Protein AF-A0AAY4C9L9-F1 (afdb_monomer_lite)

InterPro domains:
  IPR002957 Keratin, type I [PR01248] (118-131)
  IPR002957 Keratin, type I [PR01248] (139-162)
  IPR002957 Keratin, type I [PR01248] (191-211)
  IPR002957 Keratin, type I [PR01248] (263-278)
  IPR002957 Keratin, type I [PR01248] (289-315)
  IPR002957 Keratin, type I [PTHR23239] (31-345)
  IPR039008 Intermediate filament, rod domain [PF00038] (39-345)
  IPR039008 Intermediate filament, rod domain [PS51842] (40-349)
  IPR039008 Intermediate filament, rod domain [SM01391] (39-347)

Radius of gyration: 69.82 Å; chains: 1; bounding box: 141×66×205 Å

Sequence (403 aa):
MIHSVFCLCSFTKRATSVQSSPGFYTTFNTTNALDVATNEKATMQNLNDRLASYLERVHSLEKANEHLELKIHQYMESRVSVTTCDHSSYMAIISELQGKILDATRENRIIYLNIDNSKVAVEDFRVKYETELGMAMAVSVDIDGLRKVMDDLSFTCADLKTQADCLKDELMYLKRAHEEVSWFLNIGGEINVEVDAAPQEDLSEILAGVRKHYEMMANKSREELESWFQSQVEILNKDVSVSTETLQTSRSEITEVKRTLQGLQIELQSLQSMKDTLEGNLADVQNRYSVMLSGYQSQVLILEEQLVQLRSDLKCQSQEYQMLLDVKTRLEAEIEEYRRLMEGDISFQTRALALPCLFNPYFPLLVKCINLSTPYATVIPTLVIFVILLHHVWTSCYINLCL

Foldseek 3Di:
DDDDDDDDDDDDDDDDDDDDDDDDDDDDDDDDPDCVVVVVVVVVVVVVVVVVVVVVVVVVVVVVVVVVVVVVVVVVVVVVVVVPDPCVVVVVVVVVVVVVVVVVVVVVVVVVVVVVVVVVVVVVVVVVVVVVVVVVVVVVVVVVVVVVVVVVVVVVVVVVVVVVVVVVVVVVVVVVVVVVVVVCVVVPDDDDDDPDPPPDDDVVVVVVVVVVVVVVVVVVVVVVVVVVVVVVVVVVVVVVVVVVVVVVVVVVVVVVVVVVVVVVVVVVVVVVVVVVVVVVVVVVVVVVVVVVVVVVVVVVVVVVVVVVVVVVVVVVVVVVVVVVVVVVVVVVVVVVVVVVVVVVVPDPDDDDDDDDDDDDDDDDDPPPPPDDDDDPPPVVVVVVVVVVVVVVVVVVVVVVVVD

pLDDT: mean 78.33, std 23.44, range [29.06, 98.56]

Structure (mmCIF, N/CA/C/O backbone):
data_AF-A0AAY4C9L9-F1
#
_entry.id   AF-A0AAY4C9L9-F1
#
loop_
_atom_site.group_PDB
_atom_site.id
_atom_site.type_symbol
_atom_site.label_atom_id
_atom_site.label_alt_id
_atom_site.label_comp_id
_atom_site.label_asym_id
_atom_site.label_entity_id
_atom_site.label_seq_id
_atom_site.pdbx_PDB_ins_code
_atom_site.Cartn_x
_atom_site.Cartn_y
_atom_site.Cartn_z
_atom_site.occupancy
_atom_site.B_iso_or_equiv
_atom_site.auth_seq_id
_atom_site.auth_comp_id
_atom_site.auth_asym_id
_atom_site.auth_atom_id
_atom_site.pdbx_PDB_model_num
ATOM 1 N N . MET A 1 1 ? 33.837 36.889 -34.610 1.00 35.47 1 MET A N 1
ATOM 2 C CA . MET A 1 1 ? 35.268 36.527 -34.588 1.00 35.47 1 MET A CA 1
ATOM 3 C C . MET A 1 1 ? 35.414 35.153 -35.230 1.00 35.47 1 MET A C 1
ATOM 5 O O . MET A 1 1 ? 34.881 34.220 -34.661 1.00 35.47 1 MET A O 1
ATOM 9 N N . ILE A 1 2 ? 36.034 35.118 -36.424 1.00 34.12 2 ILE A N 1
ATOM 10 C CA . ILE A 1 2 ? 36.898 34.068 -37.030 1.00 34.12 2 ILE A CA 1
ATOM 11 C C . ILE A 1 2 ? 36.414 32.597 -36.899 1.00 34.12 2 ILE A C 1
ATOM 13 O O . ILE A 1 2 ? 36.300 32.106 -35.790 1.00 34.12 2 ILE A O 1
ATOM 17 N N . HIS A 1 3 ? 36.095 31.802 -37.931 1.00 34.72 3 HIS A N 1
ATOM 18 C CA . HIS A 1 3 ? 36.743 31.472 -39.220 1.00 34.72 3 HIS A CA 1
ATOM 19 C C . HIS A 1 3 ? 35.649 30.922 -40.179 1.00 34.72 3 HIS A C 1
ATOM 21 O O . HIS A 1 3 ? 34.847 30.100 -39.753 1.00 34.72 3 HIS A O 1
ATOM 27 N N . SER A 1 4 ? 35.441 31.411 -41.411 1.00 32.00 4 SER A N 1
ATOM 28 C CA . SER A 1 4 ? 36.259 31.248 -42.638 1.00 32.00 4 SER A CA 1
ATOM 29 C C . SER A 1 4 ? 36.440 29.774 -43.051 1.00 32.00 4 SER A C 1
ATOM 31 O O . SER A 1 4 ? 37.273 29.078 -42.483 1.00 32.00 4 SER A O 1
ATOM 33 N N . VAL A 1 5 ? 35.515 29.217 -43.846 1.00 37.56 5 VAL A N 1
ATOM 34 C CA . VAL A 1 5 ? 35.585 29.064 -45.323 1.00 37.56 5 VAL A CA 1
ATOM 35 C C . VAL A 1 5 ? 36.653 28.056 -45.769 1.00 37.56 5 VAL A C 1
ATOM 37 O O . VAL A 1 5 ? 37.830 28.383 -45.869 1.00 37.56 5 VAL A O 1
ATOM 40 N N . PHE A 1 6 ? 36.207 26.852 -46.144 1.00 32.81 6 PHE A N 1
ATOM 41 C CA . PHE A 1 6 ? 36.914 26.007 -47.106 1.00 32.81 6 PHE A CA 1
ATOM 42 C C . PHE A 1 6 ? 35.989 25.771 -48.302 1.00 32.81 6 PHE A C 1
ATOM 44 O O . PHE A 1 6 ? 35.068 24.959 -48.277 1.00 32.81 6 PHE A O 1
ATOM 51 N N . CYS A 1 7 ? 36.217 26.590 -49.325 1.00 32.25 7 CYS A N 1
ATOM 52 C CA . CYS A 1 7 ? 35.628 26.500 -50.648 1.00 32.25 7 CYS A CA 1
ATOM 53 C C . CYS A 1 7 ? 36.491 25.522 -51.459 1.00 32.25 7 CYS A C 1
ATOM 55 O O . CYS A 1 7 ? 37.651 25.817 -51.747 1.00 32.25 7 CYS A O 1
ATOM 57 N N . LEU A 1 8 ? 35.959 24.343 -51.787 1.00 35.53 8 LEU A N 1
ATOM 58 C CA . LEU A 1 8 ? 36.582 23.437 -52.750 1.00 35.53 8 LEU A CA 1
ATOM 59 C C . LEU A 1 8 ? 36.266 23.960 -54.152 1.00 35.53 8 LEU A C 1
ATOM 61 O O . LEU A 1 8 ? 35.142 23.860 -54.636 1.00 35.53 8 LEU A O 1
ATOM 65 N N . CYS A 1 9 ? 37.272 24.577 -54.769 1.00 31.62 9 CYS A N 1
ATOM 66 C CA . CYS A 1 9 ? 37.211 25.080 -56.130 1.00 31.62 9 CYS A CA 1
ATOM 67 C C . CYS A 1 9 ? 37.229 23.904 -57.116 1.00 31.62 9 CYS A C 1
ATOM 69 O O . CYS A 1 9 ? 38.213 23.173 -57.237 1.00 31.62 9 CYS A O 1
ATOM 71 N N . SER A 1 10 ? 36.107 23.735 -57.805 1.00 29.33 10 SER A N 1
ATOM 72 C CA . SER A 1 10 ? 35.879 22.826 -58.919 1.00 29.33 10 SER A CA 1
ATOM 73 C C . SER A 1 10 ? 36.805 23.155 -60.093 1.00 29.33 10 SER A C 1
ATOM 75 O O . SER A 1 10 ? 36.739 24.242 -60.664 1.00 29.33 10 SER A O 1
ATOM 77 N N . PHE A 1 11 ? 37.647 22.205 -60.503 1.00 30.78 11 PHE A N 1
ATOM 78 C CA . PHE A 1 11 ? 38.456 22.335 -61.714 1.00 30.78 11 PHE A CA 1
ATOM 79 C C . PHE A 1 11 ? 37.626 21.905 -62.935 1.00 30.78 11 PHE A C 1
ATOM 81 O O . PHE A 1 11 ? 37.612 20.745 -63.345 1.00 30.78 11 PHE A O 1
ATOM 88 N N . THR A 1 12 ? 36.886 22.852 -63.507 1.00 33.81 12 THR A N 1
ATOM 89 C CA . THR A 1 12 ? 36.213 22.713 -64.806 1.00 33.81 12 THR A CA 1
ATOM 90 C C . THR A 1 12 ? 37.241 22.607 -65.935 1.00 33.81 12 THR A C 1
ATOM 92 O O . THR A 1 12 ? 37.936 23.573 -66.248 1.00 33.81 12 THR A O 1
ATOM 95 N N . LYS A 1 13 ? 37.309 21.443 -66.594 1.00 34.09 13 LYS A N 1
ATOM 96 C CA . LYS A 1 13 ? 37.946 21.283 -67.910 1.00 34.09 13 LYS A CA 1
ATOM 97 C C . LYS A 1 13 ? 37.100 22.005 -68.964 1.00 34.09 13 LYS A C 1
ATOM 99 O O . LYS A 1 13 ? 35.952 21.632 -69.189 1.00 34.09 13 LYS A O 1
ATOM 104 N N . ARG A 1 14 ? 37.675 23.006 -69.635 1.00 29.94 14 ARG A N 1
ATOM 105 C CA . ARG A 1 14 ? 37.118 23.612 -70.853 1.00 29.94 14 ARG A CA 1
ATOM 106 C C . ARG A 1 14 ? 37.928 23.141 -72.058 1.00 29.94 14 ARG A C 1
ATOM 108 O O . ARG A 1 14 ? 39.137 23.340 -72.107 1.00 29.94 14 ARG A O 1
ATOM 115 N N . ALA A 1 15 ? 37.238 22.511 -73.002 1.00 31.30 15 ALA A N 1
ATOM 116 C CA . ALA A 1 15 ? 37.758 22.122 -74.303 1.00 31.30 15 ALA A CA 1
ATOM 117 C C . ALA A 1 15 ? 37.485 23.206 -75.365 1.00 31.30 15 ALA A C 1
ATOM 119 O O . ALA A 1 15 ? 36.562 24.010 -75.225 1.00 31.30 15 ALA A O 1
ATOM 120 N N . THR A 1 16 ? 38.271 23.117 -76.445 1.00 31.06 16 THR A N 1
ATOM 121 C CA . THR A 1 16 ? 38.093 23.651 -77.813 1.00 31.06 16 THR A CA 1
ATOM 122 C C . THR A 1 16 ? 38.217 25.159 -78.067 1.00 31.06 16 THR A C 1
ATOM 124 O O . THR A 1 16 ? 37.360 25.941 -77.682 1.00 31.06 16 THR A O 1
ATOM 127 N N . SER A 1 17 ? 39.197 25.541 -78.897 1.00 29.06 17 SER A N 1
ATOM 128 C CA . SER A 1 17 ? 38.889 25.954 -80.277 1.00 29.06 17 SER A CA 1
ATOM 129 C C . SER A 1 17 ? 40.125 25.849 -81.181 1.00 29.06 17 SER A C 1
ATOM 131 O O . SER A 1 17 ? 41.230 26.237 -80.810 1.00 29.06 17 SER A O 1
ATOM 133 N N . VAL A 1 18 ? 39.899 25.256 -82.350 1.00 33.91 18 VAL A N 1
ATOM 134 C CA . VAL A 1 18 ? 40.780 25.205 -83.516 1.00 33.91 18 VAL A CA 1
ATOM 135 C C . VAL A 1 18 ? 40.541 26.483 -84.317 1.00 33.91 18 VAL A C 1
ATOM 137 O O . VAL A 1 18 ? 39.386 26.815 -84.578 1.00 33.91 18 VAL A O 1
ATOM 140 N N . GLN A 1 19 ? 41.604 27.162 -84.747 1.00 32.56 19 GLN A N 1
ATOM 141 C CA . GLN A 1 19 ? 41.550 28.128 -85.844 1.00 32.56 19 GLN A CA 1
ATOM 142 C C . GLN A 1 19 ? 42.743 27.951 -86.788 1.00 32.56 19 GLN A C 1
ATOM 144 O O . GLN A 1 19 ? 43.827 27.517 -86.409 1.00 32.56 19 GLN A O 1
ATOM 149 N N . SER A 1 20 ? 42.429 28.222 -88.045 1.00 30.95 20 SER A N 1
ATOM 150 C CA . SER A 1 20 ? 43.047 27.836 -89.308 1.00 30.95 20 SER A CA 1
ATOM 151 C C . SER A 1 20 ? 44.233 28.700 -89.768 1.00 30.95 20 SER A C 1
ATOM 153 O O . SER A 1 20 ? 44.451 29.801 -89.276 1.00 30.95 20 SER A O 1
ATOM 155 N N . SER A 1 21 ? 44.944 28.151 -90.762 1.00 33.44 21 SER A N 1
ATOM 156 C CA . SER A 1 21 ? 46.161 28.579 -91.482 1.00 33.44 21 SER A CA 1
ATOM 157 C C . SER A 1 21 ? 46.196 30.021 -92.035 1.00 33.44 21 SER A C 1
ATOM 159 O O . SER A 1 21 ? 45.169 30.694 -92.089 1.00 33.44 21 SER A O 1
ATOM 161 N N . PRO A 1 22 ? 47.377 30.494 -92.495 1.00 33.91 22 PRO A N 1
A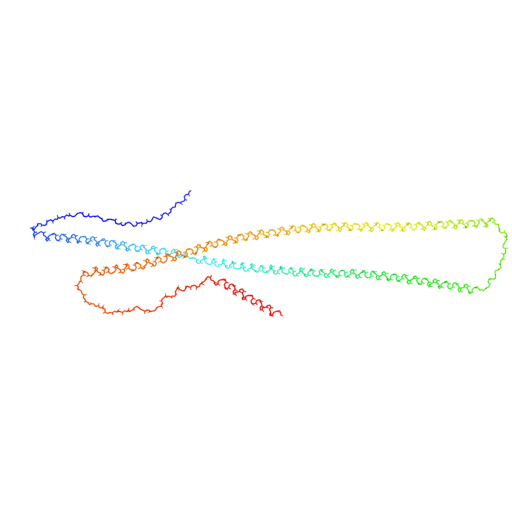TOM 162 C CA . PRO A 1 22 ? 47.845 30.232 -93.875 1.00 33.91 22 PRO A CA 1
ATOM 163 C C . PRO A 1 22 ? 49.320 29.756 -93.903 1.00 33.91 22 PRO A C 1
ATOM 165 O O . PRO A 1 22 ? 50.116 30.141 -93.060 1.00 33.91 22 PRO A O 1
ATOM 168 N N . GLY A 1 23 ? 49.776 28.855 -94.776 1.00 34.47 23 GLY A N 1
ATOM 169 C CA . GLY A 1 23 ? 49.581 28.848 -96.224 1.00 34.47 23 GLY A CA 1
ATOM 170 C C . GLY A 1 23 ? 50.680 29.678 -96.901 1.00 34.47 23 GLY A C 1
ATOM 171 O O . GLY A 1 23 ? 50.385 30.758 -97.400 1.00 34.47 23 GLY A O 1
ATOM 172 N N . PHE A 1 24 ? 51.937 29.210 -96.888 1.00 33.59 24 PHE A N 1
ATOM 173 C CA . PHE A 1 24 ? 53.040 29.823 -97.641 1.00 33.59 24 PHE A CA 1
ATOM 174 C C . PHE A 1 24 ? 53.567 28.832 -98.681 1.00 33.59 24 PHE A C 1
ATOM 176 O O . PHE A 1 24 ? 54.030 27.743 -98.347 1.00 33.59 24 PHE A O 1
ATOM 183 N N . TYR A 1 25 ? 53.433 29.219 -99.946 1.00 34.09 25 TYR A N 1
ATOM 184 C CA . TYR A 1 25 ? 53.912 28.498 -101.116 1.00 34.09 25 TYR A CA 1
ATOM 185 C C . TYR A 1 25 ? 55.359 28.915 -101.388 1.00 34.09 25 TYR A C 1
ATOM 187 O O . TYR A 1 25 ? 55.625 30.104 -101.557 1.00 34.09 25 TYR A O 1
ATOM 195 N N . THR A 1 26 ? 56.278 27.956 -101.493 1.00 37.47 26 THR A N 1
ATOM 196 C CA . THR A 1 26 ? 57.632 28.204 -102.004 1.00 37.47 26 THR A CA 1
ATOM 197 C C . THR A 1 26 ? 57.869 27.362 -103.249 1.00 37.47 26 THR A C 1
ATOM 199 O O . THR A 1 26 ? 58.013 26.143 -103.197 1.00 37.47 26 THR A O 1
ATOM 202 N N . THR A 1 27 ? 57.878 28.052 -104.386 1.00 35.34 27 THR A N 1
ATOM 203 C CA . THR A 1 27 ? 58.291 27.572 -105.704 1.00 35.34 27 THR A CA 1
ATOM 204 C C . THR A 1 27 ? 59.767 27.166 -105.670 1.00 35.34 27 THR A C 1
ATOM 206 O O . THR A 1 27 ? 60.632 27.999 -105.404 1.00 35.34 27 THR A O 1
ATOM 209 N N . PHE A 1 28 ? 60.062 25.896 -105.950 1.00 38.97 28 PHE A N 1
ATOM 210 C CA . PHE A 1 28 ? 61.424 25.387 -106.119 1.00 38.97 28 PHE A CA 1
ATOM 211 C C . PHE A 1 28 ? 61.896 25.611 -107.561 1.00 38.97 28 PHE A C 1
ATOM 213 O O . PHE A 1 28 ? 61.344 25.032 -108.493 1.00 38.97 28 PHE A O 1
ATOM 220 N N . ASN A 1 29 ? 62.940 26.428 -107.728 1.00 43.84 29 ASN A N 1
ATOM 221 C CA . ASN A 1 29 ? 63.720 26.509 -108.960 1.00 43.84 29 ASN A CA 1
ATOM 222 C C . ASN A 1 29 ? 64.898 25.530 -108.889 1.00 43.84 29 ASN A C 1
ATOM 224 O O . ASN A 1 29 ? 65.687 25.529 -107.946 1.00 43.84 29 ASN A O 1
ATOM 228 N N . THR A 1 30 ? 65.002 24.702 -109.919 1.00 48.78 30 THR A N 1
ATOM 229 C CA . THR A 1 30 ? 66.041 23.705 -110.162 1.00 48.78 30 THR A CA 1
ATOM 230 C C . THR A 1 30 ? 67.332 24.345 -110.669 1.00 48.78 30 THR A C 1
ATOM 232 O O . THR A 1 30 ? 67.423 24.622 -111.858 1.00 48.78 30 THR A O 1
ATOM 235 N N . THR A 1 31 ? 68.330 24.511 -109.799 1.00 47.41 31 THR A N 1
ATOM 236 C CA . THR A 1 31 ? 69.777 24.496 -110.114 1.00 47.41 31 THR A CA 1
ATOM 237 C C . THR A 1 31 ? 70.558 24.466 -108.794 1.00 47.41 31 THR A C 1
ATOM 239 O O . THR A 1 31 ? 70.330 25.360 -107.986 1.00 47.41 31 THR A O 1
ATOM 242 N N . ASN A 1 32 ? 71.442 23.467 -108.596 1.00 48.91 32 ASN A N 1
ATOM 243 C CA . ASN A 1 32 ? 72.635 23.428 -107.703 1.00 48.91 32 ASN A CA 1
ATOM 244 C C . ASN A 1 32 ? 72.790 22.094 -106.936 1.00 48.91 32 ASN A C 1
ATOM 246 O O . ASN A 1 32 ? 72.663 22.023 -105.718 1.00 48.91 32 ASN A O 1
ATOM 250 N N . ALA A 1 33 ? 73.124 21.017 -107.652 1.00 53.06 33 ALA A N 1
ATOM 251 C CA . ALA A 1 33 ? 73.328 19.665 -107.110 1.00 53.06 33 ALA A CA 1
ATOM 252 C C . ALA A 1 33 ? 74.711 19.424 -106.447 1.00 53.06 33 ALA A C 1
ATOM 254 O O . ALA A 1 33 ? 75.180 18.291 -106.405 1.00 53.06 33 ALA A O 1
ATOM 255 N N . LEU A 1 34 ? 75.385 20.464 -105.939 1.00 53.59 34 LEU A N 1
ATOM 256 C CA . LEU A 1 34 ? 76.729 20.358 -105.336 1.00 53.59 34 LEU A CA 1
ATOM 257 C C . LEU A 1 34 ? 76.842 20.958 -103.919 1.00 53.59 34 LEU A C 1
ATOM 259 O O . LEU A 1 34 ? 77.919 20.906 -103.337 1.00 53.59 34 LEU A O 1
ATOM 263 N N . ASP A 1 35 ? 75.735 21.438 -103.335 1.00 50.97 35 ASP A N 1
ATOM 264 C CA . ASP A 1 35 ? 75.685 22.038 -101.982 1.00 50.97 35 ASP A CA 1
ATOM 265 C C . ASP A 1 35 ? 74.756 21.271 -101.003 1.00 50.97 35 ASP A C 1
ATOM 267 O O . ASP A 1 35 ? 74.409 21.738 -99.922 1.00 50.97 35 ASP A O 1
ATOM 271 N N . VAL A 1 36 ? 74.315 20.064 -101.385 1.00 55.44 36 VAL A N 1
ATOM 272 C CA . VAL A 1 36 ? 73.344 19.254 -100.615 1.00 55.44 36 VAL A CA 1
ATOM 273 C C . VAL A 1 36 ? 74.030 18.341 -99.584 1.00 55.44 36 VAL A C 1
ATOM 275 O O . VAL A 1 36 ? 73.521 18.164 -98.479 1.00 55.44 36 VAL A O 1
ATOM 278 N N . ALA A 1 37 ? 75.233 17.832 -99.873 1.00 54.22 37 ALA A N 1
ATOM 279 C CA . ALA A 1 37 ? 75.939 16.886 -98.995 1.00 54.22 37 ALA A CA 1
ATOM 280 C C . ALA A 1 37 ? 76.503 17.524 -97.703 1.00 54.22 37 ALA A C 1
ATOM 282 O O . ALA A 1 37 ? 76.649 16.859 -96.675 1.00 54.22 37 ALA A O 1
ATOM 283 N N . THR A 1 38 ? 76.819 18.820 -97.730 1.00 56.47 38 THR A N 1
ATOM 284 C CA . THR A 1 38 ? 77.254 19.612 -96.565 1.00 56.47 38 THR A CA 1
ATOM 285 C C . THR A 1 38 ? 76.075 19.964 -95.657 1.00 56.47 38 THR A C 1
ATOM 287 O O . THR A 1 38 ? 76.204 19.907 -94.432 1.00 56.47 38 THR A O 1
ATOM 290 N N . ASN A 1 39 ? 74.910 20.246 -96.245 1.00 62.97 39 ASN A N 1
ATOM 291 C CA . ASN A 1 39 ? 73.682 20.565 -95.525 1.00 62.97 39 ASN A CA 1
ATOM 292 C C . ASN A 1 39 ? 73.084 19.331 -94.820 1.00 62.97 39 ASN A C 1
ATOM 294 O O . ASN A 1 39 ? 72.758 19.398 -93.638 1.00 62.97 39 ASN A O 1
ATOM 298 N N . GLU A 1 40 ? 73.040 18.168 -95.479 1.00 63.69 40 GLU A N 1
ATOM 299 C CA . GLU A 1 40 ? 72.564 16.917 -94.860 1.00 63.69 40 GLU A CA 1
ATOM 300 C C . GLU A 1 40 ? 73.408 16.517 -93.638 1.00 63.69 40 GLU A C 1
ATOM 302 O O . GLU A 1 40 ? 72.871 16.179 -92.580 1.00 63.69 40 GLU A O 1
ATOM 307 N N . LYS A 1 41 ? 74.737 16.656 -93.719 1.00 73.75 41 LYS A N 1
ATOM 308 C CA . LYS A 1 41 ? 75.633 16.375 -92.588 1.00 73.75 41 LYS A CA 1
ATOM 309 C C . LYS A 1 41 ? 75.434 17.350 -91.421 1.00 73.75 41 LYS A C 1
ATOM 311 O O . LYS A 1 41 ? 75.455 16.923 -90.269 1.00 73.75 41 LYS A O 1
ATOM 316 N N . ALA A 1 42 ? 75.203 18.634 -91.700 1.00 73.62 42 ALA A N 1
ATOM 317 C CA . ALA A 1 42 ? 74.893 19.631 -90.674 1.00 73.62 42 ALA A CA 1
ATOM 318 C C . ALA A 1 42 ? 73.527 19.375 -90.011 1.00 73.62 42 ALA A C 1
ATOM 320 O O . ALA A 1 42 ? 73.399 19.505 -88.793 1.00 73.62 42 ALA A O 1
ATOM 321 N N . THR A 1 43 ? 72.522 18.938 -90.779 1.00 72.69 43 THR A N 1
ATOM 322 C CA . THR A 1 43 ? 71.214 18.550 -90.225 1.00 72.69 43 THR A CA 1
ATOM 323 C C . THR A 1 43 ? 71.298 17.295 -89.353 1.00 72.69 43 THR A C 1
ATOM 325 O O . THR A 1 43 ? 70.719 17.274 -88.269 1.00 72.69 43 THR A O 1
ATOM 328 N N . MET A 1 44 ? 72.089 16.292 -89.751 1.00 78.81 44 MET A N 1
ATOM 329 C CA . MET A 1 44 ? 72.353 15.103 -88.933 1.00 78.81 44 MET A CA 1
ATOM 330 C C . MET A 1 44 ? 73.124 15.434 -87.654 1.00 78.81 44 MET A C 1
ATOM 332 O O . MET A 1 44 ? 72.821 14.878 -86.601 1.00 78.81 44 MET A O 1
ATOM 336 N N . GLN A 1 45 ? 74.073 16.370 -87.712 1.00 81.31 45 GLN A N 1
ATOM 337 C CA . GLN A 1 45 ? 74.774 16.837 -86.519 1.00 81.31 45 GLN A CA 1
ATOM 338 C C . GLN A 1 45 ? 73.815 17.552 -85.555 1.00 81.31 45 GLN A C 1
ATOM 340 O O . GLN A 1 45 ? 73.799 17.229 -84.375 1.00 81.31 45 GLN A O 1
ATOM 345 N N . ASN A 1 46 ? 72.939 18.432 -86.052 1.00 83.88 46 ASN A N 1
ATOM 346 C CA . ASN A 1 46 ? 71.941 19.113 -85.221 1.00 83.88 46 ASN A CA 1
ATOM 347 C C . ASN A 1 46 ? 70.947 18.139 -84.562 1.00 83.88 46 ASN A C 1
ATOM 349 O O . ASN A 1 46 ? 70.570 18.313 -83.402 1.00 83.88 46 ASN A O 1
ATOM 353 N N . LEU A 1 47 ? 70.537 17.096 -85.289 1.00 84.69 47 LEU A N 1
ATOM 354 C CA . LEU A 1 47 ? 69.695 16.026 -84.758 1.00 84.69 47 LEU A CA 1
ATOM 355 C C . LEU A 1 47 ? 70.422 15.215 -83.681 1.00 84.69 47 LEU A C 1
ATOM 357 O O . LEU A 1 47 ? 69.828 14.934 -82.642 1.00 84.69 47 LEU A O 1
ATOM 361 N N . ASN A 1 48 ? 71.698 14.893 -83.892 1.00 86.19 48 ASN A N 1
ATOM 362 C CA . ASN A 1 48 ? 72.524 14.199 -82.906 1.00 86.19 48 ASN A CA 1
ATOM 363 C C . ASN A 1 48 ? 72.772 15.050 -81.656 1.00 86.19 48 ASN A C 1
ATOM 365 O O . ASN A 1 48 ? 72.665 14.531 -80.548 1.00 86.19 48 ASN A O 1
ATOM 369 N N . ASP A 1 49 ? 73.016 16.351 -81.807 1.00 86.81 49 ASP A N 1
ATOM 370 C CA . ASP A 1 49 ? 73.186 17.274 -80.681 1.00 86.81 49 ASP A CA 1
ATOM 371 C C . ASP A 1 49 ? 71.870 17.415 -79.889 1.00 86.81 49 ASP A C 1
ATOM 373 O O . ASP A 1 49 ? 71.868 17.409 -78.655 1.00 86.81 49 ASP A O 1
ATOM 377 N N . ARG A 1 50 ? 70.715 17.443 -80.578 1.00 86.56 50 ARG A N 1
ATOM 378 C CA . ARG A 1 50 ? 69.399 17.371 -79.921 1.00 86.56 50 ARG A CA 1
ATOM 379 C C . ARG A 1 50 ? 69.205 16.039 -79.204 1.00 86.56 50 ARG A C 1
ATOM 381 O O . ARG A 1 50 ? 68.771 16.056 -78.057 1.00 86.56 50 ARG A O 1
ATOM 388 N N . LEU A 1 51 ? 69.535 14.908 -79.824 1.00 90.25 51 LEU A N 1
ATOM 389 C CA . LEU A 1 51 ? 69.459 13.582 -79.197 1.00 90.25 51 LEU A CA 1
ATOM 390 C C . LEU A 1 51 ? 70.344 13.485 -77.951 1.00 90.25 51 LEU A C 1
ATOM 392 O O . LEU A 1 51 ? 69.875 13.005 -76.924 1.00 90.25 51 LEU A O 1
ATOM 396 N N . ALA A 1 52 ? 71.569 14.007 -78.001 1.00 89.06 52 ALA A N 1
ATOM 397 C CA . ALA A 1 52 ? 72.459 14.084 -76.847 1.00 89.06 52 ALA A CA 1
ATOM 398 C C . ALA A 1 52 ? 71.838 14.922 -75.718 1.00 89.06 52 ALA A C 1
ATOM 40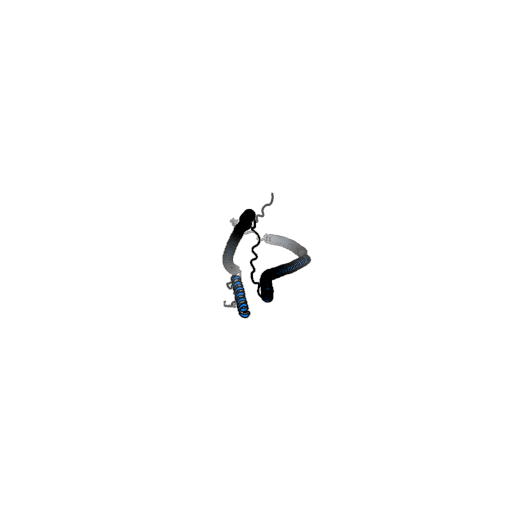0 O O . ALA A 1 52 ? 71.792 14.467 -74.577 1.00 89.06 52 ALA A O 1
ATOM 401 N N . SER A 1 53 ? 71.252 16.084 -76.040 1.00 90.25 53 SER A N 1
ATOM 402 C CA . SER A 1 53 ? 70.544 16.910 -75.051 1.00 90.25 53 SER A CA 1
ATOM 403 C C . SER A 1 53 ? 69.292 16.227 -74.473 1.00 90.25 53 SER A C 1
ATOM 405 O O . SER A 1 53 ? 68.977 16.398 -73.294 1.00 90.25 53 SER A O 1
ATOM 407 N N . TYR A 1 54 ? 68.583 15.417 -75.270 1.00 92.31 54 TYR A N 1
ATOM 408 C CA . TYR A 1 54 ? 67.451 14.619 -74.795 1.00 92.31 54 TYR A CA 1
ATOM 409 C C . TYR A 1 54 ? 67.910 13.486 -73.878 1.00 92.31 54 TYR A C 1
ATOM 411 O O . TYR A 1 54 ? 67.297 13.296 -72.832 1.00 92.31 54 TYR A O 1
ATOM 419 N N . LEU A 1 55 ? 68.986 12.773 -74.219 1.00 92.69 55 LEU A N 1
ATOM 420 C CA . LEU A 1 55 ? 69.553 11.712 -73.380 1.00 92.69 55 LEU A CA 1
ATOM 421 C C . LEU A 1 55 ? 70.072 12.262 -72.047 1.00 92.69 55 LEU A C 1
ATOM 423 O O . LEU A 1 55 ? 69.788 11.693 -70.996 1.00 92.69 55 LEU A O 1
ATOM 427 N N . GLU A 1 56 ? 70.747 13.412 -72.061 1.00 92.94 56 GLU A N 1
ATOM 428 C CA . GLU A 1 56 ? 71.184 14.093 -70.839 1.00 92.94 56 GLU A CA 1
ATOM 429 C C . GLU A 1 56 ? 69.988 14.518 -69.970 1.00 92.94 56 GLU A C 1
ATOM 431 O O . GLU A 1 56 ? 69.982 14.331 -68.748 1.00 92.94 56 GLU A O 1
ATOM 436 N N . ARG A 1 57 ? 68.911 15.007 -70.600 1.00 92.69 57 ARG A N 1
ATOM 437 C CA . ARG A 1 57 ? 67.668 15.335 -69.897 1.00 92.69 57 ARG A CA 1
ATOM 438 C C . ARG A 1 57 ? 66.984 14.092 -69.323 1.00 92.69 57 ARG A C 1
ATOM 440 O O . ARG A 1 57 ? 66.517 14.163 -68.191 1.00 92.69 57 ARG A O 1
ATOM 447 N N . VAL A 1 58 ? 66.955 12.972 -70.044 1.00 94.50 58 VAL A N 1
ATOM 448 C CA . VAL A 1 58 ? 66.408 11.699 -69.547 1.00 94.50 58 VAL A CA 1
ATOM 449 C C . VAL A 1 58 ? 67.201 11.218 -68.335 1.00 94.50 58 VAL A C 1
ATOM 451 O O . VAL A 1 58 ? 66.596 10.992 -67.295 1.00 94.50 58 VAL A O 1
ATOM 454 N N . HIS A 1 59 ? 68.534 11.204 -68.390 1.00 93.00 59 HIS A N 1
ATOM 455 C CA . HIS A 1 59 ? 69.355 10.798 -67.245 1.00 93.00 59 HIS A CA 1
ATOM 456 C C . HIS A 1 59 ? 69.187 11.706 -66.021 1.00 93.00 59 HIS A C 1
ATOM 458 O O . HIS A 1 59 ? 69.134 11.225 -64.887 1.00 93.00 59 HIS A O 1
ATOM 464 N N . SER A 1 60 ? 69.068 13.023 -66.217 1.00 94.06 60 SER A N 1
ATOM 465 C CA . SER A 1 60 ? 68.787 13.932 -65.097 1.00 94.06 60 SER A CA 1
ATOM 466 C C . SER A 1 60 ? 67.405 13.691 -64.474 1.00 94.06 60 SER A C 1
ATOM 468 O O . SER A 1 60 ? 67.267 13.775 -63.253 1.00 94.06 60 SER A O 1
ATOM 470 N N . LEU A 1 61 ? 66.399 13.350 -65.289 1.00 93.12 61 LEU A N 1
ATOM 471 C CA . LEU A 1 61 ? 65.056 13.006 -64.823 1.00 93.12 61 LEU A CA 1
ATOM 472 C C . LEU A 1 61 ? 65.023 11.644 -64.126 1.00 93.12 61 LEU A C 1
ATOM 474 O O . LEU A 1 61 ? 64.397 11.543 -63.080 1.00 93.12 61 LEU A O 1
ATOM 478 N N . GLU A 1 62 ? 65.729 10.637 -64.638 1.00 93.75 62 GLU A N 1
ATOM 479 C CA . GLU A 1 62 ? 65.874 9.323 -63.997 1.00 93.75 62 GLU A CA 1
ATOM 480 C C . GLU A 1 62 ? 66.499 9.462 -62.606 1.00 93.75 62 GLU A C 1
ATOM 482 O O . GLU A 1 62 ? 65.936 8.982 -61.625 1.00 93.75 62 GLU A O 1
ATOM 487 N N . LYS A 1 63 ? 67.593 10.225 -62.490 1.00 94.19 63 LYS A N 1
ATOM 488 C CA . LYS A 1 63 ? 68.253 10.491 -61.204 1.00 94.19 63 LYS A CA 1
ATOM 489 C C . LYS A 1 63 ? 67.365 11.276 -60.235 1.00 94.19 63 LYS A C 1
ATOM 491 O O . LYS A 1 63 ? 67.389 11.042 -59.028 1.00 94.19 63 LYS A O 1
ATOM 496 N N . ALA A 1 64 ? 66.587 12.231 -60.746 1.00 93.38 64 ALA A N 1
ATOM 497 C CA . ALA A 1 64 ? 65.616 12.956 -59.933 1.00 93.38 64 ALA A CA 1
ATOM 498 C C . ALA A 1 64 ? 64.471 12.043 -59.469 1.00 93.38 64 ALA A C 1
ATOM 500 O O . ALA A 1 64 ? 64.014 12.182 -58.336 1.00 93.38 64 ALA A O 1
ATOM 501 N N . ASN A 1 65 ? 64.035 11.108 -60.314 1.00 92.69 65 ASN A N 1
ATOM 502 C CA . ASN A 1 65 ? 62.968 10.170 -59.997 1.00 92.69 65 ASN A CA 1
ATOM 503 C C . ASN A 1 65 ? 63.417 9.148 -58.944 1.00 92.69 65 ASN A C 1
ATOM 505 O O . ASN A 1 65 ? 62.730 8.983 -57.945 1.00 92.69 65 ASN A O 1
ATOM 509 N N . GLU A 1 66 ? 64.617 8.581 -59.086 1.00 95.00 66 GLU A N 1
ATOM 510 C CA . GLU A 1 66 ? 65.229 7.698 -58.081 1.00 95.00 66 GLU A CA 1
ATOM 511 C C . GLU A 1 66 ? 65.349 8.399 -56.714 1.00 95.00 66 GLU A C 1
ATOM 513 O O . GLU A 1 66 ? 64.993 7.851 -55.669 1.00 95.00 66 GLU A O 1
ATOM 518 N N . HIS A 1 67 ? 65.769 9.669 -56.705 1.00 95.00 67 HIS A N 1
ATOM 519 C CA . HIS A 1 67 ? 65.838 10.461 -55.473 1.00 95.00 67 HIS A CA 1
ATOM 520 C C . HIS A 1 67 ? 64.463 10.717 -54.839 1.00 95.00 67 HIS A C 1
ATOM 522 O O . HIS A 1 67 ? 64.331 10.753 -53.612 1.00 95.00 67 HIS A O 1
ATOM 528 N N . LEU A 1 68 ? 63.427 10.920 -55.656 1.00 94.31 68 LEU A N 1
ATOM 529 C CA . LEU A 1 68 ? 62.055 11.077 -55.173 1.00 94.31 68 LEU A CA 1
ATOM 530 C C . LEU A 1 68 ? 61.496 9.757 -54.634 1.00 94.31 68 LEU A C 1
ATOM 532 O O . LEU A 1 68 ? 60.867 9.772 -53.577 1.00 94.31 68 LEU A O 1
ATOM 536 N N . GLU A 1 69 ? 61.772 8.631 -55.288 1.00 93.25 69 GLU A N 1
ATOM 537 C CA . GLU A 1 69 ? 61.387 7.295 -54.822 1.00 93.25 69 GLU A CA 1
ATOM 538 C C . GLU A 1 69 ? 62.004 6.981 -53.453 1.00 93.25 69 GLU A C 1
ATOM 540 O O . GLU A 1 69 ? 61.287 6.582 -52.532 1.00 93.25 69 GLU A O 1
ATOM 545 N N . LEU A 1 70 ? 63.295 7.276 -53.257 1.00 94.12 70 LEU A N 1
ATOM 546 C CA . LEU A 1 70 ? 63.956 7.117 -51.956 1.00 94.12 70 LEU A CA 1
ATOM 547 C C . LEU A 1 70 ? 63.316 7.984 -50.863 1.00 94.12 70 LEU A C 1
ATOM 549 O O . LEU A 1 70 ? 63.086 7.514 -49.747 1.00 94.12 70 LEU A O 1
ATOM 553 N N . LYS A 1 71 ? 62.971 9.239 -51.176 1.00 94.19 71 LYS A N 1
ATOM 554 C CA . LYS A 1 71 ? 62.268 10.119 -50.230 1.00 94.19 71 LYS A CA 1
ATOM 555 C C . LYS A 1 71 ? 60.871 9.614 -49.885 1.00 94.19 71 LYS A C 1
ATOM 557 O O . LYS A 1 71 ? 60.465 9.732 -48.730 1.00 94.19 71 LYS A O 1
ATOM 562 N N . ILE A 1 72 ? 60.138 9.068 -50.856 1.00 90.56 72 ILE A N 1
ATOM 563 C CA . ILE A 1 72 ? 58.814 8.477 -50.624 1.00 90.56 72 ILE A CA 1
ATOM 564 C C . ILE A 1 72 ? 58.944 7.269 -49.695 1.00 90.56 72 ILE A C 1
ATOM 566 O O . ILE A 1 72 ? 58.215 7.193 -48.707 1.00 90.56 72 ILE A O 1
ATOM 570 N N . HIS A 1 73 ? 59.906 6.379 -49.948 1.00 89.25 73 HIS A N 1
ATOM 571 C CA . HIS A 1 73 ? 60.160 5.224 -49.088 1.00 89.25 73 HIS A CA 1
ATOM 572 C C . HIS A 1 73 ? 60.504 5.632 -47.651 1.00 89.25 73 HIS A C 1
ATOM 574 O O . HIS A 1 73 ? 59.872 5.152 -46.709 1.00 89.25 73 HIS A O 1
ATOM 580 N N . GLN A 1 74 ? 61.422 6.583 -47.471 1.00 90.56 74 GLN A N 1
ATOM 581 C CA . GLN A 1 74 ? 61.807 7.077 -46.147 1.00 90.56 74 GLN A CA 1
ATOM 582 C C . GLN A 1 74 ? 60.641 7.772 -45.416 1.00 90.56 74 GLN A C 1
ATOM 584 O O . GLN A 1 74 ? 60.471 7.640 -44.198 1.00 90.56 74 GLN A O 1
ATOM 589 N N . TYR A 1 75 ? 59.796 8.501 -46.152 1.00 86.69 75 TYR A N 1
ATOM 590 C CA . TYR A 1 75 ? 58.588 9.109 -45.598 1.00 86.69 75 TYR A CA 1
ATOM 591 C C . TYR A 1 75 ? 57.565 8.050 -45.161 1.00 86.69 75 TYR A C 1
ATOM 593 O O . TYR A 1 75 ? 56.957 8.179 -44.100 1.00 86.69 75 TYR A O 1
ATOM 601 N N . MET A 1 76 ? 57.395 6.972 -45.929 1.00 84.31 76 MET A N 1
ATOM 602 C CA . MET A 1 76 ? 56.511 5.870 -45.544 1.00 84.31 76 MET A CA 1
ATOM 603 C C . MET A 1 76 ? 57.023 5.141 -44.296 1.00 84.31 76 MET A C 1
ATOM 605 O O . MET A 1 76 ? 56.252 4.920 -43.368 1.00 84.31 76 MET A O 1
ATOM 609 N N . GLU A 1 77 ? 58.317 4.836 -44.218 1.00 82.88 77 GLU A N 1
ATOM 610 C CA . GLU A 1 77 ? 58.916 4.126 -43.079 1.00 82.88 77 GLU A CA 1
ATOM 611 C C . GLU A 1 77 ? 58.856 4.941 -41.770 1.00 82.88 77 GLU A C 1
ATOM 613 O O . GLU A 1 77 ? 58.480 4.431 -40.707 1.00 82.88 77 GLU A O 1
ATOM 618 N N . SER A 1 78 ? 59.110 6.251 -41.851 1.00 79.19 78 SER A N 1
ATOM 619 C CA . SER A 1 78 ? 58.942 7.164 -40.710 1.00 79.19 78 SER A CA 1
ATOM 620 C C . SER A 1 78 ? 57.479 7.321 -40.275 1.00 79.19 78 SER A C 1
ATOM 622 O O . SER A 1 78 ? 57.207 7.480 -39.088 1.00 79.19 78 SER A O 1
ATOM 624 N N . ARG A 1 79 ? 56.503 7.219 -41.188 1.00 75.31 79 ARG A N 1
ATOM 625 C CA . ARG A 1 79 ? 55.078 7.208 -40.815 1.00 75.31 79 ARG A CA 1
ATOM 626 C C . ARG A 1 79 ? 54.635 5.885 -40.197 1.00 75.31 79 ARG A C 1
ATOM 628 O O . ARG A 1 79 ? 53.863 5.908 -39.241 1.00 75.31 79 ARG A O 1
ATOM 635 N N . VAL A 1 80 ? 55.105 4.749 -40.707 1.00 67.31 80 VAL A N 1
ATOM 636 C CA . VAL A 1 80 ? 54.715 3.420 -40.205 1.00 67.31 80 VAL A CA 1
ATOM 637 C C . VAL A 1 80 ? 55.190 3.215 -38.763 1.00 67.31 80 VAL A C 1
ATOM 639 O O . VAL A 1 80 ? 54.397 2.792 -37.928 1.00 67.31 80 VAL A O 1
ATOM 642 N N . SER A 1 81 ? 56.417 3.628 -38.437 1.00 60.94 81 SER A N 1
ATOM 643 C CA . SER A 1 81 ? 56.963 3.558 -37.067 1.00 60.94 81 SER A CA 1
ATOM 644 C C . SER A 1 81 ? 56.263 4.477 -36.054 1.00 60.94 81 SER A C 1
ATOM 646 O O . SER A 1 81 ? 56.193 4.151 -34.874 1.00 60.94 81 SER A O 1
ATOM 648 N N . VAL A 1 82 ? 55.691 5.603 -36.496 1.00 61.06 82 VAL A N 1
ATOM 649 C CA . VAL A 1 82 ? 54.899 6.509 -35.636 1.00 61.06 82 VAL A CA 1
ATOM 650 C C . VAL A 1 82 ? 53.458 6.012 -35.443 1.00 61.06 82 VAL A C 1
ATOM 652 O O . VAL A 1 82 ? 52.799 6.388 -34.477 1.00 61.06 82 VAL A O 1
ATOM 655 N N . THR A 1 83 ? 52.948 5.158 -36.337 1.00 58.69 83 THR A N 1
ATOM 656 C CA . THR A 1 83 ? 51.555 4.672 -36.275 1.00 58.69 83 THR A CA 1
ATOM 657 C C . THR A 1 83 ? 51.398 3.453 -35.355 1.00 58.69 83 THR A C 1
ATOM 659 O O . THR A 1 83 ? 50.289 3.144 -34.928 1.00 58.69 83 THR A O 1
ATOM 662 N N . THR A 1 84 ? 52.492 2.792 -34.970 1.00 59.25 84 THR A N 1
ATOM 663 C CA . THR A 1 84 ? 52.503 1.730 -33.952 1.00 59.25 84 THR A CA 1
ATOM 664 C C . THR A 1 84 ? 52.589 2.316 -32.539 1.00 59.25 84 THR A C 1
ATOM 666 O O . THR A 1 84 ? 53.481 1.974 -31.769 1.00 59.25 84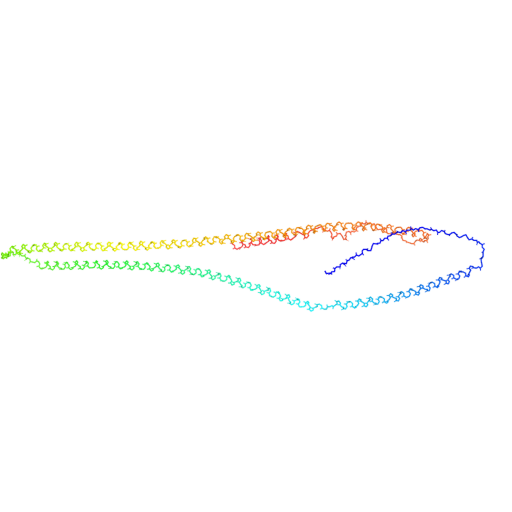 THR A O 1
ATOM 669 N N . CYS A 1 85 ? 51.693 3.242 -32.186 1.00 63.91 85 CYS A N 1
ATOM 670 C CA . CYS A 1 85 ? 51.517 3.614 -30.783 1.00 63.91 85 CYS A CA 1
ATOM 671 C C . CYS A 1 85 ? 50.950 2.403 -30.028 1.00 63.91 85 CYS A C 1
ATOM 673 O O . CYS A 1 85 ? 49.880 1.901 -30.369 1.00 63.91 85 CYS A O 1
ATOM 675 N N . ASP A 1 86 ? 51.650 1.933 -28.998 1.00 69.19 86 ASP A N 1
ATOM 676 C CA . ASP A 1 86 ? 51.244 0.776 -28.199 1.00 69.19 86 ASP A CA 1
ATOM 677 C C . ASP A 1 86 ? 49.966 1.068 -27.390 1.00 69.19 86 ASP A C 1
ATOM 679 O O . ASP A 1 86 ? 49.999 1.478 -26.230 1.00 69.19 86 ASP A O 1
ATOM 683 N N . HIS A 1 87 ? 48.799 0.823 -27.990 1.00 76.81 87 HIS A N 1
ATOM 684 C CA . HIS A 1 87 ? 47.488 0.969 -27.338 1.00 76.81 87 HIS A CA 1
ATOM 685 C C . HIS A 1 87 ? 47.185 -0.129 -26.300 1.00 76.81 87 HIS A C 1
ATOM 687 O O . HIS A 1 87 ? 46.147 -0.092 -25.639 1.00 76.81 87 HIS A O 1
ATOM 693 N N . SER A 1 88 ? 48.087 -1.099 -26.138 1.00 86.00 88 SER A N 1
ATOM 694 C CA . SER A 1 88 ? 47.937 -2.253 -25.246 1.00 86.00 88 SER A CA 1
ATOM 695 C C . SER A 1 88 ? 47.703 -1.854 -23.781 1.00 86.00 88 SER A C 1
ATOM 697 O O . SER A 1 88 ? 46.827 -2.410 -23.118 1.00 86.00 88 SER A O 1
ATOM 699 N N . SER A 1 89 ? 48.405 -0.826 -23.288 1.00 85.88 89 SER A N 1
ATOM 700 C CA . SER A 1 89 ? 48.248 -0.334 -21.910 1.00 85.88 89 SER A CA 1
ATOM 701 C C . SER A 1 89 ? 46.858 0.255 -21.651 1.00 85.88 89 SER A C 1
ATOM 703 O O . SER A 1 89 ? 46.238 -0.043 -20.631 1.00 85.88 89 SER A O 1
ATOM 705 N N . TYR A 1 90 ? 46.325 1.031 -22.599 1.00 86.69 90 TYR A N 1
ATOM 706 C CA . TYR A 1 90 ? 44.970 1.576 -22.515 1.00 86.69 90 TYR A CA 1
ATOM 707 C C . TYR A 1 90 ? 43.913 0.472 -22.568 1.00 86.69 90 TYR A C 1
ATOM 709 O O . TYR A 1 90 ? 42.954 0.516 -21.803 1.00 86.69 90 TYR A O 1
ATOM 717 N N . MET A 1 91 ? 44.102 -0.546 -23.413 1.00 89.88 91 MET A N 1
ATOM 718 C CA . MET A 1 91 ? 43.178 -1.682 -23.490 1.00 89.88 91 MET A CA 1
ATOM 719 C C . MET A 1 91 ? 43.153 -2.502 -22.194 1.00 89.88 91 MET A C 1
ATOM 721 O O . MET A 1 91 ? 42.078 -2.912 -21.761 1.00 89.88 91 MET A O 1
ATOM 725 N N . ALA A 1 92 ? 44.300 -2.679 -21.530 1.00 93.38 92 ALA A N 1
ATOM 726 C CA . ALA A 1 92 ? 44.365 -3.338 -20.226 1.00 93.38 92 ALA A CA 1
ATOM 727 C C . ALA A 1 92 ? 43.582 -2.562 -19.148 1.00 93.38 92 ALA A C 1
ATOM 729 O O . ALA A 1 92 ? 42.773 -3.154 -18.435 1.00 93.38 92 ALA A O 1
ATOM 730 N N . ILE A 1 93 ? 43.747 -1.234 -19.085 1.00 94.56 93 ILE A N 1
ATOM 731 C CA . ILE A 1 93 ? 43.004 -0.372 -18.148 1.00 94.56 93 ILE A CA 1
ATOM 732 C C . ILE A 1 93 ? 41.499 -0.405 -18.449 1.00 94.56 93 ILE A C 1
ATOM 734 O O . ILE A 1 93 ? 40.687 -0.500 -17.532 1.00 94.56 93 ILE A O 1
ATOM 738 N N . ILE A 1 94 ? 41.108 -0.358 -19.727 1.00 94.38 94 ILE A N 1
ATOM 739 C CA . ILE A 1 94 ? 39.699 -0.453 -20.136 1.00 94.38 94 ILE A CA 1
ATOM 740 C C . ILE A 1 94 ? 39.104 -1.794 -19.694 1.00 94.38 94 ILE A C 1
ATOM 742 O O . ILE A 1 94 ? 38.011 -1.809 -19.130 1.00 94.38 94 ILE A O 1
ATOM 746 N N . SER A 1 95 ? 39.821 -2.903 -19.891 1.00 96.06 95 SER A N 1
ATOM 747 C CA . SER A 1 95 ? 39.374 -4.227 -19.448 1.00 96.06 95 SER A CA 1
ATOM 748 C C . SER A 1 95 ? 39.230 -4.306 -17.925 1.00 96.06 95 SER A C 1
ATOM 750 O O . SER A 1 95 ? 38.268 -4.893 -17.432 1.00 96.06 95 SER A O 1
ATOM 752 N N . GLU A 1 96 ? 40.151 -3.706 -17.168 1.00 96.94 96 GLU A N 1
ATOM 753 C CA . GLU A 1 96 ? 40.071 -3.652 -15.705 1.00 96.94 96 GLU A CA 1
ATOM 754 C C . GLU A 1 96 ? 38.859 -2.829 -15.240 1.00 96.94 96 GLU A C 1
ATOM 756 O O . GLU A 1 96 ? 38.111 -3.257 -14.360 1.00 96.94 96 GLU A O 1
ATOM 761 N N . LEU A 1 97 ? 38.621 -1.665 -15.855 1.00 97.31 97 LEU A N 1
ATOM 762 C CA . LEU A 1 97 ? 37.462 -0.822 -15.556 1.00 97.31 97 LEU A CA 1
ATOM 763 C C . LEU A 1 97 ? 36.145 -1.525 -15.900 1.00 97.31 97 LEU A C 1
ATOM 765 O O . LEU A 1 97 ? 35.199 -1.459 -15.118 1.00 97.31 97 LEU A O 1
ATOM 769 N N . GLN A 1 98 ? 36.086 -2.236 -17.028 1.00 97.75 98 GLN A N 1
ATOM 770 C CA . GLN A 1 98 ? 34.932 -3.062 -17.386 1.00 97.75 98 GLN A CA 1
ATOM 771 C C . GLN A 1 98 ? 34.687 -4.164 -16.349 1.00 97.75 98 GLN A C 1
ATOM 773 O O . GLN A 1 98 ? 33.542 -4.357 -15.940 1.00 97.75 98 GLN A O 1
ATOM 778 N N . GLY A 1 99 ? 35.744 -4.826 -15.865 1.00 98.12 99 GLY A N 1
ATOM 779 C CA . GLY A 1 99 ? 35.658 -5.797 -14.771 1.00 98.12 99 GLY A CA 1
ATOM 780 C C . GLY A 1 99 ? 35.062 -5.187 -13.500 1.00 98.12 99 GLY A C 1
ATOM 781 O O . GLY A 1 99 ? 34.056 -5.679 -12.995 1.00 98.12 99 GLY A O 1
ATOM 782 N N . LYS A 1 100 ? 35.592 -4.041 -13.055 1.00 97.88 100 LYS A N 1
ATOM 783 C CA . LYS A 1 100 ? 35.081 -3.320 -11.873 1.00 97.88 100 LYS A CA 1
ATOM 784 C C . LYS A 1 100 ? 33.612 -2.922 -12.012 1.00 97.88 100 LYS A C 1
ATOM 786 O O . LYS A 1 100 ? 32.860 -3.019 -11.047 1.00 97.88 100 LYS A O 1
ATOM 791 N N . ILE A 1 101 ? 33.186 -2.489 -13.200 1.00 97.81 101 ILE A N 1
ATOM 792 C CA . ILE A 1 101 ? 31.779 -2.155 -13.465 1.00 97.81 101 ILE A CA 1
ATOM 793 C C . ILE A 1 101 ? 30.900 -3.403 -13.347 1.00 97.81 101 ILE A C 1
ATOM 795 O O . ILE A 1 101 ? 29.824 -3.337 -12.749 1.00 97.81 101 ILE A O 1
ATOM 799 N N . LEU A 1 102 ? 31.332 -4.541 -13.894 1.00 97.94 102 LEU A N 1
ATOM 800 C CA . LEU A 1 102 ? 30.579 -5.794 -13.813 1.00 97.94 102 LEU A CA 1
ATOM 801 C C . LEU A 1 102 ? 30.459 -6.297 -12.372 1.00 97.94 102 LEU A C 1
ATOM 803 O O . LEU A 1 102 ? 29.359 -6.678 -11.963 1.00 97.94 102 LEU A O 1
ATOM 807 N N . ASP A 1 103 ? 31.547 -6.241 -11.605 1.00 97.81 103 ASP A N 1
ATOM 808 C CA . ASP A 1 103 ? 31.563 -6.624 -10.193 1.00 97.81 103 ASP A CA 1
ATOM 809 C C . ASP A 1 103 ? 30.650 -5.714 -9.366 1.00 97.81 103 ASP A C 1
ATOM 811 O O . ASP A 1 103 ? 29.743 -6.209 -8.698 1.00 97.81 103 ASP A O 1
ATOM 815 N N . ALA A 1 104 ? 30.762 -4.390 -9.519 1.00 97.62 104 ALA A N 1
ATOM 816 C CA . ALA A 1 104 ? 29.870 -3.436 -8.857 1.00 97.62 104 ALA A CA 1
ATOM 817 C C . ALA A 1 104 ? 28.395 -3.645 -9.251 1.00 97.62 104 ALA A C 1
ATOM 819 O O . ALA A 1 104 ? 27.491 -3.550 -8.421 1.00 97.62 104 ALA A O 1
ATOM 820 N N . THR A 1 105 ? 28.120 -3.981 -10.516 1.00 97.56 105 THR A N 1
ATOM 821 C CA . THR A 1 105 ? 26.756 -4.291 -10.979 1.00 97.56 105 THR A CA 1
ATOM 822 C C . THR A 1 105 ? 26.236 -5.581 -10.339 1.00 97.56 105 THR A C 1
ATOM 824 O O . THR A 1 105 ? 25.058 -5.674 -9.987 1.00 97.56 105 THR A O 1
ATOM 827 N N . ARG A 1 106 ? 27.095 -6.594 -10.172 1.00 98.12 106 ARG A N 1
ATOM 828 C CA . ARG A 1 106 ? 26.749 -7.842 -9.486 1.00 98.12 106 ARG A CA 1
ATOM 829 C C . ARG A 1 106 ? 26.475 -7.602 -8.004 1.00 98.12 106 ARG A C 1
ATOM 831 O O . ARG A 1 106 ? 25.457 -8.085 -7.516 1.00 98.12 106 ARG A O 1
ATOM 838 N N . GLU A 1 107 ? 27.335 -6.858 -7.320 1.00 98.00 107 GLU A N 1
ATOM 839 C CA . GLU A 1 107 ? 27.160 -6.491 -5.912 1.00 98.00 107 GLU A CA 1
ATOM 840 C C . GLU A 1 107 ? 25.870 -5.698 -5.701 1.00 98.00 107 GLU A C 1
ATOM 842 O O . GLU A 1 107 ? 25.067 -6.063 -4.843 1.00 98.00 107 GLU A O 1
ATOM 847 N N . ASN A 1 108 ? 25.593 -4.709 -6.556 1.00 97.25 108 ASN A N 1
ATOM 848 C CA . ASN A 1 108 ? 24.334 -3.966 -6.522 1.00 97.25 108 ASN A CA 1
ATOM 849 C C . ASN A 1 108 ? 23.119 -4.895 -6.628 1.00 97.25 108 ASN A C 1
ATOM 851 O O . ASN A 1 108 ? 22.186 -4.766 -5.839 1.00 97.25 108 ASN A O 1
ATOM 855 N N . ARG A 1 109 ? 23.123 -5.868 -7.550 1.00 96.75 109 ARG A N 1
ATOM 856 C CA . ARG A 1 109 ? 22.021 -6.844 -7.662 1.00 96.75 109 ARG A CA 1
ATOM 857 C C . ARG A 1 109 ? 21.841 -7.678 -6.394 1.00 96.75 109 ARG A C 1
ATOM 859 O O . ARG A 1 109 ? 20.706 -7.926 -6.000 1.00 96.75 109 ARG A O 1
ATOM 866 N N . ILE A 1 110 ? 22.934 -8.100 -5.758 1.00 97.56 110 ILE A N 1
ATOM 867 C CA . ILE A 1 110 ? 22.881 -8.853 -4.496 1.00 97.56 110 ILE A CA 1
ATOM 868 C C . ILE A 1 110 ? 22.282 -7.985 -3.384 1.00 97.56 110 ILE A C 1
ATOM 870 O O . ILE A 1 110 ? 21.427 -8.455 -2.638 1.00 97.56 110 ILE A O 1
ATOM 874 N N . ILE A 1 111 ? 22.679 -6.713 -3.300 1.00 95.88 111 ILE A N 1
ATOM 875 C CA . ILE A 1 111 ? 22.124 -5.761 -2.332 1.00 95.88 111 ILE A CA 1
ATOM 876 C C . ILE A 1 111 ? 20.620 -5.575 -2.559 1.00 95.88 111 ILE A C 1
ATOM 878 O O . ILE A 1 111 ? 19.861 -5.668 -1.599 1.00 95.88 111 ILE A O 1
ATOM 882 N N . TYR A 1 112 ? 20.170 -5.384 -3.805 1.00 93.81 112 TYR A N 1
ATOM 883 C CA . TYR A 1 112 ? 18.739 -5.282 -4.118 1.00 93.81 112 TYR A CA 1
ATOM 884 C C . TYR A 1 112 ? 17.960 -6.527 -3.688 1.00 93.81 112 TYR A C 1
ATOM 886 O O . TYR A 1 112 ? 16.939 -6.403 -3.018 1.00 93.81 112 TYR A O 1
ATOM 894 N N . LEU A 1 113 ? 18.477 -7.722 -3.983 1.00 97.25 113 LEU A N 1
ATOM 895 C CA . LEU A 1 113 ? 17.844 -8.969 -3.558 1.00 97.25 113 LEU A CA 1
ATOM 896 C C . LEU A 1 113 ? 17.771 -9.083 -2.030 1.00 97.25 113 LEU A C 1
ATOM 898 O O . LEU A 1 113 ? 16.748 -9.501 -1.495 1.00 97.25 113 LEU A O 1
ATOM 902 N N . ASN A 1 114 ? 18.826 -8.683 -1.317 1.00 94.38 114 ASN A N 1
ATOM 903 C CA . ASN A 1 114 ? 18.822 -8.673 0.145 1.00 94.38 114 ASN A CA 1
ATOM 904 C C . ASN A 1 114 ? 17.832 -7.649 0.712 1.00 94.38 114 ASN A C 1
ATOM 906 O O . ASN A 1 114 ? 17.187 -7.932 1.720 1.00 94.38 114 ASN A O 1
ATOM 910 N N . ILE A 1 115 ? 17.679 -6.486 0.074 1.00 94.62 115 ILE A N 1
ATOM 911 C CA . ILE A 1 115 ? 16.670 -5.489 0.453 1.00 94.62 115 ILE A CA 1
ATOM 912 C C . ILE A 1 115 ? 15.270 -6.078 0.282 1.00 94.62 115 ILE A C 1
ATOM 914 O O . ILE A 1 115 ? 14.458 -5.976 1.198 1.00 94.62 115 ILE A O 1
ATOM 918 N N . ASP A 1 116 ? 14.992 -6.715 -0.852 1.00 96.19 116 ASP A N 1
ATOM 919 C CA . ASP A 1 116 ? 13.674 -7.286 -1.129 1.00 96.19 116 ASP A CA 1
ATOM 920 C C . ASP A 1 116 ? 13.362 -8.467 -0.204 1.00 96.19 116 ASP A C 1
ATOM 922 O O . ASP A 1 116 ? 12.272 -8.527 0.359 1.00 96.19 116 ASP A O 1
ATOM 926 N N . ASN A 1 117 ? 14.338 -9.339 0.061 1.00 93.44 117 ASN A N 1
ATOM 927 C CA . ASN A 1 117 ? 14.213 -10.398 1.065 1.00 93.44 117 ASN A CA 1
ATOM 928 C C . ASN A 1 117 ? 13.927 -9.813 2.462 1.00 93.44 117 ASN A C 1
ATOM 930 O O . ASN A 1 117 ? 12.991 -10.236 3.135 1.00 93.44 117 ASN A O 1
ATOM 934 N N . SER A 1 118 ? 14.664 -8.771 2.865 1.00 91.81 118 SER A N 1
ATOM 935 C CA . SER A 1 118 ? 14.440 -8.104 4.155 1.00 91.81 118 SER A CA 1
ATOM 936 C C . SER A 1 118 ? 13.040 -7.492 4.250 1.00 91.81 118 SER A C 1
ATOM 938 O O . SER A 1 118 ? 12.405 -7.585 5.296 1.00 91.81 118 SER A O 1
ATOM 940 N N . LYS A 1 119 ? 12.532 -6.896 3.164 1.00 91.31 119 LYS A N 1
ATOM 941 C CA . LYS A 1 119 ? 11.168 -6.347 3.114 1.00 91.31 119 LYS A CA 1
ATOM 942 C C . LYS A 1 119 ? 10.111 -7.437 3.252 1.00 91.31 119 LYS A C 1
ATOM 944 O O . LYS A 1 119 ? 9.191 -7.272 4.044 1.00 91.31 119 LYS A O 1
ATOM 949 N N . VAL A 1 120 ? 10.253 -8.545 2.523 1.00 93.75 120 VAL A N 1
ATOM 950 C CA . VAL A 1 120 ? 9.323 -9.682 2.624 1.00 93.75 120 VAL A CA 1
ATOM 951 C C . VAL A 1 120 ? 9.329 -10.253 4.044 1.00 93.75 120 VAL A C 1
ATOM 953 O O . VAL A 1 120 ? 8.266 -10.464 4.614 1.00 93.75 120 VAL A O 1
ATOM 956 N N . ALA A 1 121 ? 10.503 -10.402 4.666 1.00 90.50 121 ALA A N 1
ATOM 957 C CA . ALA A 1 121 ? 10.603 -10.858 6.051 1.00 90.50 121 ALA A CA 1
ATOM 958 C C . ALA A 1 121 ? 9.915 -9.904 7.047 1.00 90.50 121 ALA A C 1
ATOM 960 O O . ALA A 1 121 ? 9.271 -10.358 7.991 1.00 90.50 121 ALA A O 1
ATOM 961 N N . VAL A 1 122 ? 10.027 -8.585 6.847 1.00 92.38 122 VAL A N 1
ATOM 962 C CA . VAL A 1 122 ? 9.321 -7.589 7.671 1.00 92.38 122 VAL A CA 1
ATOM 963 C C . VAL A 1 122 ? 7.806 -7.723 7.522 1.00 92.38 122 VAL A C 1
ATOM 965 O O . VAL A 1 122 ? 7.108 -7.726 8.534 1.00 92.38 122 VAL A O 1
ATOM 968 N N . GLU A 1 123 ? 7.295 -7.878 6.300 1.00 92.62 123 GLU A N 1
ATOM 969 C CA . GLU A 1 123 ? 5.861 -8.088 6.071 1.00 92.62 123 GLU A CA 1
ATOM 970 C C . GLU A 1 123 ? 5.365 -9.401 6.694 1.00 92.62 123 GLU A C 1
ATOM 972 O O . GLU A 1 123 ? 4.326 -9.405 7.355 1.00 92.62 123 GLU A O 1
ATOM 977 N N . ASP A 1 124 ? 6.135 -10.488 6.592 1.00 94.88 124 ASP A N 1
ATOM 978 C CA . ASP A 1 124 ? 5.817 -11.760 7.251 1.00 94.88 124 ASP A CA 1
ATOM 979 C C . ASP A 1 124 ? 5.716 -11.602 8.776 1.00 94.88 124 ASP A C 1
ATOM 981 O O . ASP A 1 124 ? 4.811 -12.153 9.409 1.00 94.88 124 ASP A O 1
ATOM 985 N N . PHE A 1 125 ? 6.632 -10.846 9.392 1.00 94.50 125 PHE A N 1
ATOM 986 C CA . PHE A 1 125 ? 6.569 -10.562 10.826 1.00 94.50 125 PHE A CA 1
ATOM 987 C C . PHE A 1 125 ? 5.415 -9.632 11.192 1.00 94.50 125 PHE A C 1
ATOM 989 O O . PHE A 1 125 ? 4.801 -9.837 12.239 1.00 94.50 125 PHE A O 1
ATOM 996 N N . ARG A 1 126 ? 5.084 -8.653 10.343 1.00 95.19 126 ARG A N 1
ATOM 997 C CA . ARG A 1 126 ? 3.933 -7.766 10.550 1.00 95.19 126 ARG A CA 1
ATOM 998 C C . ARG A 1 126 ? 2.632 -8.559 10.569 1.00 95.19 126 ARG A C 1
ATOM 1000 O O . ARG A 1 126 ? 1.869 -8.432 11.520 1.00 95.19 126 ARG A O 1
ATOM 1007 N N . VAL A 1 127 ? 2.416 -9.423 9.576 1.00 90.88 127 VAL A N 1
ATOM 1008 C CA . VAL A 1 127 ? 1.219 -10.274 9.507 1.00 90.88 127 VAL A CA 1
ATOM 1009 C C . VAL A 1 127 ? 1.144 -11.196 10.723 1.00 90.88 127 VAL A C 1
ATOM 1011 O O . VAL A 1 127 ? 0.100 -11.267 11.363 1.00 90.88 127 VAL A O 1
ATOM 1014 N N . LYS A 1 128 ? 2.254 -11.845 11.105 1.00 95.88 128 LYS A N 1
ATOM 1015 C CA . LYS A 1 128 ? 2.300 -12.685 12.317 1.00 95.88 128 LYS A CA 1
ATOM 1016 C C . LYS A 1 128 ? 1.950 -11.897 13.580 1.00 95.88 128 LYS A C 1
ATOM 1018 O O . LYS A 1 128 ? 1.172 -12.375 14.400 1.00 95.88 128 LYS A O 1
ATOM 1023 N N . TYR A 1 129 ? 2.489 -10.689 13.729 1.00 94.94 129 TYR A N 1
ATOM 1024 C CA . TYR A 1 129 ? 2.177 -9.820 14.860 1.00 94.94 129 TYR A CA 1
ATOM 1025 C C . TYR A 1 129 ? 0.693 -9.435 14.893 1.00 94.94 129 TYR A C 1
ATOM 1027 O O . TYR A 1 129 ? 0.069 -9.542 15.943 1.00 94.94 129 TYR A O 1
ATOM 1035 N N . GLU A 1 130 ? 0.111 -9.044 13.757 1.00 93.94 130 GLU A N 1
ATOM 1036 C CA . GLU A 1 130 ? -1.315 -8.710 13.658 1.00 93.94 130 GLU A CA 1
ATOM 1037 C C . GLU A 1 130 ? -2.204 -9.913 14.009 1.00 93.94 130 GLU A C 1
ATOM 1039 O O . GLU A 1 130 ? -3.185 -9.759 14.739 1.00 93.94 130 GLU A O 1
ATOM 1044 N N . THR A 1 131 ? -1.840 -11.124 13.567 1.00 92.62 131 THR A N 1
ATOM 1045 C CA . THR A 1 131 ? -2.584 -12.344 13.917 1.00 92.62 131 THR A CA 1
ATOM 1046 C C . THR A 1 131 ? -2.493 -12.684 15.403 1.00 92.62 131 THR A C 1
ATOM 1048 O O . THR A 1 131 ? -3.519 -12.964 16.019 1.00 92.62 131 THR A O 1
ATOM 1051 N N . GLU A 1 132 ? -1.299 -12.617 15.999 1.00 91.31 132 GLU A N 1
ATOM 1052 C CA . GLU A 1 132 ? -1.092 -12.888 17.429 1.00 91.31 132 GLU A CA 1
ATOM 1053 C C . GLU A 1 132 ? -1.782 -11.835 18.299 1.00 91.31 132 GLU A C 1
ATOM 1055 O O . GLU A 1 132 ? -2.424 -12.168 19.293 1.00 91.31 132 GLU A O 1
ATOM 1060 N N . LEU A 1 133 ? -1.722 -10.560 17.901 1.00 95.31 133 LEU A N 1
ATOM 1061 C CA . LEU A 1 133 ? -2.437 -9.480 18.573 1.00 95.31 133 LEU A CA 1
ATOM 1062 C C . LEU A 1 133 ? -3.951 -9.715 18.534 1.00 95.31 133 LEU A C 1
ATOM 1064 O O . LEU A 1 133 ? -4.616 -9.569 19.557 1.00 95.31 133 LEU A O 1
ATOM 1068 N N . GLY A 1 134 ? -4.486 -10.122 17.379 1.00 92.88 134 GLY A N 1
ATOM 1069 C CA . GLY A 1 134 ? -5.895 -10.483 17.236 1.00 92.88 134 GLY A CA 1
ATOM 1070 C C . GLY A 1 134 ? -6.300 -11.641 18.152 1.00 92.88 134 GLY A C 1
ATOM 1071 O O . GLY A 1 134 ? -7.318 -11.552 18.839 1.00 92.88 134 GLY A O 1
ATOM 1072 N N . MET A 1 135 ? -5.482 -12.695 18.230 1.00 94.50 135 MET A N 1
ATOM 1073 C CA . MET A 1 135 ? -5.713 -13.820 19.146 1.00 94.50 135 MET A CA 1
ATOM 1074 C C . MET A 1 135 ? -5.638 -13.390 20.615 1.00 94.50 135 MET A C 1
ATOM 1076 O O . MET A 1 135 ? -6.502 -13.760 21.406 1.00 94.50 135 MET A O 1
ATOM 1080 N N . ALA A 1 136 ? -4.654 -12.567 20.985 1.00 96.31 136 ALA A N 1
ATOM 1081 C CA . ALA A 1 136 ? -4.505 -12.056 22.344 1.00 96.31 136 ALA A CA 1
ATOM 1082 C C . ALA A 1 136 ? -5.697 -11.183 22.766 1.00 96.31 136 ALA A C 1
ATOM 1084 O O . ALA A 1 136 ? -6.191 -11.316 23.886 1.00 96.31 136 ALA A O 1
ATOM 1085 N N . MET A 1 137 ? -6.197 -10.326 21.870 1.00 95.25 137 MET A N 1
ATOM 1086 C CA . MET A 1 137 ? -7.409 -9.539 22.108 1.00 95.25 137 MET A CA 1
ATOM 1087 C C . MET A 1 137 ? -8.640 -10.432 22.279 1.00 95.25 137 MET A C 1
ATOM 1089 O O . MET A 1 137 ? -9.407 -10.213 23.212 1.00 95.25 137 MET A O 1
ATOM 1093 N N . ALA A 1 138 ? -8.811 -11.457 21.437 1.00 95.25 138 ALA A N 1
ATOM 1094 C CA . ALA A 1 138 ? -9.914 -12.410 21.566 1.00 95.25 138 ALA A CA 1
ATOM 1095 C C . ALA A 1 138 ? -9.882 -13.132 22.924 1.00 95.25 138 ALA A C 1
ATOM 1097 O O . ALA A 1 138 ? -10.878 -13.138 23.642 1.00 95.25 138 ALA A O 1
ATOM 1098 N N . VAL A 1 139 ? -8.711 -13.631 23.335 1.00 97.88 139 VAL A N 1
ATOM 1099 C CA . VAL A 1 139 ? -8.531 -14.262 24.652 1.00 97.88 139 VAL A CA 1
ATOM 1100 C C . VAL A 1 139 ? -8.785 -13.272 25.793 1.00 97.88 139 VAL A C 1
ATOM 1102 O O . VAL A 1 139 ? -9.379 -13.645 26.801 1.00 97.88 139 VAL A O 1
ATOM 1105 N N . SER A 1 140 ? -8.378 -12.006 25.657 1.00 97.31 140 SER A N 1
ATOM 1106 C CA . SER A 1 140 ? -8.680 -10.973 26.658 1.00 97.31 140 SER A CA 1
ATOM 1107 C C . SER A 1 140 ? -10.187 -10.760 26.814 1.00 97.31 140 SER A C 1
ATOM 1109 O O . SER A 1 140 ? -10.676 -10.689 27.939 1.00 97.31 140 SER A O 1
ATOM 1111 N N . VAL A 1 141 ? -10.924 -10.698 25.700 1.00 97.88 141 VAL A N 1
ATOM 1112 C CA . VAL A 1 141 ? -12.389 -10.579 25.707 1.00 97.88 141 VAL A CA 1
ATOM 1113 C C . VAL A 1 141 ? -13.031 -11.801 26.367 1.00 97.88 141 VAL A C 1
ATOM 1115 O O . VAL A 1 141 ? -13.927 -11.637 27.195 1.00 97.88 141 VAL A O 1
ATOM 1118 N N . ASP A 1 142 ? -12.546 -13.008 26.070 1.00 98.00 142 ASP A N 1
ATOM 1119 C CA . ASP A 1 142 ? -13.035 -14.242 26.693 1.00 98.00 142 ASP A CA 1
ATOM 1120 C C . ASP A 1 142 ? -12.773 -14.264 28.209 1.00 98.00 142 ASP A C 1
ATOM 1122 O O . ASP A 1 142 ? -13.660 -14.630 28.981 1.00 98.00 142 ASP A O 1
ATOM 1126 N N . ILE A 1 143 ? -11.591 -13.827 28.664 1.00 98.00 143 ILE A N 1
ATOM 1127 C CA . ILE A 1 143 ? -11.257 -13.716 30.096 1.00 98.00 143 ILE A CA 1
ATOM 1128 C C . ILE A 1 143 ? -12.204 -12.742 30.801 1.00 98.00 143 ILE A C 1
ATOM 1130 O O . ILE A 1 143 ? -12.711 -13.053 31.881 1.00 98.00 143 ILE A O 1
ATOM 1134 N N . ASP A 1 144 ? -12.462 -11.578 30.208 1.00 98.06 144 ASP A N 1
ATOM 1135 C CA . ASP A 1 144 ? -13.383 -10.600 30.786 1.00 98.06 144 ASP A CA 1
ATOM 1136 C C . ASP A 1 144 ? -14.834 -11.108 30.776 1.00 98.06 144 ASP A C 1
ATOM 1138 O O . ASP A 1 144 ? -15.584 -10.859 31.723 1.00 98.06 144 ASP A O 1
ATOM 1142 N N . GLY A 1 145 ? -15.224 -11.888 29.764 1.00 98.25 145 GLY A N 1
ATOM 1143 C CA . GLY A 1 145 ? -16.494 -12.613 29.739 1.00 98.25 145 GLY A CA 1
ATOM 1144 C C . GLY A 1 145 ? -16.610 -13.637 30.872 1.00 98.25 145 GLY A C 1
ATOM 1145 O O . GLY A 1 145 ? -17.604 -13.644 31.597 1.00 98.25 145 GLY A O 1
ATOM 1146 N N . LEU A 1 146 ? -15.579 -14.461 31.083 1.00 98.12 146 LEU A N 1
ATOM 1147 C CA . LEU A 1 146 ? -15.539 -15.446 32.169 1.00 98.12 146 LEU A CA 1
ATOM 1148 C C . LEU A 1 146 ? -15.569 -14.791 33.554 1.00 98.12 146 LEU A C 1
ATOM 1150 O O . LEU A 1 146 ? -16.214 -15.319 34.459 1.00 98.12 146 LEU A O 1
ATOM 1154 N N . ARG A 1 147 ? -14.919 -13.633 33.724 1.00 98.38 147 ARG A N 1
ATOM 1155 C CA . ARG A 1 147 ? -14.998 -12.846 34.965 1.00 98.38 147 ARG A CA 1
ATOM 1156 C C . ARG A 1 147 ? -16.425 -12.395 35.258 1.00 98.38 147 ARG A C 1
ATOM 1158 O O . ARG A 1 147 ? -16.888 -12.610 36.370 1.00 98.38 147 ARG A O 1
ATOM 1165 N N . LYS A 1 148 ? -17.148 -11.875 34.260 1.00 98.25 148 LYS A N 1
ATOM 1166 C CA . LYS A 1 148 ? -18.566 -11.505 34.424 1.00 98.25 148 LYS A CA 1
ATOM 1167 C C . LYS A 1 148 ? -19.427 -12.698 34.829 1.00 98.25 148 LYS A C 1
ATOM 1169 O O . LYS A 1 148 ? -20.193 -12.598 35.776 1.00 98.25 148 LYS A O 1
ATOM 1174 N N . VAL A 1 149 ? -19.248 -13.847 34.172 1.00 98.56 149 VAL A N 1
ATOM 1175 C CA . VAL A 1 149 ? -19.973 -15.077 34.536 1.00 98.56 149 VAL A CA 1
ATOM 1176 C C . VAL A 1 149 ? -19.661 -15.501 35.976 1.00 98.56 149 VAL A C 1
ATOM 1178 O O . VAL A 1 149 ? -20.557 -15.919 36.704 1.00 98.56 149 VAL A O 1
ATOM 1181 N N . MET A 1 150 ? -18.405 -15.389 36.411 1.00 98.50 150 MET A N 1
ATOM 1182 C CA . MET A 1 150 ? -18.014 -15.672 37.793 1.00 98.50 150 MET A CA 1
ATOM 1183 C C . MET A 1 150 ? -18.659 -14.698 38.791 1.00 98.50 150 MET A C 1
ATOM 1185 O O . MET A 1 150 ? -19.104 -15.140 39.852 1.00 98.50 150 MET A O 1
ATOM 1189 N N . ASP A 1 151 ? -18.736 -13.408 38.463 1.00 98.50 151 ASP A N 1
ATOM 1190 C CA . ASP A 1 151 ? -19.394 -12.397 39.296 1.00 98.50 151 ASP A CA 1
ATOM 1191 C C . ASP A 1 151 ? -20.906 -12.667 39.402 1.00 98.50 151 ASP A C 1
ATOM 1193 O O . ASP A 1 151 ? -21.449 -12.685 40.508 1.00 98.50 151 ASP A O 1
ATOM 1197 N N . ASP A 1 152 ? -21.570 -12.999 38.290 1.00 98.44 152 ASP A N 1
ATOM 1198 C CA . ASP A 1 152 ? -22.991 -13.376 38.252 1.00 98.44 152 ASP A CA 1
ATOM 1199 C C . ASP A 1 152 ? -23.269 -14.650 39.073 1.00 98.44 152 ASP A C 1
ATOM 1201 O O . ASP A 1 152 ? -24.236 -14.733 39.841 1.00 98.44 152 ASP A O 1
ATOM 1205 N N . LEU A 1 153 ? -22.396 -15.658 38.964 1.00 98.31 153 LEU A N 1
ATOM 1206 C CA . LEU A 1 153 ? -22.474 -16.877 39.774 1.00 98.31 153 LEU A CA 1
ATOM 1207 C C . LEU A 1 153 ? -22.238 -16.589 41.261 1.00 98.31 153 LEU A C 1
ATOM 1209 O O . LEU A 1 153 ? -22.895 -17.177 42.118 1.00 98.31 153 LEU A O 1
ATOM 1213 N N . SER A 1 154 ? -21.331 -15.670 41.582 1.00 98.38 154 SER A N 1
ATOM 1214 C CA . SER A 1 154 ? -21.062 -15.262 42.963 1.00 98.38 154 SER A CA 1
ATOM 1215 C C . SER A 1 154 ? -22.255 -14.515 43.559 1.00 98.38 154 SER A C 1
ATOM 1217 O O . SER A 1 154 ? -22.640 -14.789 44.697 1.00 98.38 154 SER A O 1
ATOM 1219 N N . PHE A 1 155 ? -22.887 -13.636 42.777 1.00 98.50 155 PHE A N 1
ATOM 1220 C CA . PHE A 1 155 ? -24.110 -12.935 43.159 1.00 98.50 155 PHE A CA 1
ATOM 1221 C C . PHE A 1 155 ? -25.267 -13.910 43.408 1.00 98.50 155 PHE A C 1
ATOM 1223 O O . PHE A 1 155 ? -25.886 -13.871 44.469 1.00 98.50 155 PHE A O 1
ATOM 1230 N N . THR A 1 156 ? -25.514 -14.842 42.484 1.00 98.25 156 THR A N 1
ATOM 1231 C CA . THR A 1 156 ? -26.569 -15.862 42.646 1.00 98.25 156 THR A CA 1
ATOM 1232 C C . THR A 1 156 ? -26.293 -16.816 43.809 1.00 98.25 156 THR A C 1
ATOM 1234 O O . THR A 1 156 ? -27.215 -17.162 44.544 1.00 98.25 156 THR A O 1
ATOM 1237 N N . CYS A 1 157 ? -25.037 -17.203 44.054 1.00 98.31 157 CYS A N 1
ATOM 1238 C CA . CYS A 1 157 ? -24.668 -17.968 45.248 1.00 98.31 157 CYS A CA 1
ATOM 1239 C C . CYS A 1 157 ? -24.953 -17.192 46.539 1.00 98.31 157 CYS A C 1
ATOM 1241 O O . CYS A 1 157 ? -25.463 -17.776 47.496 1.00 98.31 157 CYS A O 1
ATOM 1243 N N . ALA A 1 158 ? -24.627 -15.896 46.579 1.00 98.38 158 ALA A N 1
ATOM 1244 C CA . ALA A 1 158 ? -24.890 -15.044 47.734 1.00 98.38 158 ALA A CA 1
ATOM 1245 C C . ALA A 1 158 ? -26.397 -14.871 47.984 1.00 98.38 158 ALA A C 1
ATOM 1247 O O . ALA A 1 158 ? -26.830 -15.003 49.125 1.00 98.38 158 ALA A O 1
ATOM 1248 N N . ASP A 1 159 ? -27.195 -14.666 46.935 1.00 98.31 159 ASP A N 1
ATOM 1249 C CA . ASP A 1 159 ? -28.659 -14.576 47.022 1.00 98.31 159 ASP A CA 1
ATOM 1250 C C . ASP A 1 159 ? -29.300 -15.896 47.495 1.00 98.31 159 ASP A C 1
ATOM 1252 O O . ASP A 1 159 ? -30.116 -15.927 48.413 1.00 98.31 159 ASP A O 1
ATOM 1256 N N . LEU A 1 160 ? -28.861 -17.041 46.964 1.00 98.06 160 LEU A N 1
ATOM 1257 C CA . LEU A 1 160 ? -29.321 -18.342 47.464 1.00 98.06 160 LEU A CA 1
ATOM 1258 C C . LEU A 1 160 ? -28.896 -18.582 48.920 1.00 98.06 160 LEU A C 1
ATOM 1260 O O . LEU A 1 160 ? -29.623 -19.219 49.686 1.00 98.06 160 LEU A O 1
ATOM 1264 N N . LYS A 1 161 ? -27.727 -18.073 49.328 1.00 98.06 161 LYS A N 1
ATOM 1265 C CA . LYS A 1 161 ? -27.245 -18.168 50.709 1.00 98.06 161 LYS A CA 1
ATOM 1266 C C . LYS A 1 161 ? -28.109 -17.344 51.662 1.00 98.06 161 LYS A C 1
ATOM 1268 O O . LYS A 1 161 ? -28.463 -17.868 52.718 1.00 98.06 161 LYS A O 1
ATOM 1273 N N . THR A 1 162 ? -28.457 -16.107 51.303 1.00 98.00 162 THR A N 1
ATOM 1274 C CA . THR A 1 162 ? -29.339 -15.255 52.116 1.00 98.00 162 THR A CA 1
ATOM 1275 C C . THR A 1 162 ? -30.731 -15.865 52.221 1.00 98.00 162 THR A C 1
ATOM 1277 O O . THR A 1 162 ? -31.232 -15.995 53.333 1.00 98.00 162 THR A O 1
ATOM 1280 N N . GLN A 1 163 ? -31.311 -16.357 51.120 1.00 98.12 163 GLN A N 1
ATOM 1281 C CA . GLN A 1 163 ? -32.593 -17.075 51.146 1.00 98.12 163 GLN A CA 1
ATOM 1282 C C . GLN A 1 163 ? -32.548 -18.304 52.067 1.00 98.12 163 GLN A C 1
ATOM 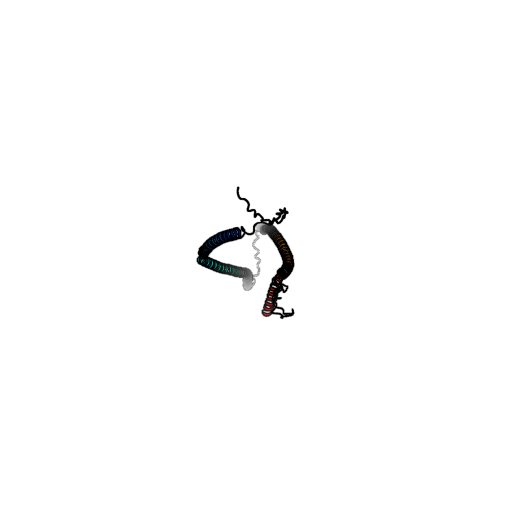1284 O O . GLN A 1 163 ? -33.455 -18.518 52.872 1.00 98.12 163 GLN A O 1
ATOM 1289 N N . ALA A 1 164 ? -31.474 -19.099 52.001 1.00 98.00 164 ALA A N 1
ATOM 1290 C CA . ALA A 1 164 ? -31.300 -20.260 52.870 1.00 98.00 164 ALA A CA 1
ATOM 1291 C C . ALA A 1 164 ? -31.158 -19.885 54.354 1.00 98.00 164 ALA A C 1
ATOM 1293 O O . ALA A 1 164 ? -31.602 -20.644 55.215 1.00 98.00 164 ALA A O 1
ATOM 1294 N N . ASP A 1 165 ? -30.525 -18.755 54.668 1.00 98.00 165 ASP A N 1
ATOM 1295 C CA . ASP A 1 165 ? -30.384 -18.284 56.045 1.00 98.00 165 ASP A CA 1
ATOM 1296 C C . ASP A 1 165 ? -31.705 -17.680 56.566 1.00 98.00 165 ASP A C 1
ATOM 1298 O O . ASP A 1 165 ? -32.115 -18.032 57.670 1.00 98.00 165 ASP A O 1
ATOM 1302 N N . CYS A 1 166 ? -32.460 -16.938 55.745 1.00 98.06 166 CYS A N 1
ATOM 1303 C CA . CYS A 1 166 ? -33.820 -16.490 56.079 1.00 98.06 166 CYS A CA 1
ATOM 1304 C C . CYS A 1 166 ? -34.755 -17.664 56.410 1.00 98.06 166 CYS A C 1
ATOM 1306 O O . CYS A 1 166 ? -35.428 -17.651 57.439 1.00 98.06 166 CYS A O 1
ATOM 1308 N N . LEU A 1 167 ? -34.754 -18.721 55.588 1.00 97.50 167 LEU A N 1
ATOM 1309 C CA . LEU A 1 167 ? -35.567 -19.917 55.839 1.00 97.50 167 LEU A CA 1
ATOM 1310 C C . LEU A 1 167 ? -35.159 -20.649 57.128 1.00 97.50 167 LEU A C 1
ATOM 1312 O O . LEU A 1 167 ? -36.007 -21.220 57.815 1.00 97.50 167 LEU A O 1
ATOM 1316 N N . LYS A 1 168 ? -33.868 -20.648 57.487 1.00 97.56 168 LYS A N 1
ATOM 1317 C CA . LYS A 1 168 ? -33.414 -21.208 58.773 1.00 97.56 168 LYS A CA 1
ATOM 1318 C C . LYS A 1 168 ? -33.891 -20.372 59.952 1.00 97.56 168 LYS A C 1
ATOM 1320 O O . LYS A 1 168 ? -34.290 -20.956 60.959 1.00 97.56 168 LYS A O 1
ATOM 1325 N N . ASP A 1 169 ? -33.852 -19.049 59.835 1.00 97.25 169 ASP A N 1
ATOM 1326 C CA . ASP A 1 169 ? -34.331 -18.143 60.877 1.00 97.25 169 ASP A CA 1
ATOM 1327 C C . ASP A 1 169 ? -35.842 -18.302 61.091 1.00 97.25 169 ASP A C 1
ATOM 1329 O O . ASP A 1 169 ? -36.285 -18.416 62.236 1.00 97.25 169 ASP A O 1
ATOM 1333 N N . GLU A 1 170 ? -36.627 -18.434 60.016 1.00 96.94 170 GLU A N 1
ATOM 1334 C CA . GLU A 1 170 ? -38.057 -18.770 60.089 1.00 96.94 170 GLU A CA 1
ATOM 1335 C C . GLU A 1 170 ? -38.300 -20.119 60.781 1.00 96.94 170 GLU A C 1
ATOM 1337 O O . GLU A 1 170 ? -39.166 -20.233 61.652 1.00 96.94 170 GLU A O 1
ATOM 1342 N N . LEU A 1 171 ? -37.508 -21.145 60.453 1.00 96.44 171 LEU A N 1
ATOM 1343 C CA . LEU A 1 171 ? -37.607 -22.465 61.082 1.00 96.44 171 LEU A CA 1
ATOM 1344 C C . LEU A 1 171 ? -37.277 -22.389 62.583 1.00 96.44 171 LEU A C 1
ATOM 1346 O O . LEU A 1 171 ? -37.998 -22.954 63.408 1.00 96.44 171 LEU A O 1
ATOM 1350 N N . MET A 1 172 ? -36.223 -21.658 62.961 1.00 96.12 172 MET A N 1
ATOM 1351 C CA . MET A 1 172 ? -35.876 -21.429 64.367 1.00 96.12 172 MET A CA 1
ATOM 1352 C C . MET A 1 172 ? -36.960 -20.648 65.112 1.00 96.12 172 MET A C 1
ATOM 1354 O O . MET A 1 172 ? -37.273 -20.990 66.255 1.00 96.12 172 MET A O 1
ATOM 1358 N N . TYR A 1 173 ? -37.550 -19.636 64.475 1.00 96.25 173 TYR A N 1
ATOM 1359 C CA . TYR A 1 173 ? -38.664 -18.871 65.026 1.00 96.25 173 TYR A CA 1
ATOM 1360 C C . TYR A 1 173 ? -39.880 -19.767 65.293 1.00 96.25 173 TYR A C 1
ATOM 1362 O O . TYR A 1 173 ? -40.374 -19.805 66.420 1.00 96.25 173 TYR A O 1
ATOM 1370 N N . LEU A 1 174 ? -40.310 -20.554 64.301 1.00 94.75 174 LEU A N 1
ATOM 1371 C CA . LEU A 1 174 ? -41.426 -21.495 64.443 1.00 94.75 174 LEU A CA 1
ATOM 1372 C C . LEU A 1 174 ? -41.158 -22.548 65.523 1.00 94.75 174 LEU A C 1
ATOM 1374 O O . LEU A 1 174 ? -42.059 -22.896 66.286 1.00 94.75 174 LEU A O 1
ATOM 1378 N N . LYS A 1 175 ? -39.918 -23.036 65.628 1.00 94.81 175 LYS A N 1
ATOM 1379 C CA . LYS A 1 175 ? -39.528 -23.995 66.665 1.00 94.81 175 LYS A CA 1
ATOM 1380 C C . LYS A 1 175 ? -39.612 -23.388 68.067 1.00 94.81 175 LYS A C 1
ATOM 1382 O O . LYS A 1 175 ? -40.176 -24.021 68.954 1.00 94.81 175 LYS A O 1
ATOM 1387 N N . ARG A 1 176 ? -39.114 -22.161 68.258 1.00 93.75 176 ARG A N 1
ATOM 1388 C CA . ARG A 1 176 ? -39.224 -21.443 69.539 1.00 93.75 176 ARG A CA 1
ATOM 1389 C C . ARG A 1 176 ? -40.683 -21.175 69.901 1.00 93.75 176 ARG A C 1
ATOM 1391 O O . ARG A 1 176 ? -41.076 -21.439 71.029 1.00 93.75 176 ARG A O 1
ATOM 1398 N N . ALA A 1 177 ? -41.492 -20.732 68.939 1.00 92.00 177 ALA A N 1
ATOM 1399 C CA . ALA A 1 177 ? -42.923 -20.529 69.146 1.00 92.00 177 ALA A CA 1
ATOM 1400 C C . ALA A 1 177 ? -43.627 -21.836 69.555 1.00 92.00 177 ALA A C 1
ATOM 1402 O O . ALA A 1 177 ? -44.443 -21.837 70.472 1.00 92.00 177 ALA A O 1
ATOM 1403 N N . HIS A 1 178 ? -43.283 -22.968 68.932 1.00 90.12 178 HIS A N 1
ATOM 1404 C CA . HIS A 1 178 ? -43.804 -24.277 69.327 1.00 90.12 178 HIS A CA 1
ATOM 1405 C C . HIS A 1 178 ? -43.355 -24.685 70.738 1.00 90.12 178 HIS A C 1
ATOM 1407 O O . HIS A 1 178 ? -44.159 -25.207 71.505 1.00 90.12 178 HIS A O 1
ATOM 1413 N N . GLU A 1 179 ? -42.087 -24.470 71.099 1.00 89.31 179 GLU A N 1
ATOM 1414 C CA . GLU A 1 179 ? -41.569 -24.744 72.447 1.00 89.31 179 GLU A CA 1
ATOM 1415 C C . GLU A 1 179 ? -42.270 -23.884 73.509 1.00 89.31 179 GLU A C 1
ATOM 1417 O O . GLU A 1 179 ? -42.688 -24.414 74.537 1.00 89.31 179 GLU A O 1
ATOM 1422 N N . GLU A 1 180 ? -42.482 -22.593 73.240 1.00 85.75 180 GLU A N 1
ATOM 1423 C CA . GLU A 1 180 ? -43.237 -21.689 74.111 1.00 85.75 180 GLU A CA 1
ATOM 1424 C C . GLU A 1 180 ? -44.698 -22.131 74.247 1.00 85.75 180 GLU A C 1
ATOM 1426 O O . GLU A 1 180 ? -45.185 -22.284 75.363 1.00 85.75 180 GLU A O 1
ATOM 1431 N N . VAL A 1 181 ? -45.394 -22.416 73.142 1.00 81.44 181 VAL A N 1
ATOM 1432 C CA . VAL A 1 181 ? -46.780 -22.917 73.172 1.00 81.44 181 VAL A CA 1
ATOM 1433 C C . VAL A 1 181 ? -46.869 -24.258 73.902 1.00 81.44 181 VAL A C 1
ATOM 1435 O O . VAL A 1 181 ? -47.776 -24.449 74.705 1.00 81.44 181 VAL A O 1
ATOM 1438 N N . SER A 1 182 ? -45.921 -25.174 73.686 1.00 74.94 182 SER A N 1
ATOM 1439 C CA . SER A 1 182 ? -45.851 -26.452 74.401 1.00 74.94 182 SER A CA 1
ATOM 1440 C C . SER A 1 182 ? -45.589 -26.264 75.895 1.00 74.94 182 SER A C 1
ATOM 1442 O O . SER A 1 182 ? -46.132 -27.021 76.698 1.00 74.94 182 SER A O 1
ATOM 1444 N N . TRP A 1 183 ? -44.771 -25.284 76.280 1.00 74.06 183 TRP A N 1
ATOM 1445 C CA . TRP A 1 183 ? -44.545 -24.904 77.673 1.00 74.06 183 TRP A CA 1
ATOM 1446 C C . TRP A 1 183 ? -45.813 -24.322 78.308 1.00 74.06 183 TRP A C 1
ATOM 1448 O O . TRP A 1 183 ? -46.212 -24.767 79.384 1.00 74.06 183 TRP A O 1
ATOM 1458 N N . PHE A 1 184 ? -46.503 -23.409 77.617 1.00 69.19 184 PHE A N 1
ATOM 1459 C CA . PHE A 1 184 ? -47.790 -22.863 78.058 1.00 69.19 184 PHE A CA 1
ATOM 1460 C C . PHE A 1 184 ? -48.875 -23.942 78.166 1.00 69.19 184 PHE A C 1
ATOM 1462 O O . PHE A 1 184 ? -49.629 -23.941 79.133 1.00 69.19 184 PHE A O 1
ATOM 1469 N N . LEU A 1 185 ? -48.931 -24.903 77.240 1.00 62.97 185 LEU A N 1
ATOM 1470 C CA . LEU A 1 185 ? -49.858 -26.039 77.306 1.00 62.97 185 LEU A CA 1
ATOM 1471 C C . LEU A 1 185 ? -49.519 -27.023 78.436 1.00 62.97 185 LEU A C 1
ATOM 1473 O O . LEU A 1 185 ? -50.438 -27.580 79.027 1.00 62.97 185 LEU A O 1
ATOM 1477 N N . ASN A 1 186 ? -48.240 -27.205 78.787 1.00 59.59 186 ASN A N 1
ATOM 1478 C CA . ASN A 1 186 ? -47.834 -28.024 79.941 1.00 59.59 186 ASN A CA 1
ATOM 1479 C C . ASN A 1 186 ? -48.069 -27.334 81.299 1.00 59.59 186 ASN A C 1
ATOM 1481 O O . ASN A 1 186 ? -48.122 -28.017 82.319 1.00 59.59 186 ASN A O 1
ATOM 1485 N N . ILE A 1 187 ? -48.210 -26.004 81.325 1.00 55.78 187 ILE A N 1
ATOM 1486 C CA . ILE A 1 187 ? -48.568 -25.216 82.521 1.00 55.78 187 ILE A CA 1
ATOM 1487 C C . ILE A 1 187 ? -50.068 -24.879 82.570 1.00 55.78 187 ILE A C 1
ATOM 1489 O O . ILE A 1 187 ? -50.585 -24.488 83.614 1.00 55.78 187 ILE A O 1
ATOM 1493 N N . GLY A 1 188 ? -50.799 -25.094 81.477 1.00 47.09 188 GLY A N 1
ATOM 1494 C CA . GLY A 1 188 ? -52.230 -24.829 81.342 1.00 47.09 188 GLY A CA 1
ATOM 1495 C C . GLY A 1 188 ? -53.128 -25.889 81.980 1.00 47.09 188 GLY A C 1
ATOM 1496 O O . GLY A 1 188 ? -54.007 -26.428 81.314 1.00 47.09 188 GLY A O 1
ATOM 1497 N N . GLY A 1 189 ? -52.914 -26.177 83.263 1.00 42.19 189 GLY A N 1
ATOM 1498 C CA . GLY A 1 189 ? -53.892 -26.818 84.136 1.00 42.19 189 GLY A CA 1
ATOM 1499 C C . GLY A 1 189 ? -54.670 -25.755 84.911 1.00 42.19 189 GLY A C 1
ATOM 1500 O O . GLY A 1 189 ? -54.165 -25.229 85.893 1.00 42.19 189 GLY A O 1
ATOM 1501 N N . GLU A 1 190 ? -55.879 -25.457 84.428 1.00 39.88 190 GLU A N 1
ATOM 1502 C CA . GLU A 1 190 ? -57.000 -24.805 85.128 1.00 39.88 190 GLU A CA 1
ATOM 1503 C C . GLU A 1 190 ? -56.708 -23.466 85.839 1.00 39.88 190 GLU A C 1
ATOM 1505 O O . GLU A 1 190 ? -56.579 -23.385 87.058 1.00 39.88 190 GLU A O 1
ATOM 1510 N N . ILE A 1 191 ? -56.705 -22.371 85.066 1.00 36.47 191 ILE A N 1
ATOM 1511 C CA . ILE A 1 191 ? -56.870 -21.017 85.615 1.00 36.47 191 ILE A CA 1
ATOM 1512 C C . ILE A 1 191 ? -58.366 -20.689 85.597 1.00 36.47 191 ILE A C 1
ATOM 1514 O O . ILE A 1 191 ? -58.907 -20.179 84.614 1.00 36.47 191 ILE A O 1
ATOM 1518 N N . ASN A 1 192 ? -59.034 -21.029 86.699 1.00 33.69 192 ASN A N 1
ATOM 1519 C CA . ASN A 1 192 ? -60.320 -20.457 87.070 1.00 33.69 192 ASN A CA 1
ATOM 1520 C C . ASN A 1 192 ? -60.130 -18.947 87.285 1.00 33.69 192 ASN A C 1
ATOM 1522 O O . ASN A 1 192 ? -59.306 -18.521 88.094 1.00 33.69 192 ASN A O 1
ATOM 1526 N N . VAL A 1 193 ? -60.864 -18.146 86.517 1.00 46.53 193 VAL A N 1
ATOM 1527 C CA . VAL A 1 193 ? -60.858 -16.685 86.604 1.00 46.53 193 VAL A CA 1
ATOM 1528 C C . VAL A 1 193 ? -61.716 -16.282 87.801 1.00 46.53 193 VAL A C 1
ATOM 1530 O O . VAL A 1 193 ? -62.936 -16.188 87.694 1.00 46.53 193 VAL A O 1
ATOM 1533 N N . GLU A 1 194 ? -61.084 -16.029 88.944 1.00 34.91 194 GLU A N 1
ATOM 1534 C CA . GLU A 1 194 ? -61.714 -15.288 90.036 1.00 34.91 194 GLU A CA 1
ATOM 1535 C C . GLU A 1 194 ? -61.468 -13.795 89.811 1.00 34.91 194 GLU A C 1
ATOM 1537 O O . GLU A 1 194 ? -60.381 -13.262 90.032 1.00 34.91 194 GLU A O 1
ATOM 1542 N N . VAL A 1 195 ? -62.501 -13.133 89.290 1.00 42.31 195 VAL A N 1
ATOM 1543 C CA . VAL A 1 195 ? -62.589 -11.676 89.209 1.00 42.31 195 VAL A CA 1
ATOM 1544 C C . VAL A 1 195 ? -62.801 -11.155 90.630 1.00 42.31 195 VAL A C 1
ATOM 1546 O O . VAL A 1 195 ? -63.935 -11.077 91.101 1.00 42.31 195 VAL A O 1
ATOM 1549 N N . ASP A 1 196 ? -61.710 -10.831 91.322 1.00 34.62 196 ASP A N 1
ATOM 1550 C CA . ASP A 1 196 ? -61.769 -10.030 92.542 1.00 34.62 196 ASP A CA 1
ATOM 1551 C C . ASP A 1 196 ? -62.035 -8.573 92.144 1.00 34.62 196 ASP A C 1
ATOM 1553 O O . ASP A 1 196 ? -61.258 -7.941 91.420 1.00 34.62 196 ASP A O 1
ATOM 1557 N N . ALA A 1 197 ? -63.201 -8.064 92.538 1.00 39.22 197 ALA A N 1
ATOM 1558 C CA . ALA A 1 197 ? -63.621 -6.703 92.257 1.00 39.22 197 ALA A CA 1
ATOM 1559 C C . ALA A 1 197 ? -62.832 -5.750 93.160 1.00 39.22 197 ALA A C 1
ATOM 1561 O O . ALA A 1 197 ? -63.199 -5.507 94.311 1.00 39.22 197 ALA A O 1
ATOM 1562 N N . ALA A 1 198 ? -61.736 -5.220 92.617 1.00 48.44 198 ALA A N 1
ATOM 1563 C CA . ALA A 1 198 ? -60.938 -4.202 93.276 1.00 48.44 198 ALA A CA 1
ATOM 1564 C C . ALA A 1 198 ? -61.782 -2.946 93.607 1.00 48.44 198 ALA A C 1
ATOM 1566 O O . ALA A 1 198 ? -62.764 -2.643 92.917 1.00 48.44 198 ALA A O 1
ATOM 1567 N N . PRO A 1 199 ? -61.428 -2.214 94.678 1.00 50.00 199 PRO A N 1
ATOM 1568 C CA . PRO A 1 199 ? -62.244 -1.144 95.240 1.00 50.00 199 PRO A CA 1
ATOM 1569 C C . PRO A 1 199 ? -62.337 0.036 94.274 1.00 50.00 199 PRO A C 1
ATOM 1571 O O . PRO A 1 199 ? -61.323 0.437 93.719 1.00 50.00 199 PRO A O 1
ATOM 1574 N N . GLN A 1 200 ? -63.546 0.589 94.133 1.00 49.81 200 GLN A N 1
ATOM 1575 C CA . GLN A 1 200 ? -63.924 1.816 93.420 1.00 49.81 200 GLN A CA 1
ATOM 1576 C C . GLN A 1 200 ? -62.739 2.738 93.056 1.00 49.81 200 GLN A C 1
ATOM 1578 O O . GLN A 1 200 ? -62.398 3.657 93.801 1.00 49.81 200 GLN A O 1
ATOM 1583 N N . GLU A 1 201 ? -62.123 2.480 91.900 1.00 61.19 201 GLU A N 1
ATOM 1584 C CA . GLU A 1 201 ? -61.090 3.339 91.325 1.00 61.19 201 GLU A CA 1
ATOM 1585 C C . GLU A 1 201 ? -61.731 4.643 90.836 1.00 61.19 201 GLU A C 1
ATOM 1587 O O . GLU A 1 201 ? -62.854 4.656 90.316 1.00 61.19 201 GLU A O 1
ATOM 1592 N N . ASP A 1 202 ? -61.032 5.760 91.044 1.00 60.88 202 ASP A N 1
ATOM 1593 C CA . ASP A 1 202 ? -61.513 7.086 90.680 1.00 60.88 202 ASP A CA 1
ATOM 1594 C C . ASP A 1 202 ? -61.737 7.158 89.162 1.00 60.88 202 ASP A C 1
ATOM 1596 O O . ASP A 1 202 ? -60.802 7.166 88.360 1.00 60.88 202 ASP A O 1
ATOM 1600 N N . LEU A 1 203 ? -63.007 7.214 88.752 1.00 68.31 203 LEU A N 1
ATOM 1601 C CA . LEU A 1 203 ? -63.417 7.249 87.346 1.00 68.31 203 LEU A CA 1
ATOM 1602 C C . LEU A 1 203 ? -62.748 8.416 86.594 1.00 68.31 203 LEU A C 1
ATOM 1604 O O . LEU A 1 203 ? -62.562 8.344 85.379 1.00 68.31 203 LEU A O 1
ATOM 1608 N N . SER A 1 204 ? -62.370 9.480 87.315 1.00 75.62 204 SER A N 1
ATOM 1609 C CA . SER A 1 204 ? -61.633 10.621 86.769 1.00 75.62 204 SER A CA 1
ATOM 1610 C C . SER A 1 204 ? -60.218 10.241 86.311 1.00 75.62 204 SER A C 1
ATOM 1612 O O . SER A 1 204 ? -59.800 10.653 85.226 1.00 75.62 204 SER A O 1
ATOM 1614 N N . GLU A 1 205 ? -59.522 9.393 87.071 1.00 79.56 205 GLU A N 1
ATOM 1615 C CA . GLU A 1 205 ? -58.172 8.910 86.775 1.00 79.56 205 GLU A CA 1
ATOM 1616 C C . GLU A 1 205 ? -58.186 7.912 85.612 1.00 79.56 205 GLU A C 1
ATOM 1618 O O . GLU A 1 205 ? -57.376 8.029 84.691 1.00 79.56 205 GLU A O 1
ATOM 1623 N N . ILE A 1 206 ? -59.175 7.011 85.568 1.00 79.00 206 ILE A N 1
ATOM 1624 C CA . ILE A 1 206 ? -59.359 6.074 84.448 1.00 79.00 206 ILE A CA 1
ATOM 1625 C C . ILE A 1 206 ? -59.706 6.830 83.160 1.00 79.00 206 ILE A C 1
ATOM 1627 O O . ILE A 1 206 ? -59.095 6.589 82.120 1.00 79.00 206 ILE A O 1
ATOM 1631 N N . LEU A 1 207 ? -60.646 7.783 83.199 1.00 79.88 207 LEU A N 1
ATOM 1632 C CA . LEU A 1 207 ? -60.997 8.596 82.026 1.00 79.88 207 LEU A CA 1
ATOM 1633 C C . LEU A 1 207 ? -59.822 9.468 81.555 1.00 79.88 207 LEU A C 1
ATOM 1635 O O . LEU A 1 207 ? -59.631 9.635 80.346 1.00 79.88 207 LEU A O 1
ATOM 1639 N N . ALA A 1 208 ? -59.011 9.995 82.478 1.00 85.00 208 ALA A N 1
ATOM 1640 C CA . ALA A 1 208 ? -57.777 10.705 82.149 1.00 85.00 208 ALA A CA 1
ATOM 1641 C C . ALA A 1 208 ? -56.720 9.769 81.537 1.00 85.00 208 ALA A C 1
ATOM 1643 O O . ALA A 1 208 ? -56.071 10.143 80.559 1.00 85.00 208 ALA A O 1
ATOM 1644 N N . GLY A 1 209 ? -56.586 8.543 82.048 1.00 87.25 209 GLY A N 1
ATOM 1645 C CA . GLY A 1 209 ? -55.721 7.498 81.499 1.00 87.25 209 GLY A CA 1
ATOM 1646 C C . GLY A 1 209 ? -56.133 7.072 80.090 1.00 87.25 209 GLY A C 1
ATOM 1647 O O . GLY A 1 209 ? -55.290 7.012 79.197 1.00 87.25 209 GLY A O 1
ATOM 1648 N N . VAL A 1 210 ? -57.433 6.877 79.852 1.00 86.56 210 VAL A N 1
ATOM 1649 C CA . VAL A 1 210 ? -57.995 6.577 78.526 1.00 86.56 210 VAL A CA 1
ATOM 1650 C C . VAL A 1 210 ? -57.744 7.736 77.559 1.00 86.56 210 VAL A C 1
ATOM 1652 O O . VAL A 1 210 ? -57.277 7.505 76.444 1.00 86.56 210 VAL A O 1
ATOM 1655 N N . ARG A 1 211 ? -57.966 8.991 77.978 1.00 88.88 211 ARG A N 1
ATOM 1656 C CA . ARG A 1 211 ? -57.653 10.169 77.149 1.00 88.88 211 ARG A CA 1
ATOM 1657 C C . ARG A 1 211 ? -56.162 10.240 76.814 1.00 88.88 211 ARG A C 1
ATOM 1659 O O . ARG A 1 211 ? -55.819 10.395 75.648 1.00 88.88 211 ARG A O 1
ATOM 1666 N N . LYS A 1 212 ? -55.288 10.050 77.804 1.00 91.06 212 LYS A N 1
ATOM 1667 C CA . LYS A 1 212 ? -53.830 10.029 77.619 1.00 91.06 212 LYS A CA 1
ATOM 1668 C C . LYS A 1 212 ? -53.385 8.899 76.686 1.00 91.06 212 LYS A C 1
ATOM 1670 O O . LYS A 1 212 ? -52.471 9.095 75.891 1.00 91.06 212 LYS A O 1
ATOM 1675 N N . HIS A 1 213 ? -54.031 7.736 76.749 1.00 89.06 213 HIS A N 1
ATOM 1676 C CA . HIS A 1 213 ? -53.759 6.613 75.853 1.00 89.06 213 HIS A CA 1
ATOM 1677 C C . HIS A 1 213 ? -54.149 6.933 74.404 1.00 89.06 213 HIS A C 1
ATOM 1679 O O . HIS A 1 213 ? -53.345 6.718 73.499 1.00 89.06 213 HIS A O 1
ATOM 1685 N N . TYR A 1 214 ? -55.325 7.528 74.179 1.00 90.94 214 TYR A N 1
ATOM 1686 C CA . TYR A 1 214 ? -55.738 7.973 72.844 1.00 90.94 214 TYR A CA 1
ATOM 1687 C C . TYR A 1 214 ? -54.876 9.119 72.307 1.00 90.94 214 TYR A C 1
ATOM 1689 O O . TYR A 1 214 ? -54.509 9.095 71.136 1.00 90.94 214 TYR A O 1
ATOM 1697 N N . GLU A 1 215 ? -54.501 10.092 73.141 1.00 91.69 215 GLU A N 1
ATOM 1698 C CA . GLU A 1 215 ? -53.567 11.159 72.759 1.00 91.69 215 GLU A CA 1
ATOM 1699 C C . GLU A 1 215 ? -52.191 10.592 72.388 1.00 91.69 215 GLU A C 1
ATOM 1701 O O . GLU A 1 215 ? -51.595 11.008 71.395 1.00 91.69 215 GLU A O 1
ATOM 1706 N N . MET A 1 216 ? -51.699 9.599 73.134 1.00 94.19 216 MET A N 1
ATOM 1707 C CA . MET A 1 216 ? -50.454 8.900 72.819 1.00 94.19 216 MET A CA 1
ATOM 1708 C C . MET A 1 216 ? -50.559 8.117 71.508 1.00 94.19 216 MET A C 1
ATOM 1710 O O . MET A 1 216 ? -49.663 8.221 70.678 1.00 94.19 216 MET A O 1
ATOM 1714 N N . MET A 1 217 ? -51.647 7.374 71.285 1.00 91.94 217 MET A N 1
ATOM 1715 C CA . MET A 1 217 ? -51.868 6.643 70.034 1.00 91.94 217 MET A CA 1
ATOM 1716 C C . MET A 1 217 ? -52.006 7.576 68.827 1.00 91.94 217 MET A C 1
ATOM 1718 O O . MET A 1 217 ? -51.425 7.300 67.781 1.00 91.94 217 MET A O 1
ATOM 1722 N N . ALA A 1 218 ? -52.730 8.688 68.965 1.00 91.00 218 ALA A N 1
ATOM 1723 C CA . ALA A 1 218 ? -52.883 9.680 67.905 1.00 91.00 218 ALA A CA 1
ATOM 1724 C C . ALA A 1 218 ? -51.547 10.363 67.573 1.00 91.00 218 ALA A C 1
ATOM 1726 O O . ALA A 1 218 ? -51.215 10.529 66.401 1.00 91.00 218 ALA A O 1
ATOM 1727 N N . ASN A 1 219 ? -50.747 10.705 68.591 1.00 92.62 219 ASN A N 1
ATOM 1728 C CA . ASN A 1 219 ? -49.406 11.251 68.387 1.00 92.62 219 ASN A CA 1
ATOM 1729 C C . ASN A 1 219 ? -48.460 10.234 67.746 1.00 92.62 219 ASN A C 1
ATOM 1731 O O . ASN A 1 219 ? -47.782 10.579 66.784 1.00 92.62 219 ASN A O 1
ATOM 1735 N N . LYS A 1 220 ? -48.472 8.981 68.212 1.00 93.38 220 LYS A N 1
ATOM 1736 C CA . LYS A 1 220 ? -47.662 7.903 67.639 1.00 93.38 220 LYS A CA 1
ATOM 1737 C C . LYS A 1 220 ? -48.033 7.641 66.178 1.00 93.38 220 LYS A C 1
ATOM 1739 O O . LYS A 1 220 ? -47.155 7.585 65.330 1.00 93.38 220 LYS A O 1
ATOM 1744 N N . SER A 1 221 ? -49.327 7.580 65.864 1.00 92.25 221 SER A N 1
ATOM 1745 C CA . SER A 1 221 ? -49.811 7.422 64.488 1.00 92.25 221 SER A CA 1
ATOM 1746 C C . SER A 1 221 ? -49.412 8.603 63.595 1.00 92.25 221 SER A C 1
ATOM 1748 O O . SER A 1 221 ? -49.021 8.394 62.449 1.00 92.25 221 SER A O 1
ATOM 1750 N N . ARG A 1 222 ? -49.442 9.840 64.114 1.00 94.12 222 ARG A N 1
ATOM 1751 C CA . ARG A 1 222 ? -48.966 11.031 63.392 1.00 94.12 222 ARG A CA 1
ATOM 1752 C C . ARG A 1 222 ? -47.462 10.969 63.112 1.00 94.12 222 ARG A C 1
ATOM 1754 O O . ARG A 1 222 ? -47.046 11.315 62.013 1.00 94.12 222 ARG A O 1
ATOM 1761 N N . GLU A 1 223 ? -46.657 10.549 64.083 1.00 95.31 223 GLU A N 1
ATOM 1762 C CA . GLU A 1 223 ? -45.203 10.393 63.927 1.00 95.31 223 GLU A CA 1
ATOM 1763 C C . GLU A 1 223 ? -44.841 9.254 62.960 1.00 95.31 223 GLU A C 1
ATOM 1765 O O . GLU A 1 223 ? -43.960 9.413 62.115 1.00 95.31 223 GLU A O 1
ATOM 1770 N N . GLU A 1 224 ? -45.554 8.129 63.018 1.00 94.44 224 GLU A N 1
ATOM 1771 C CA . GLU A 1 224 ? -45.404 7.014 62.075 1.00 94.44 224 GLU A CA 1
ATOM 1772 C C . GLU A 1 224 ? -45.770 7.436 60.641 1.00 94.44 224 GLU A C 1
ATOM 1774 O O . GLU A 1 224 ? -45.035 7.136 59.703 1.00 94.44 224 GLU A O 1
ATOM 1779 N N . LEU A 1 225 ? -46.852 8.201 60.460 1.00 94.81 225 LEU A N 1
ATOM 1780 C CA . LEU A 1 225 ? -47.248 8.735 59.154 1.00 94.81 225 LEU A CA 1
ATOM 1781 C C . LEU A 1 225 ? -46.211 9.727 58.602 1.00 94.81 225 LEU A C 1
ATOM 1783 O O . LEU A 1 225 ? -45.843 9.647 57.434 1.00 94.81 225 LEU A O 1
ATOM 1787 N N . GLU A 1 226 ? -45.728 10.647 59.440 1.00 94.69 226 GLU A N 1
ATOM 1788 C CA . GLU A 1 226 ? -44.716 11.637 59.059 1.00 94.69 226 GLU A CA 1
ATOM 1789 C C . GLU A 1 226 ? -43.390 10.962 58.689 1.00 94.69 226 GLU A C 1
ATOM 1791 O O . GLU A 1 226 ? -42.813 11.269 57.650 1.00 94.69 226 GLU A O 1
ATOM 1796 N N . SER A 1 227 ? -42.928 9.995 59.487 1.00 93.38 227 SER A N 1
ATOM 1797 C CA . SER A 1 227 ? -41.705 9.239 59.185 1.00 93.38 227 SER A CA 1
ATOM 1798 C C . SER A 1 227 ? -41.838 8.402 57.910 1.00 93.38 227 SER A C 1
ATOM 1800 O O . SER A 1 227 ? -40.901 8.359 57.112 1.00 93.38 227 SER A O 1
ATOM 1802 N N . TRP A 1 228 ? -43.009 7.809 57.657 1.00 96.31 228 TRP A N 1
ATOM 1803 C CA . TRP A 1 228 ? -43.296 7.120 56.399 1.00 96.31 228 TRP A CA 1
ATOM 1804 C C . TRP A 1 228 ? -43.297 8.079 55.201 1.00 96.31 228 TRP A C 1
ATOM 1806 O O . TRP A 1 228 ? -42.672 7.790 54.181 1.00 96.31 228 TRP A O 1
ATOM 1816 N N . PHE A 1 229 ? -43.935 9.250 55.313 1.00 96.56 229 PHE A N 1
ATOM 1817 C CA . PHE A 1 229 ? -43.907 10.256 54.247 1.00 96.56 229 PHE A CA 1
ATOM 1818 C C . PHE A 1 229 ? -42.491 10.763 53.980 1.00 96.56 229 PHE A C 1
ATOM 1820 O O . PHE A 1 229 ? -42.090 10.856 52.820 1.00 96.56 229 PHE A O 1
ATOM 1827 N N . GLN A 1 230 ? -41.715 11.043 55.028 1.00 95.88 230 GLN A N 1
ATOM 1828 C CA . GLN A 1 230 ? -40.317 11.446 54.891 1.00 95.88 230 GLN A CA 1
ATOM 1829 C C . GLN A 1 230 ? -39.490 10.360 54.198 1.00 95.88 230 GLN A C 1
ATOM 1831 O O . GLN A 1 230 ? -38.732 10.684 53.285 1.00 95.88 230 GLN A O 1
ATOM 1836 N N . SER A 1 231 ? -39.688 9.080 54.539 1.00 96.00 231 SER A N 1
ATOM 1837 C CA . SER A 1 231 ? -38.983 7.986 53.865 1.00 96.00 231 SER A CA 1
ATOM 1838 C C . SER A 1 231 ? -39.362 7.888 52.384 1.00 96.00 231 SER A C 1
ATOM 1840 O O . SER A 1 231 ? -38.487 7.688 51.546 1.00 96.00 231 SER A O 1
ATOM 1842 N N . GLN A 1 232 ? -40.644 8.050 52.033 1.00 96.81 232 GLN A N 1
ATOM 1843 C CA . GLN A 1 232 ? -41.094 8.038 50.635 1.00 96.81 232 GLN A CA 1
ATOM 1844 C C . GLN A 1 232 ? -40.534 9.219 49.837 1.00 96.81 232 GLN A C 1
ATOM 1846 O O . GLN A 1 232 ? -40.092 9.040 48.703 1.00 96.81 232 GLN A O 1
ATOM 1851 N N . VAL A 1 233 ? -40.502 10.417 50.428 1.00 96.75 233 VAL A N 1
ATOM 1852 C CA . VAL A 1 233 ? -39.889 11.599 49.805 1.00 96.75 233 VAL A CA 1
ATOM 1853 C C . VAL A 1 233 ? -38.388 11.393 49.609 1.00 96.75 233 VAL A C 1
ATOM 1855 O O . VAL A 1 233 ? -37.862 11.759 48.561 1.00 96.75 233 VAL A O 1
ATOM 1858 N N . GLU A 1 234 ? -37.695 10.779 50.570 1.00 96.31 234 GLU A N 1
ATOM 1859 C CA . GLU A 1 234 ? -36.267 10.481 50.449 1.00 96.31 234 GLU A CA 1
ATOM 1860 C C . GLU A 1 234 ? -35.981 9.464 49.334 1.00 96.31 234 GLU A C 1
ATOM 1862 O O . GLU A 1 234 ? -35.053 9.669 48.552 1.00 96.31 234 GLU A O 1
ATOM 1867 N N . ILE A 1 235 ? -36.791 8.404 49.220 1.00 95.69 235 ILE A N 1
ATOM 1868 C CA . ILE A 1 235 ? -36.692 7.420 48.128 1.00 95.69 235 ILE A CA 1
ATOM 1869 C C . ILE A 1 235 ? -36.915 8.108 46.780 1.00 95.69 235 ILE A C 1
ATOM 1871 O O . ILE A 1 235 ? -36.072 7.999 45.894 1.00 95.69 235 ILE A O 1
ATOM 1875 N N . LEU A 1 236 ? -37.989 8.892 46.648 1.00 96.44 236 LEU A N 1
ATOM 1876 C CA . LEU A 1 236 ? -38.281 9.615 45.413 1.00 96.44 236 LEU A CA 1
ATOM 1877 C C . LEU A 1 236 ? -37.155 10.591 45.044 1.00 96.44 236 LEU A C 1
ATOM 1879 O O . LEU A 1 236 ? -36.796 10.709 43.877 1.00 96.44 236 LEU A O 1
ATOM 1883 N N . ASN A 1 237 ? -36.572 11.283 46.025 1.00 96.38 237 ASN A N 1
ATOM 1884 C CA . ASN A 1 237 ? -35.465 12.203 45.785 1.00 96.38 237 ASN A CA 1
ATOM 1885 C C . ASN A 1 237 ? -34.195 11.462 45.327 1.00 96.38 237 ASN A C 1
ATOM 1887 O O . ASN A 1 237 ? -33.504 11.932 44.423 1.00 96.38 237 ASN A O 1
ATOM 1891 N N . LYS A 1 238 ? -33.912 10.279 45.893 1.00 96.31 238 LYS A N 1
ATOM 1892 C CA . LYS A 1 238 ? -32.827 9.399 45.424 1.00 96.31 238 LYS A CA 1
ATOM 1893 C C . LYS A 1 238 ? -33.069 8.938 43.988 1.00 96.31 238 LYS A C 1
ATOM 1895 O O . LYS A 1 238 ? -32.169 9.075 43.163 1.00 96.31 238 LYS A O 1
ATOM 1900 N N . ASP A 1 239 ? -34.277 8.482 43.667 1.00 95.31 239 ASP A N 1
ATOM 1901 C CA . ASP A 1 239 ? -34.635 8.034 42.317 1.00 95.31 239 ASP A CA 1
ATOM 1902 C C . ASP A 1 239 ? -34.526 9.168 41.291 1.00 95.31 239 ASP A C 1
ATOM 1904 O O . ASP A 1 239 ? -33.981 8.979 40.201 1.00 95.31 239 ASP A O 1
ATOM 1908 N N . VAL A 1 240 ? -34.979 10.376 41.647 1.00 96.62 240 VAL A N 1
ATOM 1909 C CA . VAL A 1 240 ? -34.816 11.569 40.806 1.00 96.62 240 VAL A CA 1
ATOM 1910 C C . VAL A 1 240 ? -33.336 11.892 40.614 1.00 96.62 240 VAL A C 1
ATOM 1912 O O . VAL A 1 240 ? -32.929 12.124 39.478 1.00 96.62 240 VAL A O 1
ATOM 1915 N N . SER A 1 241 ? -32.514 11.852 41.668 1.00 95.00 241 SER A N 1
ATOM 1916 C CA . SER A 1 241 ? -31.066 12.085 41.559 1.00 95.00 241 SER A CA 1
ATOM 1917 C C . SER A 1 241 ? -30.414 11.095 40.592 1.00 95.00 241 SER A C 1
ATOM 1919 O O . SER A 1 241 ? -29.779 11.513 39.623 1.00 95.00 241 SER A O 1
ATOM 1921 N N . VAL A 1 242 ? -30.656 9.793 40.769 1.00 96.50 242 VAL A N 1
ATOM 1922 C CA . VAL A 1 242 ? -30.118 8.735 39.895 1.00 96.50 242 VAL A CA 1
ATOM 1923 C C . VAL A 1 242 ? -30.610 8.901 38.454 1.00 96.50 242 VAL A C 1
ATOM 1925 O O . VAL A 1 242 ? -29.830 8.804 37.504 1.00 96.50 242 VAL A O 1
ATOM 1928 N N . SER A 1 243 ? -31.894 9.210 38.254 1.00 95.12 243 SER A N 1
ATOM 1929 C CA . SER A 1 243 ? -32.440 9.468 36.919 1.00 95.12 243 SER A CA 1
ATOM 1930 C C . SER A 1 243 ? -31.798 10.698 36.264 1.00 95.12 243 SER A C 1
ATOM 1932 O O . SER A 1 243 ? -31.472 10.674 35.078 1.00 95.12 243 SER A O 1
ATOM 1934 N N . THR A 1 244 ? -31.548 11.768 37.022 1.00 96.75 244 THR A N 1
ATOM 1935 C CA . THR A 1 244 ? -30.874 12.959 36.486 1.00 96.75 244 THR A CA 1
ATOM 1936 C C . THR A 1 244 ? -29.412 12.699 36.137 1.00 96.75 244 THR A C 1
ATOM 1938 O O . THR A 1 244 ? -28.964 13.149 35.082 1.00 96.75 244 THR A O 1
ATOM 1941 N N . GLU A 1 245 ? -28.684 11.941 36.959 1.00 96.44 245 GLU A N 1
ATOM 1942 C CA . GLU A 1 245 ? -27.298 11.551 36.691 1.00 96.44 245 GLU A CA 1
ATOM 1943 C C . GLU A 1 245 ? -27.205 10.674 35.441 1.00 96.44 245 GLU A C 1
ATOM 1945 O O . GLU A 1 245 ? -26.441 10.989 34.531 1.00 96.44 245 GLU A O 1
ATOM 1950 N N . THR A 1 246 ? -28.044 9.640 35.331 1.00 95.06 246 THR A N 1
ATOM 1951 C CA . THR A 1 246 ? -28.080 8.754 34.151 1.00 95.06 246 THR A CA 1
ATOM 1952 C C . THR A 1 246 ? -28.456 9.490 32.862 1.00 95.06 246 THR A C 1
ATOM 1954 O O . THR A 1 246 ? -27.903 9.213 31.793 1.00 95.06 246 THR A O 1
ATOM 1957 N N . LEU A 1 247 ? -29.358 10.475 32.932 1.00 96.94 247 LEU A N 1
ATOM 1958 C CA . LEU A 1 247 ? -29.663 11.341 31.791 1.00 96.94 247 LEU A CA 1
ATOM 1959 C C . LEU A 1 247 ? -28.481 12.244 31.421 1.00 96.94 247 LEU A C 1
ATOM 1961 O O . LEU A 1 247 ? -28.230 12.466 30.233 1.00 96.94 247 LEU A O 1
ATOM 1965 N N . GLN A 1 248 ? -27.752 12.775 32.407 1.00 96.94 248 GLN A N 1
ATOM 1966 C CA . GLN A 1 248 ? -26.564 13.591 32.156 1.00 96.94 248 GLN A CA 1
ATOM 1967 C C . GLN A 1 248 ? -25.426 12.776 31.534 1.00 96.94 248 GLN A C 1
ATOM 1969 O O . GLN A 1 248 ? -24.852 13.239 30.545 1.00 96.94 248 GLN A O 1
ATOM 1974 N N . THR A 1 249 ? -25.147 11.570 32.037 1.00 95.75 249 THR A N 1
ATOM 1975 C CA . THR A 1 249 ? -24.112 10.683 31.481 1.00 95.75 249 THR A CA 1
ATOM 1976 C C . THR A 1 249 ? -24.449 10.275 30.049 1.00 95.75 249 THR A C 1
ATOM 1978 O O . THR A 1 249 ? -23.647 10.504 29.140 1.00 95.75 249 THR A O 1
ATOM 1981 N N . SER A 1 250 ? -25.683 9.825 29.804 1.00 95.00 250 SER A N 1
ATOM 1982 C CA . SER A 1 250 ? -26.162 9.480 28.457 1.00 95.00 250 SER A CA 1
ATOM 1983 C C . SER A 1 250 ? -26.045 10.669 27.497 1.00 95.00 250 SER A C 1
ATOM 1985 O O . SER A 1 250 ? -25.631 10.535 26.344 1.00 95.00 250 SER A O 1
ATOM 1987 N N . ARG A 1 251 ? -26.375 11.881 27.966 1.00 97.44 251 ARG A N 1
ATOM 1988 C CA . ARG A 1 251 ? -26.221 13.102 27.169 1.00 97.44 251 ARG A CA 1
ATOM 1989 C C . ARG A 1 251 ? -24.753 13.386 26.852 1.00 97.44 251 ARG A C 1
ATOM 1991 O O . ARG A 1 251 ? -24.471 13.764 25.713 1.00 97.44 251 ARG A O 1
ATOM 1998 N N . SER A 1 252 ? -23.833 13.232 27.806 1.00 96.12 252 SER A N 1
ATOM 1999 C CA . SER A 1 252 ? -22.400 13.415 27.542 1.00 96.12 252 SER A CA 1
ATOM 2000 C C . SER A 1 252 ? -21.869 12.401 26.531 1.00 96.12 252 SER A C 1
ATOM 2002 O O . SER A 1 252 ? -21.248 12.828 25.556 1.00 96.12 252 SER A O 1
ATOM 2004 N N . GLU A 1 253 ? -22.218 11.120 26.668 1.00 95.75 253 GLU A N 1
ATOM 2005 C CA . GLU A 1 253 ? -21.832 10.051 25.738 1.00 95.75 253 GLU A CA 1
ATOM 2006 C C . GLU A 1 253 ? -22.329 10.340 24.316 1.00 95.75 253 GLU A C 1
ATOM 2008 O O . GLU A 1 253 ? -21.554 10.309 23.361 1.00 95.75 253 GLU A O 1
ATOM 2013 N N . ILE A 1 254 ? -23.595 10.749 24.157 1.00 96.62 254 ILE A N 1
ATOM 2014 C CA . ILE A 1 254 ? -24.138 11.147 22.849 1.00 96.62 254 ILE A CA 1
ATOM 2015 C C . ILE A 1 254 ? -23.341 12.314 22.250 1.00 96.62 254 ILE A C 1
ATOM 2017 O O . ILE A 1 254 ? -23.098 12.345 21.041 1.00 96.62 254 ILE A O 1
ATOM 2021 N N . THR A 1 255 ? -22.946 13.307 23.055 1.00 97.25 255 THR A N 1
ATOM 2022 C CA . THR A 1 255 ? -22.147 14.429 22.536 1.00 97.25 255 THR A CA 1
ATOM 2023 C C . THR A 1 255 ? -20.733 14.016 22.155 1.00 97.25 255 THR A C 1
ATOM 2025 O O . THR A 1 255 ? -20.194 14.557 21.193 1.00 97.25 255 THR A O 1
ATOM 2028 N N . GLU A 1 256 ? -20.129 13.075 22.874 1.00 96.25 256 GLU A N 1
ATOM 2029 C CA . GLU A 1 256 ? -18.808 12.536 22.561 1.00 96.25 256 GLU A CA 1
ATOM 2030 C C . GLU A 1 256 ? -18.838 11.729 21.264 1.00 96.25 256 GLU A C 1
ATOM 2032 O O . GLU A 1 256 ? -18.091 12.050 20.343 1.00 96.25 256 GLU A O 1
ATOM 2037 N N . VAL A 1 257 ? -19.794 10.805 21.121 1.00 95.50 257 VAL A N 1
ATOM 2038 C CA . VAL A 1 257 ? -20.001 10.032 19.885 1.00 95.50 257 VAL A CA 1
ATOM 2039 C C . VAL A 1 257 ? -20.271 10.949 18.687 1.00 95.50 257 VAL A C 1
ATOM 2041 O O . VAL A 1 257 ? -19.770 10.720 17.590 1.00 95.50 257 VAL A O 1
ATOM 2044 N N . LYS A 1 258 ? -21.029 12.037 18.868 1.00 96.19 258 LYS A N 1
ATOM 2045 C CA . LYS A 1 258 ? -21.229 13.025 17.794 1.00 96.19 258 LYS A CA 1
ATOM 2046 C C . LYS A 1 258 ? -19.938 13.746 17.409 1.00 96.19 258 LYS A C 1
ATOM 2048 O O . LYS A 1 258 ? -19.732 13.988 16.222 1.00 96.19 258 LYS A O 1
ATOM 2053 N N . ARG A 1 259 ? -19.080 14.094 18.376 1.00 95.50 259 ARG A N 1
ATOM 2054 C CA . ARG A 1 259 ? -17.780 14.728 18.097 1.00 95.50 259 ARG A CA 1
ATOM 2055 C C . ARG A 1 259 ? -16.842 13.772 17.368 1.00 95.50 259 ARG A C 1
ATOM 2057 O O . ARG A 1 259 ? -16.219 14.190 16.397 1.00 95.50 259 ARG A O 1
ATOM 2064 N N . THR A 1 260 ? -16.769 12.509 17.788 1.00 92.88 260 THR A N 1
ATOM 2065 C CA . THR A 1 260 ? -15.926 11.506 17.120 1.00 92.88 260 THR A CA 1
ATOM 2066 C C . THR A 1 260 ? -16.418 11.221 15.704 1.00 92.88 260 THR A C 1
ATOM 2068 O O . THR A 1 260 ? -15.609 11.208 14.781 1.00 92.88 260 THR A O 1
ATOM 2071 N N . LEU A 1 261 ? -17.734 11.108 15.494 1.00 95.06 261 LEU A N 1
ATOM 2072 C CA . LEU A 1 261 ? -18.324 10.957 14.160 1.00 95.06 261 LEU A CA 1
ATOM 2073 C C . LEU A 1 261 ? -17.973 12.139 13.249 1.00 95.06 261 LEU A C 1
ATOM 2075 O O . LEU A 1 261 ? -17.559 11.932 12.112 1.00 95.06 261 LEU A O 1
ATOM 2079 N N . GLN A 1 262 ? -18.103 13.374 13.742 1.00 95.12 262 GLN A N 1
ATOM 2080 C CA . GLN A 1 262 ? -17.722 14.564 12.976 1.00 95.12 262 GLN A CA 1
ATOM 2081 C C . GLN A 1 262 ? -16.225 14.582 12.643 1.00 95.12 262 GLN A C 1
ATOM 2083 O O . GLN A 1 262 ? -15.872 14.903 11.511 1.00 95.12 262 GLN A O 1
ATOM 2088 N N . GLY A 1 263 ? -15.360 14.201 13.589 1.00 92.06 263 GLY A N 1
ATOM 2089 C CA . GLY A 1 263 ? -13.920 14.063 13.356 1.00 92.06 263 GLY A CA 1
ATOM 2090 C C . GLY A 1 263 ? -13.609 13.058 12.247 1.00 92.06 263 GLY A C 1
ATOM 2091 O O . GLY A 1 263 ? -12.968 13.412 11.260 1.00 92.06 263 GLY A O 1
ATOM 2092 N N . LEU A 1 264 ? -14.167 11.849 12.346 1.00 87.94 264 LEU A N 1
ATOM 2093 C CA . LEU A 1 264 ? -14.009 10.799 11.334 1.00 87.94 264 LEU A CA 1
ATOM 2094 C C . LEU A 1 264 ? -14.549 11.218 9.961 1.00 87.94 264 LEU A C 1
ATOM 2096 O O . LEU A 1 264 ? -13.970 10.874 8.934 1.00 87.94 264 LEU A O 1
ATOM 2100 N N . GLN A 1 265 ? -15.641 11.981 9.912 1.00 91.44 265 GLN A N 1
ATOM 2101 C CA . GLN A 1 265 ? -16.194 12.460 8.647 1.00 91.44 265 GLN A CA 1
ATOM 2102 C C . GLN A 1 265 ? -15.298 13.509 7.972 1.00 91.44 265 GLN A C 1
ATOM 2104 O O . GLN A 1 265 ? -15.166 13.497 6.747 1.00 91.44 265 GLN A O 1
ATOM 2109 N N . ILE A 1 266 ? -14.646 14.378 8.750 1.00 94.75 266 ILE A N 1
ATOM 2110 C CA . ILE A 1 266 ? -13.649 15.330 8.238 1.00 94.75 266 ILE A CA 1
ATOM 2111 C C . ILE A 1 266 ? -12.407 14.584 7.744 1.00 94.75 266 ILE A C 1
ATOM 2113 O O . ILE A 1 266 ? -11.903 14.887 6.662 1.00 94.75 266 ILE A O 1
ATOM 2117 N N . GLU A 1 267 ? -11.939 13.581 8.491 1.00 92.94 267 GLU A N 1
ATOM 2118 C CA . GLU A 1 267 ? -10.824 12.730 8.066 1.00 92.94 267 GLU A CA 1
ATOM 2119 C C . GLU A 1 267 ? -11.146 12.027 6.744 1.00 92.94 267 GLU A C 1
ATOM 2121 O O . GLU A 1 267 ? -10.367 12.125 5.796 1.00 92.94 267 GLU A O 1
ATOM 2126 N N . LEU A 1 268 ? -12.332 11.426 6.627 1.00 89.44 268 LEU A N 1
ATOM 2127 C CA . LEU A 1 268 ? -12.800 10.782 5.401 1.00 89.44 268 LEU A CA 1
ATOM 2128 C C . LEU A 1 268 ? -12.840 11.765 4.224 1.00 89.44 268 LEU A C 1
ATOM 2130 O O . LEU A 1 268 ? -12.341 11.444 3.145 1.00 89.44 268 LEU A O 1
ATOM 2134 N N . GLN A 1 269 ? -13.377 12.972 4.424 1.00 92.06 269 GLN A N 1
ATOM 2135 C CA . GLN A 1 269 ? -13.415 14.003 3.385 1.00 92.06 269 GLN A CA 1
ATOM 2136 C C . GLN A 1 269 ? -12.003 14.449 2.970 1.00 92.06 269 GLN A C 1
ATOM 2138 O O . GLN A 1 269 ? -11.735 14.643 1.782 1.00 92.06 269 GLN A O 1
ATOM 2143 N N . SER A 1 270 ? -11.079 14.582 3.924 1.00 89.00 270 SER A N 1
ATOM 2144 C CA . SER A 1 270 ? -9.695 14.954 3.621 1.00 89.00 270 SER A CA 1
ATOM 2145 C C . SER A 1 270 ? -8.966 13.852 2.842 1.00 89.00 270 SER A C 1
ATOM 2147 O O . SER A 1 270 ? -8.331 14.145 1.828 1.00 89.00 270 SER A O 1
ATOM 2149 N N . LEU A 1 271 ? -9.147 12.581 3.218 1.00 83.94 271 LEU A N 1
ATOM 2150 C CA . LEU A 1 271 ? -8.609 11.430 2.490 1.00 83.94 271 LEU A CA 1
ATOM 2151 C C . LEU A 1 271 ? -9.183 11.319 1.074 1.00 83.94 271 LEU A C 1
ATOM 2153 O O . LEU A 1 271 ? -8.431 11.046 0.140 1.00 83.94 271 LEU A O 1
ATOM 2157 N N . GLN A 1 272 ? -10.480 11.581 0.887 1.00 91.19 272 GLN A N 1
ATOM 2158 C CA . GLN A 1 272 ? -11.089 11.648 -0.445 1.00 91.19 272 GLN A CA 1
ATOM 2159 C C . GLN A 1 272 ? -10.445 12.746 -1.299 1.00 91.19 272 GL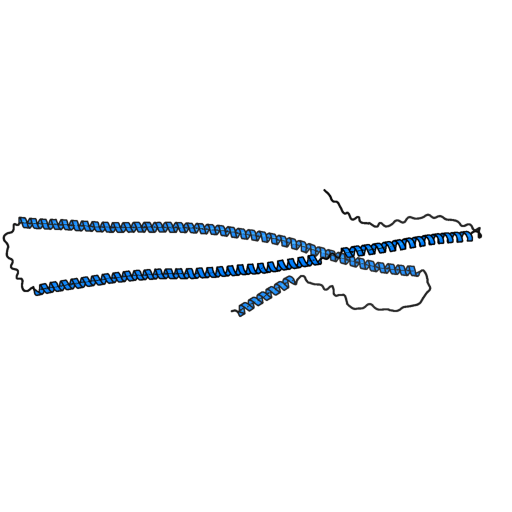N A C 1
ATOM 2161 O O . GLN A 1 272 ? -10.008 12.469 -2.410 1.00 91.19 272 GLN A O 1
ATOM 2166 N N . SER A 1 273 ? -10.274 13.956 -0.757 1.00 92.12 273 SER A N 1
ATOM 2167 C CA . SER A 1 273 ? -9.621 15.048 -1.494 1.00 92.12 273 SER A CA 1
ATOM 2168 C C . SER A 1 273 ? -8.160 14.741 -1.861 1.00 92.12 273 SER A C 1
ATOM 2170 O O . SER A 1 273 ? -7.695 15.084 -2.952 1.00 92.12 273 SER A O 1
ATOM 2172 N N . MET A 1 274 ? -7.433 14.047 -0.977 1.00 87.25 274 MET A N 1
ATOM 2173 C CA . MET A 1 274 ? -6.063 13.605 -1.232 1.00 87.25 274 MET A CA 1
ATOM 2174 C C . MET A 1 274 ? -6.024 12.543 -2.331 1.00 87.25 274 MET A C 1
ATOM 2176 O O . MET A 1 274 ? -5.187 12.630 -3.229 1.00 87.25 274 MET A O 1
ATOM 2180 N N . LYS A 1 275 ? -6.944 11.574 -2.289 1.00 89.31 275 LYS A N 1
ATOM 2181 C CA . LYS A 1 275 ? -7.102 10.557 -3.330 1.00 89.31 275 LYS A CA 1
ATOM 2182 C C . LYS A 1 275 ? -7.358 11.207 -4.691 1.00 89.31 275 LYS A C 1
ATOM 2184 O O . LYS A 1 275 ? -6.611 10.926 -5.623 1.00 89.31 275 LYS A O 1
ATOM 2189 N N . ASP A 1 276 ? -8.331 12.110 -4.785 1.00 89.25 276 ASP A N 1
ATOM 2190 C CA . ASP A 1 276 ? -8.681 12.789 -6.039 1.00 89.25 276 ASP A CA 1
ATOM 2191 C C . ASP A 1 276 ? -7.484 13.572 -6.606 1.00 89.25 276 ASP A C 1
ATOM 2193 O O . ASP A 1 276 ? -7.213 13.549 -7.807 1.00 89.25 276 ASP A O 1
ATOM 2197 N N . THR A 1 277 ? -6.702 14.213 -5.731 1.00 91.50 277 THR A N 1
ATOM 2198 C CA . THR A 1 277 ? -5.477 14.929 -6.124 1.00 91.50 277 THR A CA 1
ATOM 2199 C C . THR A 1 277 ? -4.406 13.975 -6.664 1.00 91.50 277 THR A C 1
ATOM 2201 O O . THR A 1 277 ? -3.748 14.274 -7.662 1.00 91.50 277 THR A O 1
ATOM 2204 N N . LEU A 1 278 ? -4.209 12.819 -6.023 1.00 83.19 278 LEU A N 1
ATOM 2205 C CA . LEU A 1 278 ? -3.247 11.811 -6.472 1.00 83.19 278 LEU A CA 1
ATOM 2206 C C . LEU A 1 278 ? -3.670 11.160 -7.795 1.00 83.19 278 LEU A C 1
ATOM 2208 O O . LEU A 1 278 ? -2.824 10.974 -8.668 1.00 83.19 278 LEU A O 1
ATOM 2212 N N . GLU A 1 279 ? -4.958 10.862 -7.968 1.00 91.19 279 GLU A N 1
ATOM 2213 C CA . GLU A 1 279 ? -5.512 10.353 -9.228 1.00 91.19 279 GLU A CA 1
ATOM 2214 C C . GLU A 1 279 ? -5.364 11.381 -10.361 1.00 91.19 279 GLU A C 1
ATOM 2216 O O . GLU A 1 279 ? -4.949 11.021 -11.464 1.00 91.19 279 GLU A O 1
ATOM 2221 N N . GLY A 1 280 ? -5.595 12.670 -10.081 1.00 91.69 280 GLY A N 1
ATOM 2222 C CA . GLY A 1 280 ? -5.339 13.761 -11.025 1.00 91.69 280 GLY A CA 1
ATOM 2223 C C . GLY A 1 280 ? -3.866 13.861 -11.435 1.00 91.69 280 GLY A C 1
ATOM 2224 O O . GLY A 1 280 ? -3.552 13.894 -12.625 1.00 91.69 280 GLY A O 1
ATOM 2225 N N . ASN A 1 281 ? -2.944 13.813 -10.468 1.00 91.25 281 ASN A N 1
ATOM 2226 C CA . ASN A 1 281 ? -1.504 13.819 -10.744 1.00 91.25 281 ASN A CA 1
ATOM 2227 C C . ASN A 1 281 ? -1.067 12.606 -11.580 1.00 91.25 281 ASN A C 1
ATOM 2229 O O . ASN A 1 281 ? -0.235 12.742 -12.480 1.00 91.25 281 ASN A O 1
ATOM 2233 N N . LEU A 1 282 ? -1.620 11.421 -11.301 1.00 85.50 282 LEU A N 1
ATOM 2234 C CA . LEU A 1 282 ? -1.359 10.214 -12.085 1.00 85.50 282 LEU A CA 1
ATOM 2235 C C . LEU A 1 282 ? -1.806 10.407 -13.540 1.00 85.50 282 LEU A C 1
ATOM 2237 O O . LEU A 1 282 ? -1.025 10.133 -14.453 1.00 85.50 282 LEU A O 1
ATOM 2241 N N . ALA A 1 283 ? -3.024 10.912 -13.752 1.00 91.81 283 ALA A N 1
ATOM 2242 C CA . ALA A 1 283 ? -3.563 11.177 -15.083 1.00 91.81 283 ALA A CA 1
ATOM 2243 C C . ALA A 1 283 ? -2.716 12.211 -15.846 1.00 91.81 283 ALA A C 1
ATOM 2245 O O . ALA A 1 283 ? -2.387 12.000 -17.013 1.00 91.81 283 ALA A O 1
ATOM 2246 N N . ASP A 1 284 ? -2.284 13.288 -15.187 1.00 95.12 284 ASP A N 1
ATOM 2247 C CA . ASP A 1 284 ? -1.409 14.304 -15.782 1.00 95.12 284 ASP A CA 1
ATOM 2248 C C . ASP A 1 284 ? -0.056 13.727 -16.209 1.00 95.12 284 ASP A C 1
ATOM 2250 O O . ASP A 1 284 ? 0.434 14.006 -17.308 1.00 95.12 284 ASP A O 1
ATOM 2254 N N . VAL A 1 285 ? 0.556 12.898 -15.361 1.00 89.94 285 VAL A N 1
ATOM 2255 C CA . VAL A 1 285 ? 1.826 12.234 -15.669 1.00 89.94 285 VAL A CA 1
ATOM 2256 C C . VAL A 1 285 ? 1.655 11.259 -16.835 1.00 89.94 285 VAL A C 1
ATOM 2258 O O . VAL A 1 285 ? 2.443 11.300 -17.782 1.00 89.94 285 VAL A O 1
ATOM 2261 N N . GLN A 1 286 ? 0.608 10.433 -16.818 1.00 92.31 286 GLN A N 1
ATOM 2262 C CA . GLN A 1 286 ? 0.286 9.521 -17.918 1.00 92.31 286 GLN A CA 1
ATOM 2263 C C . GLN A 1 286 ? 0.072 10.274 -19.237 1.00 92.31 286 GLN A C 1
ATOM 2265 O O . GLN A 1 286 ? 0.640 9.888 -20.260 1.00 92.31 286 GLN A O 1
ATOM 2270 N N . ASN A 1 287 ? -0.665 11.386 -19.215 1.00 94.31 287 ASN A N 1
ATOM 2271 C CA . ASN A 1 287 ? -0.890 12.227 -20.389 1.00 94.31 287 ASN A CA 1
ATOM 2272 C C . ASN A 1 287 ? 0.417 12.830 -20.920 1.00 94.31 287 ASN A C 1
ATOM 2274 O O . ASN A 1 287 ? 0.669 12.781 -22.124 1.00 94.31 287 ASN A O 1
ATOM 2278 N N . ARG A 1 288 ? 1.292 13.341 -20.043 1.00 96.12 288 ARG A N 1
ATOM 2279 C CA . ARG A 1 288 ? 2.612 13.864 -20.442 1.00 96.12 288 ARG A CA 1
ATOM 2280 C C . ARG A 1 288 ? 3.468 12.798 -21.121 1.00 96.12 288 ARG A C 1
ATOM 2282 O O . ARG A 1 288 ? 4.051 13.071 -22.170 1.00 96.12 288 ARG A O 1
ATOM 2289 N N . TYR A 1 289 ? 3.524 11.590 -20.559 1.00 90.31 289 TYR A N 1
ATOM 2290 C CA . TYR A 1 289 ? 4.268 10.485 -21.166 1.00 90.31 289 TYR A CA 1
ATOM 2291 C C . TYR A 1 289 ? 3.641 10.014 -22.479 1.00 90.31 289 TYR A C 1
ATOM 2293 O O . TYR A 1 289 ? 4.373 9.759 -23.430 1.00 90.31 289 TYR A O 1
ATOM 2301 N N . SER A 1 290 ? 2.311 9.962 -22.573 1.00 94.88 290 SER A N 1
ATOM 2302 C CA . SER A 1 290 ? 1.599 9.632 -23.813 1.00 94.88 290 SER A CA 1
ATOM 2303 C C . SER A 1 290 ? 1.936 10.614 -24.943 1.00 94.88 290 SER A C 1
ATOM 2305 O O . SER A 1 290 ? 2.298 10.202 -26.046 1.00 94.88 290 SER A O 1
ATOM 2307 N N . VAL A 1 291 ? 1.932 11.921 -24.653 1.00 95.69 291 VAL A N 1
ATOM 2308 C CA . VAL A 1 291 ? 2.328 12.960 -25.619 1.00 95.69 291 VAL A CA 1
ATOM 2309 C C . VAL A 1 291 ? 3.799 12.822 -26.015 1.00 95.69 291 VAL A C 1
ATOM 2311 O O . VAL A 1 291 ? 4.125 12.913 -27.197 1.00 95.69 291 VAL A O 1
ATOM 2314 N N . MET A 1 292 ? 4.693 12.564 -25.056 1.00 94.94 292 MET A N 1
ATOM 2315 C CA . MET A 1 292 ? 6.118 12.365 -25.335 1.00 94.94 292 MET A CA 1
ATOM 2316 C C . MET A 1 292 ? 6.362 11.135 -26.224 1.00 94.94 292 MET A C 1
ATOM 2318 O O . MET A 1 292 ? 7.114 11.218 -27.193 1.00 94.94 292 MET A O 1
ATOM 2322 N N . LEU A 1 293 ? 5.689 10.017 -25.938 1.00 95.19 293 LEU A N 1
ATOM 2323 C CA . LEU A 1 293 ? 5.754 8.796 -26.743 1.00 95.19 293 LEU A CA 1
ATOM 2324 C C . LEU A 1 293 ? 5.225 9.019 -28.161 1.00 95.19 293 LEU A C 1
ATOM 2326 O O . LEU A 1 293 ? 5.873 8.596 -29.114 1.00 95.19 293 LEU A O 1
ATOM 2330 N N . SER A 1 294 ? 4.105 9.728 -28.307 1.00 95.56 294 SER A N 1
ATOM 2331 C CA . SER A 1 294 ? 3.574 10.140 -29.613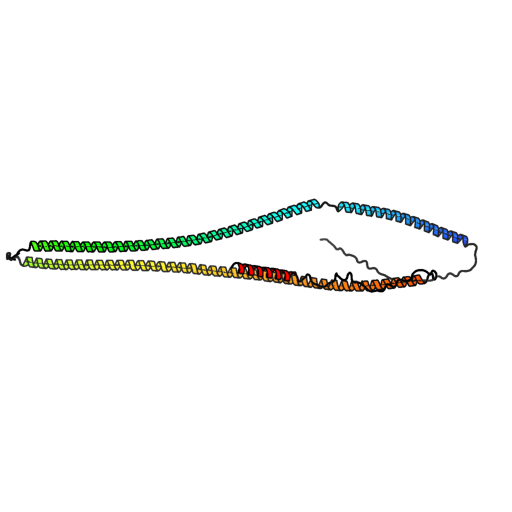 1.00 95.56 294 SER A CA 1
ATOM 2332 C C . SER A 1 294 ? 4.575 11.012 -30.384 1.00 95.56 294 SER A C 1
ATOM 2334 O O . SER A 1 294 ? 4.815 10.796 -31.573 1.00 95.56 294 SER A O 1
ATOM 2336 N N . GLY A 1 295 ? 5.249 11.941 -29.696 1.00 97.94 295 GLY A N 1
ATOM 2337 C CA . GLY A 1 295 ? 6.324 12.752 -30.270 1.00 97.94 295 GLY A CA 1
ATOM 2338 C C . GLY A 1 295 ? 7.498 11.912 -30.784 1.00 97.94 295 GLY A C 1
ATOM 2339 O O . GLY A 1 295 ? 7.934 12.099 -31.921 1.00 97.94 295 GLY A O 1
ATOM 2340 N N . TYR A 1 296 ? 7.975 10.947 -29.991 1.00 94.81 296 TYR A N 1
ATOM 2341 C CA . TYR A 1 296 ? 9.034 10.030 -30.424 1.00 94.81 296 TYR A CA 1
ATOM 2342 C C . TYR A 1 296 ? 8.591 9.126 -31.575 1.00 94.81 296 TYR A C 1
ATOM 2344 O O . TYR A 1 296 ? 9.353 8.948 -32.521 1.00 94.81 296 TYR A O 1
ATOM 2352 N N . GLN A 1 297 ? 7.363 8.602 -31.549 1.00 95.69 297 GLN A N 1
ATOM 2353 C CA . GLN A 1 297 ? 6.808 7.826 -32.661 1.00 95.69 297 GLN A CA 1
ATOM 2354 C C . GLN A 1 297 ? 6.766 8.647 -33.954 1.00 95.69 297 GLN A C 1
ATOM 2356 O O . GLN A 1 297 ? 7.183 8.152 -34.995 1.00 95.69 297 GLN A O 1
ATOM 2361 N N . SER A 1 298 ? 6.345 9.912 -33.888 1.00 97.81 298 SER A N 1
ATOM 2362 C CA . SER A 1 298 ? 6.365 10.820 -35.040 1.00 97.81 298 SER A CA 1
ATOM 2363 C C . SER A 1 298 ? 7.783 11.024 -35.588 1.00 97.81 298 SER A C 1
ATOM 2365 O O . SER A 1 298 ? 8.008 10.923 -36.793 1.00 97.81 298 SER A O 1
ATOM 2367 N N . GLN A 1 299 ? 8.775 11.225 -34.712 1.00 98.12 299 GLN A N 1
ATOM 2368 C CA . GLN A 1 299 ? 10.171 11.357 -35.134 1.00 98.12 299 GLN A CA 1
ATOM 2369 C C . GLN A 1 299 ? 10.709 10.076 -35.786 1.00 98.12 299 GLN A C 1
ATOM 2371 O O . GLN A 1 299 ? 11.412 10.157 -36.792 1.00 98.12 299 GLN A O 1
ATOM 2376 N N . VAL A 1 300 ? 10.370 8.907 -35.237 1.00 97.44 300 VAL A N 1
ATOM 2377 C CA . VAL A 1 300 ? 10.731 7.612 -35.828 1.00 97.44 300 VAL A CA 1
ATOM 2378 C C . VAL A 1 300 ? 10.123 7.477 -37.221 1.00 97.44 300 VAL A C 1
ATOM 2380 O O . VAL A 1 300 ? 10.860 7.176 -38.152 1.00 97.44 300 VAL A O 1
ATOM 2383 N N . LEU A 1 301 ? 8.834 7.787 -37.393 1.00 98.06 301 LEU A N 1
ATOM 2384 C CA . LEU A 1 301 ? 8.165 7.723 -38.698 1.00 98.06 301 LEU A CA 1
ATOM 2385 C C . LEU A 1 301 ? 8.832 8.632 -39.740 1.00 98.06 301 LEU A C 1
ATOM 2387 O O . LEU A 1 301 ? 9.070 8.200 -40.864 1.00 98.06 301 LEU A O 1
ATOM 2391 N N . ILE A 1 302 ? 9.199 9.861 -39.362 1.00 98.19 302 ILE A N 1
ATOM 2392 C CA . ILE A 1 302 ? 9.908 10.789 -40.260 1.00 98.19 302 ILE A CA 1
ATOM 2393 C C . ILE A 1 302 ? 11.280 10.225 -40.661 1.00 98.19 302 ILE A C 1
ATOM 2395 O O . ILE A 1 302 ? 11.667 10.296 -41.827 1.00 98.19 302 ILE A O 1
ATOM 2399 N N . LEU A 1 303 ? 12.032 9.661 -39.712 1.00 97.56 303 LEU A N 1
ATOM 2400 C CA . LEU A 1 303 ? 13.338 9.060 -39.998 1.00 97.56 303 LEU A CA 1
ATOM 2401 C C . LEU A 1 303 ? 13.218 7.800 -40.866 1.00 97.56 303 LEU A C 1
ATOM 2403 O O . LEU A 1 303 ? 14.049 7.581 -41.749 1.00 97.56 303 LEU A O 1
ATOM 2407 N N . GLU A 1 304 ? 12.189 6.982 -40.645 1.00 97.00 304 GLU A N 1
ATOM 2408 C CA . GLU A 1 304 ? 11.881 5.818 -41.477 1.00 97.00 304 GLU A CA 1
ATOM 2409 C C . GLU A 1 304 ? 11.541 6.233 -42.911 1.00 97.00 304 GLU A C 1
ATOM 2411 O O . GLU A 1 304 ? 12.079 5.653 -43.857 1.00 97.00 304 GLU A O 1
ATOM 2416 N N . GLU A 1 305 ? 10.726 7.275 -43.087 1.00 97.75 305 GLU A N 1
ATOM 2417 C CA . GLU A 1 305 ? 10.398 7.836 -44.399 1.00 97.75 305 GLU A CA 1
ATOM 2418 C C . GLU A 1 305 ? 11.652 8.356 -45.119 1.00 97.75 305 GLU A C 1
ATOM 2420 O O . GLU A 1 305 ? 11.898 8.001 -46.274 1.00 97.75 305 GLU A O 1
ATOM 2425 N N . GLN A 1 306 ? 12.513 9.107 -44.423 1.00 97.94 306 GLN A N 1
ATOM 2426 C CA . GLN A 1 306 ? 13.793 9.573 -44.969 1.00 97.94 306 GLN A CA 1
ATOM 2427 C C . GLN A 1 306 ? 14.708 8.413 -45.388 1.00 97.94 306 GLN A C 1
ATOM 2429 O O . GLN A 1 306 ? 15.346 8.471 -46.441 1.00 97.94 306 GLN A O 1
ATOM 2434 N N . LEU A 1 307 ? 14.765 7.338 -44.597 1.00 97.44 307 LEU A N 1
ATOM 2435 C CA . LEU A 1 307 ? 15.528 6.133 -44.933 1.00 97.44 307 LEU A CA 1
ATOM 2436 C C . LEU A 1 307 ? 14.991 5.442 -46.187 1.00 97.44 307 LEU A C 1
ATOM 2438 O O . LEU A 1 307 ? 15.778 4.978 -47.017 1.00 97.44 307 LEU A O 1
ATOM 2442 N N . VAL A 1 308 ? 13.667 5.349 -46.327 1.00 98.00 308 VAL A N 1
ATOM 2443 C CA . VAL A 1 308 ? 13.026 4.774 -47.515 1.00 98.00 308 VAL A CA 1
ATOM 2444 C C . VAL A 1 308 ? 13.331 5.621 -48.749 1.00 98.00 308 VAL A C 1
ATOM 2446 O O . VAL A 1 308 ? 13.739 5.058 -49.766 1.00 98.00 308 VAL A O 1
ATOM 2449 N N . GLN A 1 309 ? 13.231 6.946 -48.638 1.00 97.69 309 GLN A N 1
ATOM 2450 C CA . GLN A 1 309 ? 13.542 7.871 -49.727 1.00 97.69 309 GLN A CA 1
ATOM 2451 C C . GLN A 1 309 ? 15.012 7.771 -50.166 1.00 97.69 309 GLN A C 1
ATOM 2453 O O . GLN A 1 309 ? 15.307 7.590 -51.345 1.00 97.69 309 GLN A O 1
ATOM 2458 N N . LEU A 1 310 ? 15.961 7.782 -49.225 1.00 97.38 310 LEU A N 1
ATOM 2459 C CA . LEU A 1 310 ? 17.384 7.625 -49.553 1.00 97.38 310 LEU A CA 1
ATOM 2460 C C . LEU A 1 310 ? 17.678 6.274 -50.219 1.00 97.38 310 LEU A C 1
ATOM 2462 O O . LEU A 1 310 ? 18.494 6.193 -51.137 1.00 97.38 310 LEU A O 1
ATOM 2466 N N . ARG A 1 311 ? 17.004 5.199 -49.792 1.00 97.25 311 ARG A N 1
ATOM 2467 C CA . ARG A 1 311 ? 17.128 3.882 -50.436 1.00 97.25 311 ARG A CA 1
ATOM 2468 C C . ARG A 1 311 ? 16.578 3.883 -51.861 1.00 97.25 311 ARG A C 1
ATOM 2470 O O . ARG A 1 311 ? 17.192 3.246 -52.719 1.00 97.25 311 ARG A O 1
ATOM 2477 N N . SER A 1 312 ? 15.453 4.553 -52.127 1.00 97.62 312 SER A N 1
ATOM 2478 C CA . SER A 1 312 ? 14.938 4.670 -53.497 1.00 97.62 312 SER A CA 1
ATOM 2479 C C . SER A 1 312 ? 15.878 5.484 -54.377 1.00 97.62 312 SER A C 1
ATOM 2481 O O . SER A 1 312 ? 16.178 5.052 -55.487 1.00 97.62 312 SER A O 1
ATOM 2483 N N . ASP A 1 313 ? 16.414 6.587 -53.858 1.00 97.75 313 ASP A N 1
ATOM 2484 C CA . ASP A 1 313 ? 17.323 7.461 -54.600 1.00 97.75 313 ASP A CA 1
ATOM 2485 C C . ASP A 1 313 ? 18.630 6.733 -54.946 1.00 97.75 313 ASP A C 1
ATOM 2487 O O . ASP A 1 313 ? 19.060 6.745 -56.100 1.00 97.75 313 ASP A O 1
ATOM 2491 N N . LEU A 1 314 ? 19.217 6.000 -53.990 1.00 97.00 314 LEU A N 1
ATOM 2492 C CA . LEU A 1 314 ? 20.389 5.151 -54.236 1.00 97.00 314 LEU A CA 1
ATOM 2493 C C . LEU A 1 314 ? 20.112 4.068 -55.281 1.00 97.00 314 LEU A C 1
ATOM 2495 O O . LEU A 1 314 ? 20.972 3.769 -56.112 1.00 97.00 314 LEU A O 1
ATOM 2499 N N . LYS A 1 315 ? 18.915 3.472 -55.261 1.00 96.81 315 LYS A N 1
ATOM 2500 C CA . LYS A 1 315 ? 18.520 2.471 -56.256 1.00 96.81 315 LYS A CA 1
ATOM 2501 C C . LYS A 1 315 ? 18.421 3.087 -57.652 1.00 96.81 315 LYS A C 1
ATOM 2503 O O . LYS A 1 315 ? 18.925 2.482 -58.596 1.00 96.81 315 LYS A O 1
ATOM 2508 N N . CYS A 1 316 ? 17.823 4.271 -57.781 1.00 97.19 316 CYS A N 1
ATOM 2509 C CA . CYS A 1 316 ? 17.761 5.007 -59.045 1.00 97.19 316 CYS A CA 1
ATOM 2510 C C . CYS A 1 316 ? 19.167 5.363 -59.550 1.00 97.19 316 CYS A C 1
ATOM 2512 O O . CYS A 1 316 ? 19.512 5.008 -60.674 1.00 97.19 316 CYS A O 1
ATOM 2514 N N . GLN A 1 317 ? 20.022 5.942 -58.700 1.00 96.94 317 GLN A N 1
ATOM 2515 C CA . GLN A 1 317 ? 21.409 6.259 -59.063 1.00 96.94 317 GLN A CA 1
ATOM 2516 C C . GLN A 1 317 ? 22.188 5.014 -59.495 1.00 96.94 317 GLN A C 1
ATOM 2518 O O . GLN A 1 317 ? 22.888 5.035 -60.503 1.00 96.94 317 GLN A O 1
ATOM 2523 N N . SER A 1 318 ? 22.049 3.894 -58.780 1.00 97.00 318 SER A N 1
ATOM 2524 C CA . SER A 1 318 ? 22.698 2.636 -59.161 1.00 97.00 318 SER A CA 1
ATOM 2525 C C . SER A 1 318 ? 22.249 2.142 -60.540 1.00 97.00 318 SER A C 1
ATOM 2527 O O . SER A 1 318 ? 23.070 1.591 -61.273 1.00 97.00 318 SER A O 1
ATOM 2529 N N . GLN A 1 319 ? 20.975 2.321 -60.901 1.00 97.06 319 GLN A N 1
ATOM 2530 C CA . GLN A 1 319 ? 20.468 1.975 -62.231 1.00 97.06 319 GLN A CA 1
ATOM 2531 C C . GLN A 1 319 ? 21.040 2.905 -63.306 1.00 97.06 319 GLN A C 1
ATOM 2533 O O . GLN A 1 319 ? 21.483 2.425 -64.347 1.00 97.06 319 GLN A O 1
ATOM 2538 N N . GLU A 1 320 ? 21.100 4.211 -63.042 1.00 97.00 320 GLU A N 1
ATOM 2539 C CA . GLU A 1 320 ? 21.725 5.194 -63.936 1.00 97.00 320 GLU A CA 1
ATOM 2540 C C . GLU A 1 320 ? 23.209 4.893 -64.174 1.00 97.00 320 GLU A C 1
ATOM 2542 O O . GLU A 1 320 ? 23.658 4.869 -65.322 1.00 97.00 320 GLU A O 1
ATOM 2547 N N . TYR A 1 321 ? 23.962 4.569 -63.118 1.00 97.06 321 TYR A N 1
ATOM 2548 C CA . TYR A 1 321 ? 25.359 4.150 -63.235 1.00 97.06 321 TYR A CA 1
ATOM 2549 C C . TYR A 1 321 ? 25.514 2.870 -64.055 1.00 97.06 321 TYR A C 1
ATOM 2551 O O . TYR A 1 321 ? 26.425 2.784 -64.877 1.00 97.06 321 TYR A O 1
ATOM 2559 N N . GLN A 1 322 ? 24.626 1.891 -63.877 1.00 96.56 322 GLN A N 1
ATOM 2560 C CA . GLN A 1 322 ? 24.667 0.656 -64.656 1.00 96.56 322 GLN A CA 1
ATOM 2561 C C . GLN A 1 322 ? 24.420 0.916 -66.148 1.00 96.56 322 GLN A C 1
ATOM 2563 O O . GLN A 1 322 ? 25.123 0.352 -66.985 1.00 96.56 322 GLN A O 1
ATOM 2568 N N . MET A 1 323 ? 23.469 1.794 -66.487 1.00 96.25 323 MET A N 1
ATOM 2569 C CA . MET A 1 323 ? 23.230 2.206 -67.875 1.00 96.25 323 MET A CA 1
ATOM 2570 C C . MET A 1 323 ? 24.437 2.943 -68.461 1.00 96.25 323 MET A C 1
ATOM 2572 O O . MET A 1 323 ? 24.830 2.683 -69.595 1.00 96.25 323 MET A O 1
ATOM 2576 N N . LEU A 1 324 ? 25.063 3.835 -67.689 1.00 96.94 324 LEU A N 1
ATOM 2577 C CA . LEU A 1 324 ? 26.256 4.554 -68.134 1.00 96.94 324 LEU A CA 1
ATOM 2578 C C . LEU A 1 324 ? 27.440 3.606 -68.374 1.00 96.94 324 LEU A C 1
ATOM 2580 O O . LEU A 1 324 ? 28.179 3.789 -69.341 1.00 96.94 324 LEU A O 1
ATOM 2584 N N . LEU A 1 325 ? 27.611 2.590 -67.524 1.00 96.69 325 LEU A N 1
ATOM 2585 C CA . LEU A 1 325 ? 28.622 1.551 -67.716 1.00 96.69 325 LEU A CA 1
ATOM 2586 C C . LEU A 1 325 ? 28.375 0.747 -68.995 1.00 96.69 325 LEU A C 1
ATOM 2588 O O . LEU A 1 325 ? 29.330 0.521 -69.726 1.00 96.69 325 LEU A O 1
ATOM 2592 N N . ASP A 1 326 ? 27.129 0.376 -69.295 1.00 97.06 326 ASP A N 1
ATOM 2593 C CA . ASP A 1 326 ? 26.776 -0.335 -70.534 1.00 97.06 326 ASP A CA 1
ATOM 2594 C C . ASP A 1 326 ? 27.044 0.514 -71.794 1.00 97.06 326 ASP A C 1
ATOM 2596 O O . ASP A 1 326 ? 27.598 0.050 -72.790 1.00 97.06 326 ASP A O 1
ATOM 2600 N N . VAL A 1 327 ? 26.741 1.816 -71.739 1.00 96.88 327 VAL A N 1
ATOM 2601 C CA . VAL A 1 327 ? 27.092 2.744 -72.826 1.00 96.88 327 VAL A CA 1
ATOM 2602 C C . VAL A 1 327 ? 28.610 2.877 -72.966 1.00 96.88 327 VAL A C 1
ATOM 2604 O O . VAL A 1 327 ? 29.118 2.876 -74.087 1.00 96.88 327 VAL A O 1
ATOM 2607 N N . LYS A 1 328 ? 29.347 2.972 -71.852 1.00 96.56 328 LYS A N 1
ATOM 2608 C CA . LYS A 1 328 ? 30.815 3.043 -71.856 1.00 96.56 328 LYS A CA 1
ATOM 2609 C C . LYS A 1 328 ? 31.425 1.795 -72.486 1.00 96.56 328 LYS A C 1
ATOM 2611 O O . LYS A 1 328 ? 32.256 1.940 -73.374 1.00 96.56 328 LYS A O 1
ATOM 2616 N N . THR A 1 329 ? 31.017 0.599 -72.064 1.00 96.06 329 THR A N 1
ATOM 2617 C CA . THR A 1 329 ? 31.548 -0.658 -72.612 1.00 96.06 329 THR A CA 1
ATOM 2618 C C . THR A 1 329 ? 31.244 -0.786 -74.103 1.00 96.06 329 THR A C 1
ATOM 2620 O O . THR A 1 329 ? 32.106 -1.227 -74.861 1.00 96.06 329 THR A O 1
ATOM 2623 N N . ARG A 1 330 ? 30.066 -0.332 -74.557 1.00 96.56 330 ARG A N 1
ATOM 2624 C CA . ARG A 1 330 ? 29.740 -0.264 -75.989 1.00 96.56 330 ARG A CA 1
ATOM 2625 C C . ARG A 1 330 ? 30.648 0.703 -76.751 1.00 96.56 330 ARG A C 1
ATOM 2627 O O . ARG A 1 330 ? 31.183 0.333 -77.790 1.00 96.56 330 ARG A O 1
ATOM 2634 N N . LEU A 1 331 ? 30.849 1.918 -76.237 1.00 96.19 331 LEU A N 1
ATOM 2635 C CA . LEU A 1 331 ? 31.739 2.907 -76.858 1.00 96.19 331 LEU A CA 1
ATOM 2636 C C . LEU A 1 331 ? 33.201 2.440 -76.877 1.00 96.19 331 LEU A C 1
ATOM 2638 O O . LEU A 1 331 ? 33.910 2.688 -77.846 1.00 96.19 331 LEU A O 1
ATOM 2642 N N . GLU A 1 332 ? 33.661 1.749 -75.835 1.00 94.75 332 GLU A N 1
ATOM 2643 C CA . GLU A 1 332 ? 34.999 1.151 -75.792 1.00 94.75 332 GLU A CA 1
ATOM 2644 C C . GLU A 1 332 ? 35.173 0.086 -76.881 1.00 94.75 332 GLU A C 1
ATOM 2646 O O . GLU A 1 332 ? 36.202 0.077 -77.554 1.00 94.75 332 GLU A O 1
ATOM 2651 N N . ALA A 1 333 ? 34.154 -0.748 -77.118 1.00 94.06 333 ALA A N 1
ATOM 2652 C CA . ALA A 1 333 ? 34.159 -1.709 -78.219 1.00 94.06 333 ALA A CA 1
ATOM 2653 C C . ALA A 1 333 ? 34.173 -1.023 -79.599 1.00 94.06 333 ALA A C 1
ATOM 2655 O O . ALA A 1 333 ? 34.910 -1.452 -80.484 1.00 94.06 333 ALA A O 1
ATOM 2656 N N . GLU A 1 334 ? 33.409 0.060 -79.782 1.00 95.62 334 GLU A N 1
ATOM 2657 C CA . GLU A 1 334 ? 33.436 0.857 -81.018 1.00 95.62 334 GLU A CA 1
ATOM 2658 C C . GLU A 1 334 ? 34.815 1.493 -81.258 1.00 95.62 334 GLU A C 1
ATOM 2660 O O . GLU A 1 334 ? 35.327 1.433 -82.371 1.00 95.62 334 GLU A O 1
ATOM 2665 N N . ILE A 1 335 ? 35.452 2.067 -80.230 1.00 92.50 335 ILE A N 1
ATOM 2666 C CA . ILE A 1 335 ? 36.806 2.642 -80.335 1.00 92.50 335 ILE A CA 1
ATOM 2667 C C . ILE A 1 335 ? 37.830 1.577 -80.722 1.00 92.50 335 ILE A C 1
ATOM 2669 O O . ILE A 1 335 ? 38.701 1.849 -81.545 1.00 92.50 335 ILE A O 1
ATOM 2673 N N . GLU A 1 336 ? 37.742 0.385 -80.137 1.00 92.81 336 GLU A N 1
ATOM 2674 C CA . GLU A 1 336 ? 38.649 -0.715 -80.460 1.00 92.81 336 GLU A CA 1
ATOM 2675 C C . GLU A 1 336 ? 38.472 -1.183 -81.910 1.00 92.81 336 GLU A C 1
ATOM 2677 O O . GLU A 1 336 ? 39.448 -1.391 -82.629 1.00 92.81 336 GLU A O 1
ATOM 2682 N N . GLU A 1 337 ? 37.228 -1.244 -82.385 1.00 89.25 337 GLU A N 1
ATOM 2683 C CA . GLU A 1 337 ? 36.925 -1.509 -83.789 1.00 89.25 337 GLU A CA 1
ATOM 2684 C C . GLU A 1 337 ? 37.477 -0.406 -84.709 1.00 89.25 337 GLU A C 1
ATOM 2686 O O . GLU A 1 337 ? 38.117 -0.704 -85.718 1.00 89.25 337 GLU A O 1
ATOM 2691 N N . TYR A 1 338 ? 37.319 0.872 -84.345 1.00 91.88 338 TYR A N 1
ATOM 2692 C CA . TYR A 1 338 ? 37.910 1.984 -85.096 1.00 91.88 338 TYR A CA 1
ATOM 2693 C C . TYR A 1 338 ? 39.445 1.932 -85.112 1.00 91.88 338 TYR A C 1
ATOM 2695 O O . TYR A 1 338 ? 40.043 2.199 -86.154 1.00 91.88 338 TYR A O 1
ATOM 2703 N N . ARG A 1 339 ? 40.099 1.565 -84.001 1.00 87.56 339 ARG A N 1
ATOM 2704 C CA . ARG A 1 339 ? 41.559 1.361 -83.951 1.00 87.56 339 ARG A CA 1
ATOM 2705 C C . ARG A 1 339 ? 41.992 0.241 -84.883 1.00 87.56 339 ARG A C 1
ATOM 2707 O O . ARG A 1 339 ? 42.908 0.453 -85.669 1.00 87.56 339 ARG A O 1
ATOM 2714 N N . ARG A 1 340 ? 41.282 -0.890 -84.873 1.00 87.88 340 ARG A N 1
ATOM 2715 C CA . ARG A 1 340 ? 41.529 -2.009 -85.789 1.00 87.88 340 ARG A CA 1
ATOM 2716 C C . ARG A 1 340 ? 41.408 -1.590 -87.254 1.00 87.88 340 ARG A C 1
ATOM 2718 O O . ARG A 1 340 ? 42.233 -1.989 -88.068 1.00 87.88 340 ARG A O 1
ATOM 2725 N N . LEU A 1 341 ? 40.393 -0.795 -87.598 1.00 86.31 341 LEU A N 1
ATOM 2726 C CA . LEU A 1 341 ? 40.214 -0.280 -88.959 1.00 86.31 341 LEU A CA 1
ATOM 2727 C C . LEU A 1 341 ? 41.329 0.698 -89.358 1.00 86.31 341 LEU A C 1
ATOM 2729 O O . LEU A 1 341 ? 41.811 0.619 -90.482 1.00 86.31 341 LEU A O 1
ATOM 2733 N N . MET A 1 342 ? 41.784 1.572 -88.452 1.00 78.44 342 MET A N 1
ATOM 2734 C CA . MET A 1 342 ? 42.905 2.483 -88.731 1.00 78.44 342 MET A CA 1
ATOM 2735 C C . MET A 1 342 ? 44.266 1.773 -88.799 1.00 78.44 342 MET A C 1
ATOM 2737 O O . MET A 1 342 ? 45.123 2.173 -89.582 1.00 78.44 342 MET A O 1
ATOM 2741 N N . GLU A 1 343 ? 44.469 0.707 -88.024 1.00 69.75 343 GLU A N 1
ATOM 2742 C CA . GLU A 1 343 ? 45.639 -0.177 -88.141 1.00 69.75 343 GLU A CA 1
ATOM 2743 C C . GLU A 1 343 ? 45.563 -1.074 -89.394 1.00 69.75 343 GLU A C 1
ATOM 2745 O O . GLU A 1 343 ? 46.585 -1.558 -89.875 1.00 69.75 343 GLU A O 1
ATOM 2750 N N . GLY A 1 344 ? 44.370 -1.237 -89.978 1.00 58.59 344 GLY A N 1
ATOM 2751 C CA . GLY A 1 344 ? 44.103 -2.030 -91.180 1.00 58.59 344 GLY A CA 1
ATOM 2752 C C . GLY A 1 344 ? 44.525 -1.407 -92.516 1.00 58.59 344 GLY A C 1
ATOM 2753 O O . GLY A 1 344 ? 44.508 -2.120 -93.518 1.00 58.59 344 GLY A O 1
ATOM 2754 N N . ASP A 1 345 ? 44.957 -0.141 -92.548 1.00 52.84 345 ASP A N 1
ATOM 2755 C CA . ASP A 1 345 ? 45.413 0.539 -93.776 1.00 52.84 345 ASP A CA 1
ATOM 2756 C C . ASP A 1 345 ? 46.937 0.764 -93.848 1.00 52.84 345 ASP A C 1
ATOM 2758 O O . ASP A 1 345 ? 47.442 1.368 -94.798 1.00 52.84 345 ASP A O 1
ATOM 2762 N N . ILE A 1 346 ? 47.719 0.215 -92.909 1.00 50.84 346 ILE A N 1
ATOM 2763 C CA . ILE A 1 346 ? 49.183 0.152 -93.030 1.00 50.84 346 ILE A CA 1
ATOM 2764 C C . ILE A 1 346 ? 49.635 -1.293 -92.807 1.00 50.84 346 ILE A C 1
ATOM 2766 O O . ILE A 1 346 ? 49.669 -1.787 -91.687 1.00 50.84 346 ILE A O 1
ATOM 2770 N N . SER A 1 347 ? 50.051 -1.934 -93.905 1.00 41.22 347 SER A N 1
ATOM 2771 C CA . SER A 1 347 ? 50.565 -3.312 -94.052 1.00 41.22 347 SER A CA 1
ATOM 2772 C C . SER A 1 347 ? 49.545 -4.414 -94.382 1.00 41.22 347 SER A C 1
ATOM 2774 O O . SER A 1 347 ? 49.379 -5.427 -93.706 1.00 41.22 347 SER A O 1
ATOM 2776 N N . PHE A 1 348 ? 48.995 -4.298 -95.592 1.00 47.22 348 PHE A N 1
ATOM 2777 C CA . PHE A 1 348 ? 48.588 -5.439 -96.411 1.00 47.22 348 PHE A CA 1
ATOM 2778 C C . PHE A 1 348 ? 49.817 -6.297 -96.791 1.00 47.22 348 PHE A C 1
ATOM 2780 O O . PHE A 1 348 ? 50.283 -6.238 -97.917 1.00 47.22 348 PHE A O 1
ATOM 2787 N N . GLN A 1 349 ? 50.390 -7.045 -95.843 1.00 47.53 349 GLN A N 1
ATOM 2788 C CA . GLN A 1 349 ? 51.145 -8.295 -96.043 1.00 47.53 349 GLN A CA 1
ATOM 2789 C C . GLN A 1 349 ? 51.808 -8.700 -94.726 1.00 47.53 349 GLN A C 1
ATOM 2791 O O . GLN A 1 349 ? 52.929 -8.304 -94.442 1.00 47.53 349 GLN A O 1
ATOM 2796 N N . THR A 1 350 ? 51.136 -9.538 -93.941 1.00 34.16 350 THR A N 1
ATOM 2797 C CA . THR A 1 350 ? 51.664 -10.842 -93.504 1.00 34.16 350 THR A CA 1
ATOM 2798 C C . THR A 1 350 ? 50.479 -11.660 -93.001 1.00 34.16 350 THR A C 1
ATOM 2800 O O . THR A 1 350 ? 49.827 -11.329 -92.017 1.00 34.16 350 THR A O 1
ATOM 2803 N N . ARG A 1 351 ? 50.155 -12.714 -93.747 1.00 41.56 351 ARG A N 1
ATOM 2804 C CA . ARG A 1 351 ? 49.111 -13.686 -93.429 1.00 41.56 351 ARG A CA 1
ATOM 2805 C C . ARG A 1 351 ? 49.748 -14.861 -92.683 1.00 41.56 351 ARG A C 1
ATOM 2807 O O . ARG A 1 351 ? 50.870 -15.233 -93.013 1.00 41.56 351 ARG A O 1
ATOM 2814 N N . ALA A 1 352 ? 48.933 -15.486 -91.829 1.00 35.88 352 ALA A N 1
ATOM 2815 C CA . ALA A 1 352 ? 49.139 -16.708 -91.037 1.00 35.88 352 ALA A CA 1
ATOM 2816 C C . ALA A 1 352 ? 49.663 -16.404 -89.619 1.00 35.88 352 ALA A C 1
ATOM 2818 O O . ALA A 1 352 ? 50.737 -15.851 -89.462 1.00 35.88 352 ALA A O 1
ATOM 2819 N N . LEU A 1 353 ? 48.944 -16.700 -88.534 1.00 35.62 353 LEU A N 1
ATOM 2820 C CA . LEU A 1 353 ? 48.180 -17.910 -88.220 1.00 35.62 353 LEU A CA 1
ATOM 2821 C C . LEU A 1 353 ? 47.046 -17.613 -87.215 1.00 35.62 353 LEU A C 1
ATOM 2823 O O . LEU A 1 353 ? 47.098 -16.629 -86.490 1.00 35.62 353 LEU A O 1
ATOM 2827 N N . ALA A 1 354 ? 46.115 -18.569 -87.133 1.00 30.81 354 ALA A N 1
ATOM 2828 C CA . ALA A 1 354 ? 45.107 -18.790 -86.087 1.00 30.81 354 ALA A CA 1
ATOM 2829 C C . ALA A 1 354 ? 43.706 -18.171 -86.283 1.00 30.81 354 ALA A C 1
ATOM 2831 O O . ALA A 1 354 ? 43.341 -17.142 -85.731 1.00 30.81 354 ALA A O 1
ATOM 2832 N N . LEU A 1 355 ? 42.861 -18.938 -86.971 1.00 37.16 355 LEU A N 1
ATOM 2833 C CA . LEU A 1 355 ? 41.540 -19.331 -86.462 1.00 37.16 355 LEU A CA 1
ATOM 2834 C C . LEU A 1 355 ? 41.515 -20.876 -86.492 1.00 37.16 355 LEU A C 1
ATOM 2836 O O . LEU A 1 355 ? 42.202 -21.430 -87.355 1.00 37.16 355 LEU A O 1
ATOM 2840 N N . PRO A 1 356 ? 40.769 -21.595 -85.625 1.00 46.53 356 PRO A N 1
ATOM 2841 C CA . PRO A 1 356 ? 39.516 -21.147 -85.017 1.00 46.53 356 PRO A CA 1
ATOM 2842 C C . PRO A 1 356 ? 39.315 -21.524 -83.534 1.00 46.53 356 PRO A C 1
ATOM 2844 O O . PRO A 1 356 ? 39.702 -22.596 -83.079 1.00 46.53 356 PRO A O 1
ATOM 2847 N N . CYS A 1 357 ? 38.538 -20.721 -82.813 1.00 30.92 357 CYS A N 1
ATOM 2848 C CA . CYS A 1 357 ? 37.694 -21.246 -81.741 1.00 30.92 357 CYS A CA 1
ATOM 2849 C C . CYS A 1 357 ? 36.417 -20.413 -81.626 1.00 30.92 357 CYS A C 1
ATOM 2851 O O . CYS A 1 357 ? 36.304 -19.459 -80.865 1.00 30.92 357 CYS A O 1
ATOM 2853 N N . LEU A 1 358 ? 35.428 -20.838 -82.411 1.00 35.44 358 LEU A N 1
ATOM 2854 C CA . LEU A 1 358 ? 34.033 -20.791 -82.003 1.00 35.44 358 LEU A CA 1
ATOM 2855 C C . LEU A 1 358 ? 33.929 -21.483 -80.638 1.00 35.44 358 LEU A C 1
ATOM 2857 O O . LEU A 1 358 ? 34.078 -22.701 -80.560 1.00 35.44 358 LEU A O 1
ATOM 2861 N N . PHE A 1 359 ? 33.654 -20.728 -79.578 1.00 30.70 359 PHE A N 1
ATOM 2862 C CA . PHE A 1 359 ? 32.942 -21.274 -78.431 1.00 30.70 359 PHE A CA 1
ATOM 2863 C C . PHE A 1 359 ? 31.680 -20.449 -78.213 1.00 30.70 359 PHE A C 1
ATOM 2865 O O . PHE A 1 359 ? 31.700 -19.265 -77.888 1.00 30.70 359 PHE A O 1
ATOM 2872 N N . ASN A 1 360 ? 30.587 -21.131 -78.525 1.00 31.33 360 ASN A N 1
ATOM 2873 C CA . ASN A 1 360 ? 29.199 -20.736 -78.417 1.00 31.33 360 ASN A CA 1
ATOM 2874 C C . ASN A 1 360 ? 28.867 -20.222 -76.995 1.00 31.33 360 ASN A C 1
ATOM 2876 O O . ASN A 1 360 ? 29.425 -20.736 -76.021 1.00 31.33 360 ASN A O 1
ATOM 2880 N N . PRO A 1 361 ? 27.922 -19.277 -76.846 1.00 50.44 361 PRO A N 1
ATOM 2881 C CA . PRO A 1 361 ? 27.497 -18.739 -75.568 1.00 50.44 361 PRO A CA 1
ATOM 2882 C C . PRO A 1 361 ? 26.354 -19.593 -75.014 1.00 50.44 361 PRO A C 1
ATOM 2884 O O . PRO A 1 361 ? 25.251 -19.459 -75.503 1.00 50.44 361 PRO A O 1
ATOM 2887 N N . TYR A 1 362 ? 26.576 -20.458 -74.019 1.00 33.72 362 TYR A N 1
ATOM 2888 C CA . TYR A 1 362 ? 25.517 -20.984 -73.134 1.00 33.72 362 TYR A CA 1
ATOM 2889 C C . TYR A 1 362 ? 26.132 -21.693 -71.905 1.00 33.72 362 TYR A C 1
ATOM 2891 O O . TYR A 1 362 ? 26.621 -22.811 -72.014 1.00 33.72 362 TYR A O 1
ATOM 2899 N N . PHE A 1 363 ? 25.970 -21.045 -70.739 1.00 33.00 363 PHE A N 1
ATOM 2900 C CA . PHE A 1 363 ? 25.816 -21.608 -69.376 1.00 33.00 363 PHE A CA 1
ATOM 2901 C C . PHE A 1 363 ? 27.027 -22.208 -68.614 1.00 33.00 363 PHE A C 1
ATOM 2903 O O . PHE A 1 363 ? 27.936 -22.727 -69.253 1.00 33.00 363 PHE A O 1
ATOM 2910 N N . PRO A 1 364 ? 27.029 -22.218 -67.248 1.00 43.72 364 PRO A N 1
ATOM 2911 C CA . PRO A 1 364 ? 25.927 -21.903 -66.317 1.00 43.72 364 PRO A CA 1
ATOM 2912 C C . PRO A 1 364 ? 26.234 -20.906 -65.166 1.00 43.72 364 PRO A C 1
ATOM 2914 O O . PRO A 1 364 ? 27.340 -20.797 -64.655 1.00 43.72 364 PRO A O 1
ATOM 2917 N N . LEU A 1 365 ? 25.173 -20.222 -64.719 1.00 40.19 365 LEU A N 1
ATOM 2918 C CA . LEU A 1 365 ? 24.763 -20.062 -63.309 1.00 40.19 365 LEU A CA 1
ATOM 2919 C C . LEU A 1 365 ? 25.825 -20.300 -62.207 1.00 40.19 365 LEU A C 1
ATOM 2921 O O . LEU A 1 365 ? 25.839 -21.354 -61.580 1.00 40.19 365 LEU A O 1
ATOM 2925 N N . LEU A 1 366 ? 26.638 -19.290 -61.897 1.00 33.56 366 LEU A N 1
ATOM 2926 C CA . LEU A 1 366 ? 27.354 -19.115 -60.617 1.00 33.56 366 LEU A CA 1
ATOM 2927 C C . LEU A 1 366 ? 28.076 -17.764 -60.735 1.00 33.56 366 LEU A C 1
ATOM 2929 O O . LEU A 1 366 ? 29.175 -17.693 -61.252 1.00 33.56 366 LEU A O 1
ATOM 2933 N N . VAL A 1 367 ? 27.426 -16.614 -60.568 1.00 34.31 367 VAL A N 1
ATOM 2934 C CA . VAL A 1 367 ? 27.155 -15.976 -59.273 1.00 34.31 367 VAL A CA 1
ATOM 2935 C C . VAL A 1 367 ? 25.866 -15.158 -59.412 1.00 34.31 367 VAL A C 1
ATOM 2937 O O . VAL A 1 367 ? 25.848 -13.930 -59.423 1.00 34.31 367 VAL A O 1
ATOM 2940 N N . LYS A 1 368 ? 24.744 -15.864 -59.553 1.00 36.56 368 LYS A N 1
ATOM 2941 C CA . LYS A 1 368 ? 23.397 -15.297 -59.415 1.00 36.56 368 LYS A CA 1
ATOM 2942 C C . LYS A 1 368 ? 22.788 -15.790 -58.102 1.00 36.56 368 LYS A C 1
ATOM 2944 O O . LYS A 1 368 ? 21.728 -16.387 -58.104 1.00 36.56 368 LYS A O 1
ATOM 2949 N N . CYS A 1 369 ? 23.502 -15.558 -56.997 1.00 31.05 369 CYS A N 1
ATOM 2950 C CA . CYS A 1 369 ? 23.051 -15.820 -55.624 1.00 31.05 369 CYS A CA 1
ATOM 2951 C C . CYS A 1 369 ? 23.584 -14.753 -54.645 1.00 31.05 369 CYS A C 1
ATOM 2953 O O . CYS A 1 369 ? 24.141 -15.096 -53.614 1.00 31.05 369 CYS A O 1
ATOM 2955 N N . ILE A 1 370 ? 23.449 -13.456 -54.952 1.00 35.50 370 ILE A N 1
ATOM 2956 C CA . ILE A 1 370 ? 23.435 -12.391 -53.913 1.00 35.50 370 ILE A CA 1
ATOM 2957 C C . ILE A 1 370 ? 22.205 -11.468 -54.091 1.00 35.50 370 ILE A C 1
ATOM 2959 O O . ILE A 1 370 ? 22.054 -10.450 -53.434 1.00 35.50 370 ILE A O 1
ATOM 2963 N N . ASN A 1 371 ? 21.250 -11.854 -54.942 1.00 37.12 371 ASN A N 1
ATOM 2964 C CA . ASN A 1 371 ? 19.933 -11.219 -55.009 1.00 37.12 371 ASN A CA 1
ATOM 2965 C C . ASN A 1 371 ? 18.829 -12.289 -55.028 1.00 37.12 371 ASN A C 1
ATOM 2967 O O . ASN A 1 371 ? 18.179 -12.520 -56.041 1.00 37.12 371 ASN A O 1
ATOM 2971 N N . LEU A 1 372 ? 18.635 -12.946 -53.881 1.00 35.16 372 LEU A N 1
ATOM 2972 C CA . LEU A 1 372 ? 17.288 -13.159 -53.347 1.00 35.16 372 LEU A CA 1
ATOM 2973 C C . LEU A 1 372 ? 17.067 -11.970 -52.401 1.00 35.16 372 LEU A C 1
ATOM 2975 O O . LEU A 1 372 ? 17.755 -11.828 -51.400 1.00 35.16 372 LEU A O 1
ATOM 2979 N N . SER A 1 373 ? 16.291 -10.964 -52.785 1.00 37.12 373 SER A N 1
ATOM 2980 C CA . SER A 1 373 ? 14.876 -10.893 -52.418 1.00 37.12 373 SER A CA 1
ATOM 2981 C C . SER A 1 373 ? 14.537 -11.613 -51.102 1.00 37.12 373 SER A C 1
ATOM 2983 O O . SER A 1 373 ? 14.187 -12.790 -51.105 1.00 37.12 373 SER A O 1
ATOM 2985 N N . THR A 1 374 ? 14.542 -10.807 -50.029 1.00 40.19 374 THR A N 1
ATOM 2986 C CA . THR A 1 374 ? 13.607 -10.788 -48.876 1.00 40.19 374 THR A CA 1
ATOM 2987 C C . THR A 1 374 ? 13.770 -11.829 -47.753 1.00 40.19 374 THR A C 1
ATOM 2989 O O . THR A 1 374 ? 14.054 -12.983 -48.044 1.00 40.19 374 THR A O 1
ATOM 2992 N N . PRO A 1 375 ? 13.408 -11.521 -46.483 1.00 47.78 375 PRO A N 1
ATOM 2993 C CA . PRO A 1 375 ? 13.489 -10.255 -45.736 1.00 47.78 375 PRO A CA 1
ATOM 2994 C C . PRO A 1 375 ? 14.022 -10.465 -44.289 1.00 47.78 375 PRO A C 1
ATOM 2996 O O . PRO A 1 375 ? 13.418 -11.169 -43.489 1.00 47.78 375 PRO A O 1
ATOM 2999 N N . TYR A 1 376 ? 15.087 -9.770 -43.876 1.00 38.75 376 TYR A N 1
ATOM 3000 C CA . TYR A 1 376 ? 15.530 -9.760 -42.462 1.00 38.75 376 TYR A CA 1
ATOM 3001 C C . TYR A 1 376 ? 14.782 -8.737 -41.579 1.00 38.75 376 TYR A C 1
ATOM 3003 O O . TYR A 1 376 ? 15.198 -8.455 -40.461 1.00 38.75 376 TYR A O 1
ATOM 3011 N N . ALA A 1 377 ? 13.657 -8.191 -42.055 1.00 45.38 377 ALA A N 1
ATOM 3012 C CA . ALA A 1 377 ? 12.925 -7.110 -41.384 1.00 45.38 377 ALA A CA 1
ATOM 3013 C C . ALA A 1 377 ? 11.567 -7.512 -40.768 1.00 45.38 377 ALA A C 1
ATOM 3015 O O . ALA A 1 377 ? 10.868 -6.651 -40.251 1.00 45.38 377 ALA A O 1
ATOM 3016 N N . THR A 1 378 ? 11.184 -8.795 -40.762 1.00 49.12 378 THR A N 1
ATOM 3017 C CA . THR A 1 378 ? 9.934 -9.253 -40.106 1.00 49.12 378 THR A CA 1
ATOM 3018 C C . THR A 1 378 ? 10.133 -10.309 -39.019 1.00 49.12 378 THR A C 1
ATOM 3020 O O . THR A 1 378 ? 9.167 -10.706 -38.378 1.00 49.12 378 THR A O 1
ATOM 3023 N N . VAL A 1 379 ? 11.372 -10.719 -38.729 1.00 49.62 379 VAL A N 1
ATOM 3024 C CA . VAL A 1 379 ? 11.647 -11.801 -37.763 1.00 49.62 379 VAL A CA 1
ATOM 3025 C C . VAL A 1 379 ? 11.693 -11.315 -36.304 1.00 49.62 379 VAL A C 1
ATOM 3027 O O . VAL A 1 379 ? 11.553 -12.112 -35.382 1.00 49.62 379 VAL A O 1
ATOM 3030 N N . ILE A 1 380 ? 11.793 -10.007 -36.060 1.00 51.06 380 ILE A N 1
ATOM 3031 C CA . ILE A 1 380 ? 11.813 -9.462 -34.693 1.00 51.06 380 ILE A CA 1
ATOM 3032 C C . ILE A 1 380 ? 10.413 -9.470 -34.042 1.00 51.06 380 ILE A C 1
ATOM 3034 O O . ILE A 1 380 ? 10.313 -9.955 -32.916 1.00 51.06 380 ILE A O 1
ATOM 3038 N N . PRO A 1 381 ? 9.304 -9.079 -34.706 1.00 53.62 381 PRO A N 1
ATOM 3039 C CA . PRO A 1 381 ? 7.980 -9.229 -34.099 1.00 53.62 381 PRO A CA 1
ATOM 3040 C C . PRO A 1 381 ? 7.493 -10.688 -34.061 1.00 53.62 381 PRO A C 1
ATOM 3042 O O . PRO A 1 381 ? 6.813 -11.064 -33.111 1.00 53.62 381 PRO A O 1
ATOM 3045 N N . THR A 1 382 ? 7.866 -11.551 -35.016 1.00 51.91 382 THR A N 1
ATOM 3046 C CA . THR A 1 382 ? 7.406 -12.954 -35.007 1.00 51.91 382 THR A CA 1
ATOM 3047 C C . THR A 1 382 ? 8.161 -13.829 -34.013 1.00 51.91 382 THR A C 1
ATOM 3049 O O . THR A 1 382 ? 7.533 -14.698 -33.422 1.00 51.91 382 THR A O 1
ATOM 3052 N N . LEU A 1 383 ? 9.459 -13.604 -33.761 1.00 52.25 383 LEU A N 1
ATOM 3053 C CA . LEU A 1 383 ? 10.169 -14.307 -32.682 1.00 52.25 383 LEU A CA 1
ATOM 3054 C C . LEU A 1 383 ? 9.715 -13.835 -31.301 1.00 52.25 383 LEU A C 1
ATOM 3056 O O . LEU A 1 383 ? 9.603 -14.659 -30.402 1.00 52.25 383 LEU A O 1
ATOM 3060 N N . VAL A 1 384 ? 9.383 -12.553 -31.131 1.00 58.75 384 VAL A N 1
ATOM 3061 C CA . VAL A 1 384 ? 8.817 -12.050 -29.869 1.00 58.75 384 VAL A CA 1
ATOM 3062 C C . VAL A 1 384 ? 7.420 -12.634 -29.632 1.00 58.75 384 VAL A C 1
ATOM 3064 O O . VAL A 1 384 ? 7.149 -13.115 -28.537 1.00 58.75 384 VAL A O 1
ATOM 3067 N N . ILE A 1 385 ? 6.566 -12.718 -30.658 1.00 61.47 385 ILE A N 1
ATOM 3068 C CA . ILE A 1 385 ? 5.256 -13.384 -30.553 1.00 61.47 385 ILE A CA 1
ATOM 3069 C C . ILE A 1 385 ? 5.412 -14.897 -30.318 1.00 61.47 385 ILE A C 1
ATOM 3071 O O . ILE A 1 385 ? 4.678 -15.460 -29.512 1.00 61.47 385 ILE A O 1
ATOM 3075 N N . PHE A 1 386 ? 6.389 -15.562 -30.944 1.00 61.94 386 PHE A N 1
ATOM 3076 C CA . PHE A 1 386 ? 6.640 -16.995 -30.744 1.00 61.94 386 PHE A CA 1
ATOM 3077 C C . PHE A 1 386 ? 7.196 -17.297 -29.344 1.00 61.94 386 PHE A C 1
ATOM 3079 O O . PHE A 1 386 ? 6.781 -18.271 -28.726 1.00 61.94 386 PHE A O 1
ATOM 3086 N N . VAL A 1 387 ? 8.065 -16.436 -28.798 1.00 71.25 387 VAL A N 1
ATOM 3087 C CA . VAL A 1 387 ? 8.583 -16.538 -27.420 1.00 71.25 387 VAL A CA 1
ATOM 3088 C C . VAL A 1 387 ? 7.491 -16.230 -26.388 1.00 71.25 387 VAL A C 1
ATOM 3090 O O . VAL A 1 387 ? 7.399 -16.934 -25.385 1.00 71.25 387 VAL A O 1
ATOM 3093 N N . ILE A 1 388 ? 6.606 -15.259 -26.645 1.00 70.25 388 ILE A N 1
ATOM 3094 C CA . ILE A 1 388 ? 5.446 -14.966 -25.783 1.00 70.25 388 ILE A CA 1
ATOM 3095 C C . ILE A 1 388 ? 4.425 -16.114 -25.820 1.00 70.25 388 ILE A C 1
ATOM 3097 O O . ILE A 1 388 ? 3.915 -16.508 -24.772 1.00 70.25 388 ILE A O 1
ATOM 3101 N N . LEU A 1 389 ? 4.163 -16.705 -26.992 1.00 64.31 389 LEU A N 1
ATOM 3102 C CA . LEU A 1 389 ? 3.279 -17.868 -27.129 1.00 64.31 389 LEU A CA 1
ATOM 3103 C C . LEU A 1 389 ? 3.872 -19.121 -26.469 1.00 64.31 389 LEU A C 1
ATOM 3105 O O . LEU A 1 389 ? 3.144 -19.834 -25.784 1.00 64.31 389 LEU A O 1
ATOM 3109 N N . LEU A 1 390 ? 5.182 -19.364 -26.584 1.00 65.25 390 LEU A N 1
ATOM 3110 C CA . LEU A 1 390 ? 5.852 -20.454 -25.862 1.00 65.25 390 LEU A CA 1
ATOM 3111 C C . LEU A 1 390 ? 5.832 -20.242 -24.344 1.00 65.25 390 LEU A C 1
ATOM 3113 O O . LEU A 1 390 ? 5.613 -21.202 -23.610 1.00 65.25 390 LEU A O 1
ATOM 3117 N N . HIS A 1 391 ? 5.984 -19.006 -23.865 1.00 72.75 391 HIS A N 1
ATOM 3118 C CA . HIS A 1 391 ? 5.885 -18.692 -22.439 1.00 72.75 391 HIS A CA 1
ATOM 3119 C C . HIS A 1 391 ? 4.450 -18.861 -21.907 1.00 72.75 391 HIS A C 1
ATOM 3121 O O . HIS A 1 391 ? 4.262 -19.390 -20.812 1.00 72.75 391 HIS A O 1
ATOM 3127 N N . HIS A 1 392 ? 3.427 -18.493 -22.687 1.00 69.00 392 HIS A N 1
ATOM 3128 C CA . HIS A 1 392 ? 2.018 -18.718 -22.338 1.00 69.00 392 HIS A CA 1
ATOM 3129 C C . HIS A 1 392 ? 1.622 -20.201 -22.355 1.00 69.00 392 HIS A C 1
ATOM 3131 O O . HIS A 1 392 ? 0.893 -20.650 -21.473 1.00 69.00 392 HIS A O 1
ATOM 3137 N N . VAL A 1 393 ? 2.123 -20.985 -23.313 1.00 67.75 393 VAL A N 1
ATOM 3138 C CA . VAL A 1 393 ? 1.880 -22.436 -23.359 1.00 67.75 393 VAL A CA 1
ATOM 3139 C C . VAL A 1 393 ? 2.613 -23.147 -22.218 1.00 67.75 393 VAL A C 1
ATOM 3141 O O . VAL A 1 393 ? 2.046 -24.035 -21.587 1.00 67.75 393 VAL A O 1
ATOM 3144 N N . TRP A 1 394 ? 3.835 -22.724 -21.882 1.00 64.44 394 TRP A N 1
ATOM 3145 C CA . TRP A 1 394 ? 4.599 -23.294 -20.769 1.00 64.44 394 TRP A CA 1
ATOM 3146 C C . TRP A 1 394 ? 3.986 -22.961 -19.400 1.00 64.44 394 TRP A C 1
ATOM 3148 O O . TRP A 1 394 ? 3.828 -23.855 -18.573 1.00 64.44 394 TRP A O 1
ATOM 3158 N N . THR A 1 395 ? 3.537 -21.720 -19.181 1.00 62.56 395 THR A N 1
ATOM 3159 C CA . THR A 1 395 ? 2.828 -21.328 -17.945 1.00 62.56 395 THR A CA 1
ATOM 3160 C C . THR A 1 395 ? 1.449 -21.984 -17.821 1.00 62.56 395 THR A C 1
ATOM 3162 O O . THR A 1 395 ? 1.078 -22.405 -16.729 1.00 62.56 395 THR A O 1
ATOM 3165 N N . SER A 1 396 ? 0.713 -22.171 -18.921 1.00 58.03 396 SER A N 1
ATOM 3166 C CA . SER A 1 396 ? -0.588 -22.860 -18.907 1.00 58.03 396 SER A CA 1
ATOM 3167 C C . SER A 1 396 ? -0.468 -24.385 -18.711 1.00 58.03 396 SER A C 1
ATOM 3169 O O . SER A 1 396 ? -1.314 -24.984 -18.043 1.00 58.03 396 SER A O 1
ATOM 3171 N N . CYS A 1 397 ? 0.612 -25.012 -19.198 1.00 52.69 397 CYS A N 1
ATOM 3172 C CA . CYS A 1 397 ? 0.946 -26.407 -18.878 1.00 52.69 397 CYS A CA 1
ATOM 3173 C C . CYS A 1 397 ? 1.431 -26.581 -17.431 1.00 52.69 397 CYS A C 1
ATOM 3175 O O . CYS A 1 397 ? 1.074 -27.564 -16.794 1.00 52.69 397 CYS A O 1
ATOM 3177 N N . TYR A 1 398 ? 2.211 -25.639 -16.892 1.00 52.06 398 TYR A N 1
ATOM 3178 C CA . TYR A 1 398 ? 2.710 -25.714 -15.513 1.00 52.06 398 TYR A CA 1
ATOM 3179 C C . TYR A 1 398 ? 1.588 -25.534 -14.474 1.00 52.06 398 TYR A C 1
ATOM 3181 O O . TYR A 1 398 ? 1.597 -26.183 -13.434 1.00 52.06 398 TYR A O 1
ATOM 3189 N N . ILE A 1 399 ? 0.579 -24.710 -14.778 1.00 55.03 399 ILE A N 1
ATOM 3190 C CA . ILE A 1 399 ? -0.594 -24.508 -13.911 1.00 55.03 399 ILE A CA 1
ATOM 3191 C C . ILE A 1 399 ? -1.544 -25.721 -13.936 1.00 55.03 399 ILE A C 1
ATOM 3193 O O . ILE A 1 399 ? -2.096 -26.063 -12.898 1.00 55.03 399 ILE A O 1
ATOM 3197 N N . ASN A 1 400 ? -1.687 -26.423 -15.068 1.00 50.78 400 ASN A N 1
ATOM 3198 C CA . ASN A 1 400 ? -2.491 -27.657 -15.155 1.00 50.78 400 ASN A CA 1
ATOM 3199 C C . ASN A 1 400 ? -1.799 -28.910 -14.588 1.00 50.78 400 ASN A C 1
ATOM 3201 O O . ASN A 1 400 ? -2.438 -29.949 -14.478 1.00 50.78 400 ASN A O 1
ATOM 3205 N N . LEU A 1 401 ? -0.503 -28.841 -14.270 1.00 47.78 401 LEU A N 1
ATOM 3206 C CA . LEU A 1 401 ? 0.243 -29.947 -13.655 1.00 47.78 401 LEU A CA 1
ATOM 3207 C C . LEU A 1 401 ? 0.406 -29.781 -12.129 1.00 47.78 401 LEU A C 1
ATOM 3209 O O . LEU A 1 401 ? 0.870 -30.705 -11.466 1.00 47.78 401 LEU A O 1
ATOM 3213 N N . CYS A 1 402 ? 0.052 -28.608 -11.587 1.00 46.59 402 CYS A N 1
ATOM 3214 C CA . CYS A 1 402 ? 0.149 -28.253 -10.163 1.00 46.59 402 CYS A CA 1
ATOM 3215 C C . CYS A 1 402 ? -1.218 -28.033 -9.475 1.00 46.59 402 CYS A C 1
ATOM 3217 O O . CYS A 1 402 ? -1.245 -27.696 -8.291 1.00 46.59 402 CYS A O 1
ATOM 3219 N N . LEU A 1 403 ? -2.327 -28.227 -10.196 1.00 43.69 403 LEU A N 1
ATOM 3220 C CA . LEU A 1 403 ? -3.680 -28.469 -9.674 1.00 43.69 403 LEU A CA 1
ATOM 3221 C C . LEU A 1 403 ? -4.022 -29.940 -9.915 1.00 43.69 403 LEU A C 1
ATOM 3223 O O . LEU A 1 403 ? -4.706 -30.524 -9.047 1.00 43.69 403 LEU A O 1
#

Secondary structure (DSSP, 8-state):
--------------------------PPP---TTSHHHHHHHHHHHHHHHHHHHHHHHHHHHHHHHHHHHHHHHHHHHHHHHH---THHHHHHHHHHHHHHHHHHHHHHHHHHHHHHHHHHHHHHHHHHHHHHHHHHHHHHHHHHHHHHHHHHHHHHHHHHHHHHHHHHHHHHHHHHHHHHHHHHHH-S-------------HHHHHHHHHHHHHHHHHHHHHHHHHHHHHHHHHHHHHHHHHHHHHHHHHHHHHHHHHHHHHHHHHHHHHHHHHHHHHHHHHHHHHHHHHHHHHHHHHHHHHHHHHHHHHHHHHHHHHHHHHHHHHHHHHHHHHHHHHHHHHTTS-------------------SS--S-----TTSHHHHHHHHHHHHHHHHHHHHHHT--

Organism: NCBI:txid299321